Protein AF-0000000084946696 (afdb_homodimer)

Radius of gyration: 20.93 Å; Cα contacts (8 Å, |Δi|>4): 765; chains: 2; bounding box: 58×57×40 Å

Sequence (390 aa):
MMKVLVIYCHPSNKSFTARMKDEFIRGLEDGGHTCQLIDLYQINFDETFSEEEYLREAFYDQALKVPEDVQAHQRLINANDAVVFIYPVFWTEAPGKLVGWFQRVWTYGFAYGTETKMKQLDKVLMLVTMGGDLSEEIRQQQVAAMKVVMLGDRIGERAKTKEMIVFDRMSRDYPVREVNYSKNLKRAYLLGKEFMMKVLVIYCHPSNKSFTARMKDEFIRGLEDGGHTCQLIDLYQINFDETFSEEEYLREAFYDQALKVPEDVQAHQRLINANDAVVFIYPVFWTEAPGKLVGWFQRVWTYGFAYGTETKMKQLDKVLMLVTMGGDLSEEIRQQQVAAMKVVMLGDRIGER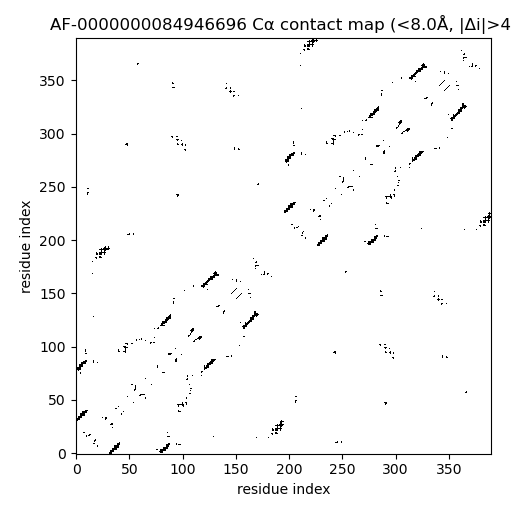AKTKEMIVFDRMSRDYPVREVNYSKNLKRAYLLGKEF

Structure (mmCIF, N/CA/C/O backbone):
data_AF-0000000084946696-model_v1
#
loop_
_entity.id
_entity.type
_entity.pdbx_description
1 polymer 'Flavodoxin-like protein'
#
loop_
_atom_site.group_PDB
_atom_site.id
_atom_site.type_symbol
_atom_site.label_atom_id
_atom_site.label_alt_id
_atom_site.label_comp_id
_atom_site.label_asym_id
_atom_site.label_entity_id
_atom_site.label_seq_id
_atom_site.pdbx_PDB_ins_code
_atom_site.Cartn_x
_atom_site.Cartn_y
_atom_site.Cartn_z
_atom_site.occupancy
_atom_site.B_iso_or_equiv
_atom_site.auth_seq_id
_atom_site.auth_comp_id
_atom_site.auth_asym_id
_atom_site.auth_atom_id
_atom_site.pdbx_PDB_model_num
ATOM 1 N N . MET A 1 1 ? 10.625 30.312 9.438 1 93.06 1 MET A N 1
ATOM 2 C CA . MET A 1 1 ? 10.898 29.094 10.188 1 93.06 1 MET A CA 1
ATOM 3 C C . MET A 1 1 ? 9.656 28.203 10.25 1 93.06 1 MET A C 1
ATOM 5 O O . MET A 1 1 ? 8.578 28.672 10.617 1 93.06 1 MET A O 1
ATOM 9 N N . MET A 1 2 ? 9.836 26.922 9.789 1 97.81 2 MET A N 1
ATOM 10 C CA . MET A 1 2 ? 8.711 25.984 9.859 1 97.81 2 MET A CA 1
ATOM 11 C C . MET A 1 2 ? 8.961 24.906 10.898 1 97.81 2 MET A C 1
ATOM 13 O O . MET A 1 2 ? 10.109 24.562 11.188 1 97.81 2 MET A O 1
ATOM 17 N N . LYS A 1 3 ? 7.832 24.422 11.469 1 98.75 3 LYS A N 1
ATOM 18 C CA . LYS A 1 3 ? 7.84 23.172 12.203 1 98.75 3 LYS A CA 1
ATOM 19 C C . LYS A 1 3 ? 7.559 21.984 11.273 1 98.75 3 LYS A C 1
ATOM 21 O O . LYS A 1 3 ? 6.496 21.922 10.656 1 98.75 3 LYS A O 1
ATOM 26 N N . VAL A 1 4 ? 8.539 21.094 11.211 1 98.88 4 VAL A N 1
ATOM 27 C CA . VAL A 1 4 ? 8.438 20.016 10.234 1 98.88 4 VAL A CA 1
ATOM 28 C C . VAL A 1 4 ? 8.336 18.672 10.961 1 98.88 4 VAL A C 1
ATOM 30 O O . VAL A 1 4 ? 9.203 18.344 11.773 1 98.88 4 VAL A O 1
ATOM 33 N N . LEU A 1 5 ? 7.27 17.953 10.734 1 98.94 5 LEU A N 1
ATOM 34 C CA . LEU A 1 5 ? 7.148 16.562 11.172 1 98.94 5 LEU A CA 1
ATOM 35 C C . LEU A 1 5 ? 7.711 15.617 10.117 1 98.94 5 LEU A C 1
ATOM 37 O O . LEU A 1 5 ? 7.258 15.617 8.969 1 98.94 5 LEU A O 1
ATOM 41 N N . VAL A 1 6 ? 8.75 14.906 10.445 1 98.94 6 VAL A N 1
ATOM 42 C CA . VAL A 1 6 ? 9.305 13.891 9.555 1 98.94 6 VAL A CA 1
ATOM 43 C C . VAL A 1 6 ? 8.812 12.508 9.984 1 98.94 6 VAL A C 1
ATOM 45 O O . VAL A 1 6 ? 9.062 12.078 11.109 1 98.94 6 VAL A O 1
ATOM 48 N N . ILE A 1 7 ? 8.07 11.891 9.164 1 98.94 7 ILE A N 1
ATOM 49 C CA . ILE A 1 7 ? 7.66 10.5 9.336 1 98.94 7 ILE A CA 1
ATOM 50 C C . ILE A 1 7 ? 8.57 9.586 8.508 1 98.94 7 ILE A C 1
ATOM 52 O O . ILE A 1 7 ? 8.523 9.609 7.273 1 98.94 7 ILE A O 1
ATOM 56 N N . TYR A 1 8 ? 9.383 8.859 9.188 1 98.94 8 TYR A N 1
ATOM 57 C CA . TYR A 1 8 ? 10.352 7.953 8.586 1 98.94 8 TYR A CA 1
ATOM 58 C C . TYR A 1 8 ? 9.898 6.504 8.711 1 98.94 8 TYR A C 1
ATOM 60 O O . TYR A 1 8 ? 9.398 6.094 9.766 1 98.94 8 TYR A O 1
ATOM 68 N N . CYS A 1 9 ? 9.977 5.789 7.633 1 98.94 9 CYS A N 1
ATOM 69 C CA . CYS A 1 9 ? 9.562 4.391 7.645 1 98.94 9 CYS A CA 1
ATOM 70 C C . CYS A 1 9 ? 10.523 3.527 6.836 1 98.94 9 CYS A C 1
ATOM 72 O O . CYS A 1 9 ? 10.508 3.566 5.602 1 98.94 9 CYS A O 1
ATOM 74 N N . HIS A 1 10 ? 11.312 2.781 7.539 1 98.88 10 HIS A N 1
ATOM 75 C CA . HIS A 1 10 ? 12.281 1.866 6.945 1 98.88 10 HIS A CA 1
ATOM 76 C C . HIS A 1 10 ? 12.656 0.753 7.918 1 98.88 10 HIS A C 1
ATOM 78 O O . HIS A 1 10 ? 12.891 1.01 9.102 1 98.88 10 HIS A O 1
ATOM 84 N N . PRO A 1 11 ? 12.766 -0.49 7.414 1 98.31 11 PRO A N 1
ATOM 85 C CA . PRO A 1 11 ? 13.023 -1.614 8.312 1 98.31 11 PRO A CA 1
ATOM 86 C C . PRO A 1 11 ? 14.43 -1.583 8.914 1 98.31 11 PRO A C 1
ATOM 88 O O . PRO A 1 11 ? 14.68 -2.234 9.93 1 98.31 11 PRO A O 1
ATOM 91 N N . SER A 1 12 ? 15.336 -0.868 8.234 1 97.19 12 SER A N 1
ATOM 92 C CA . SER A 1 12 ? 16.719 -0.859 8.688 1 97.19 12 SER A CA 1
ATOM 93 C C . SER A 1 12 ? 17.234 0.566 8.867 1 97.19 12 SER A C 1
ATOM 95 O O . SER A 1 12 ? 16.953 1.443 8.047 1 97.19 12 SER A O 1
ATOM 97 N N . ASN A 1 13 ? 18.047 0.75 9.883 1 94.38 13 ASN A N 1
ATOM 98 C CA . ASN A 1 13 ? 18.672 2.051 10.086 1 94.38 13 ASN A CA 1
ATOM 99 C C . ASN A 1 13 ? 20.094 2.088 9.516 1 94.38 13 ASN A C 1
ATOM 101 O O . ASN A 1 13 ? 20.844 3.039 9.75 1 94.38 13 ASN A O 1
ATOM 105 N N . LYS A 1 14 ? 20.484 1.103 8.727 1 94.06 14 LYS A N 1
ATOM 106 C CA . LYS A 1 14 ? 21.797 1.036 8.094 1 94.06 14 LYS A CA 1
ATOM 107 C C . LYS A 1 14 ? 21.688 1.19 6.578 1 94.06 14 LYS A C 1
ATOM 109 O O . LYS A 1 14 ? 22.641 0.935 5.848 1 94.06 14 LYS A O 1
ATOM 114 N N . SER A 1 15 ? 20.547 1.636 6.203 1 95.94 15 SER A N 1
ATOM 115 C CA . SER A 1 15 ? 20.25 1.726 4.777 1 95.94 15 SER A CA 1
ATOM 116 C C . SER A 1 15 ? 20.656 3.078 4.207 1 95.94 15 SER A C 1
ATOM 118 O O . SER A 1 15 ? 20.953 4.012 4.961 1 95.94 15 SER A O 1
ATOM 120 N N . PHE A 1 16 ? 20.719 3.158 2.875 1 96.62 16 PHE A N 1
ATOM 121 C CA . PHE A 1 16 ? 20.875 4.441 2.195 1 96.62 16 PHE A CA 1
ATOM 122 C C . PHE A 1 16 ? 19.781 5.414 2.621 1 96.62 16 PHE A C 1
ATOM 124 O O . PHE A 1 16 ? 20.062 6.59 2.879 1 96.62 16 PHE A O 1
ATOM 131 N N . THR A 1 17 ? 18.562 4.953 2.746 1 98.38 17 THR A N 1
ATOM 132 C CA . THR A 1 17 ? 17.422 5.785 3.109 1 98.38 17 THR A CA 1
ATOM 133 C C . THR A 1 17 ? 17.609 6.406 4.488 1 98.38 17 THR A C 1
ATOM 135 O O . THR A 1 17 ? 17.281 7.574 4.703 1 98.38 17 THR A O 1
ATOM 138 N N . ALA A 1 18 ? 18.141 5.645 5.398 1 98.38 18 ALA A N 1
ATOM 139 C CA . ALA A 1 18 ? 18.422 6.156 6.738 1 98.38 18 ALA A CA 1
ATOM 140 C C . ALA A 1 18 ? 19.422 7.305 6.691 1 98.38 18 ALA A C 1
ATOM 142 O O . ALA A 1 18 ? 19.234 8.336 7.348 1 98.38 18 ALA A O 1
ATOM 143 N N . ARG A 1 19 ? 20.453 7.133 5.902 1 98.12 19 ARG A N 1
ATOM 144 C CA . ARG A 1 19 ? 21.453 8.18 5.766 1 98.12 19 ARG A CA 1
ATOM 145 C C . ARG A 1 19 ? 20.875 9.414 5.078 1 98.12 19 ARG A C 1
ATOM 147 O O . ARG A 1 19 ? 21.219 10.547 5.43 1 98.12 19 ARG A O 1
ATOM 154 N N . MET A 1 20 ? 20.109 9.164 4.074 1 98.56 20 MET A N 1
ATOM 155 C CA . MET A 1 20 ? 19.438 10.25 3.371 1 98.56 20 MET A CA 1
ATOM 156 C C . MET A 1 20 ? 18.562 11.055 4.328 1 98.56 20 MET A C 1
ATOM 158 O O . MET A 1 20 ? 18.578 12.281 4.305 1 98.56 20 MET A O 1
ATOM 162 N N . LYS A 1 21 ? 17.797 10.32 5.168 1 98.88 21 LYS A N 1
ATOM 163 C CA . LYS A 1 21 ? 16.984 10.961 6.195 1 98.88 21 LYS A CA 1
ATOM 164 C C . LYS A 1 21 ? 17.828 11.859 7.09 1 98.88 21 LYS A C 1
ATOM 166 O O . LYS A 1 21 ? 17.469 13.008 7.355 1 98.88 21 LYS A O 1
ATOM 171 N N . ASP A 1 22 ? 18.969 11.352 7.559 1 98.75 22 ASP A N 1
ATOM 172 C CA . ASP A 1 22 ? 19.844 12.102 8.453 1 98.75 22 ASP A CA 1
ATOM 173 C C . ASP A 1 22 ? 20.344 13.375 7.773 1 98.75 22 ASP A C 1
ATOM 175 O O . ASP A 1 22 ? 20.359 14.445 8.383 1 98.75 22 ASP A O 1
ATOM 179 N N . GLU A 1 23 ? 20.766 13.273 6.492 1 98.81 23 GLU A N 1
ATOM 180 C CA . GLU A 1 23 ? 21.25 14.438 5.762 1 98.81 23 GLU A CA 1
ATOM 181 C C . GLU A 1 23 ? 20.141 15.461 5.555 1 98.81 23 GLU A C 1
ATOM 183 O O . GLU A 1 23 ? 20.375 16.672 5.688 1 98.81 23 GLU A O 1
ATOM 188 N N . PHE A 1 24 ? 18.969 15.031 5.191 1 98.94 24 PHE A N 1
ATOM 189 C CA . PHE A 1 24 ? 17.844 15.93 4.996 1 98.94 24 PHE A CA 1
ATOM 190 C C . PHE A 1 24 ? 17.547 16.703 6.273 1 98.94 24 PHE A C 1
ATOM 192 O O . PHE A 1 24 ? 17.359 17.922 6.238 1 98.94 24 PHE A O 1
ATOM 199 N N . ILE A 1 25 ? 17.484 15.977 7.434 1 98.88 25 ILE A N 1
ATOM 200 C CA . ILE A 1 25 ? 17.156 16.594 8.711 1 98.88 25 ILE A CA 1
ATOM 201 C C . ILE A 1 25 ? 18.25 17.609 9.086 1 98.88 25 ILE A C 1
ATOM 203 O O . ILE A 1 25 ? 17.938 18.703 9.562 1 98.88 25 ILE A O 1
ATOM 207 N N . ARG A 1 26 ? 19.531 17.188 8.891 1 98.75 26 ARG A N 1
ATOM 208 C CA . ARG A 1 26 ? 20.609 18.125 9.117 1 98.75 26 ARG A CA 1
ATOM 209 C C . ARG A 1 26 ? 20.422 19.391 8.297 1 98.75 26 ARG A C 1
ATOM 211 O O . ARG A 1 26 ? 20.594 20.5 8.805 1 98.75 26 ARG A O 1
ATOM 218 N N . GLY A 1 27 ? 20.078 19.234 7.027 1 98.81 27 GLY A N 1
ATOM 219 C CA . GLY A 1 27 ? 19.781 20.375 6.176 1 98.81 27 GLY A CA 1
ATOM 220 C C . GLY A 1 27 ? 18.641 21.219 6.684 1 98.81 27 GLY A C 1
ATOM 221 O O . GLY A 1 27 ? 18.703 22.453 6.684 1 98.81 27 GLY A O 1
ATOM 222 N N . LEU A 1 28 ? 17.531 20.594 7.102 1 98.69 28 LEU A N 1
ATOM 223 C CA . LEU A 1 28 ? 16.359 21.281 7.641 1 98.69 28 LEU A CA 1
ATOM 224 C C . LEU A 1 28 ? 16.766 22.203 8.797 1 98.69 28 LEU A C 1
ATOM 226 O O . LEU A 1 28 ? 16.344 23.359 8.852 1 98.69 28 LEU A O 1
ATOM 230 N N . GLU A 1 29 ? 17.516 21.609 9.672 1 98.12 29 GLU A N 1
ATOM 231 C CA . GLU A 1 29 ? 17.953 22.359 10.844 1 98.12 29 GLU A CA 1
ATOM 232 C C . GLU A 1 29 ? 18.891 23.5 10.453 1 98.12 29 GLU A C 1
ATOM 234 O O . GLU A 1 29 ? 18.734 24.625 10.953 1 98.12 29 GLU A O 1
ATOM 239 N N . ASP A 1 30 ? 19.797 23.219 9.617 1 98.44 30 ASP A N 1
ATOM 240 C CA . ASP A 1 30 ? 20.719 24.25 9.141 1 98.44 30 ASP A CA 1
ATOM 241 C C . ASP A 1 30 ? 19.969 25.359 8.406 1 98.44 30 ASP A C 1
ATOM 243 O O . ASP A 1 30 ? 20.406 26.5 8.367 1 98.44 30 ASP A O 1
ATOM 247 N N . GLY A 1 31 ? 18.922 24.984 7.82 1 98.38 31 GLY A N 1
ATOM 248 C CA . GLY A 1 31 ? 18.094 25.938 7.117 1 98.38 31 GLY A CA 1
ATOM 249 C C . GLY A 1 31 ? 17.219 26.766 8.039 1 98.38 31 GLY A C 1
ATOM 250 O O . GLY A 1 31 ? 16.484 27.641 7.59 1 98.38 31 GLY A O 1
ATOM 251 N N . GLY A 1 32 ? 17.172 26.422 9.312 1 98.19 32 GLY A N 1
ATOM 252 C CA . GLY A 1 32 ? 16.484 27.234 10.312 1 98.19 32 GLY A CA 1
ATOM 253 C C . GLY A 1 32 ? 15.141 26.672 10.711 1 98.19 32 GLY A C 1
ATOM 254 O O . GLY A 1 32 ? 14.375 27.328 11.422 1 98.19 32 GLY A O 1
ATOM 255 N N . HIS A 1 33 ? 14.773 25.484 10.25 1 98.56 33 HIS A N 1
ATOM 256 C CA . HIS A 1 33 ? 13.508 24.828 10.594 1 98.56 33 HIS A CA 1
ATOM 257 C C . HIS A 1 33 ? 13.672 23.922 11.812 1 98.56 33 HIS A C 1
ATOM 259 O O . HIS A 1 33 ? 14.789 23.625 12.227 1 98.56 33 HIS A O 1
ATOM 265 N N . THR A 1 34 ? 12.617 23.641 12.453 1 98.19 34 THR A N 1
ATOM 266 C CA . THR A 1 34 ? 12.617 22.641 13.508 1 98.19 34 THR A CA 1
ATOM 267 C C . THR A 1 34 ? 12.031 21.328 13.008 1 98.19 34 THR A C 1
ATOM 269 O O . THR A 1 34 ? 11.195 21.312 12.094 1 98.19 34 THR A O 1
ATOM 272 N N . CYS A 1 35 ? 12.562 20.328 13.562 1 98.12 35 CYS A N 1
ATOM 273 C CA . CYS A 1 35 ? 12.156 19 13.086 1 98.12 35 CYS A CA 1
ATOM 274 C C . CYS A 1 35 ? 11.734 18.109 14.242 1 98.12 35 CYS A C 1
ATOM 276 O O . CYS A 1 35 ? 12.391 18.078 15.281 1 98.12 35 CYS A O 1
ATOM 278 N N . GLN A 1 36 ? 10.617 17.484 14.117 1 98.5 36 GLN A N 1
ATOM 279 C CA . GLN A 1 36 ? 10.211 16.344 14.93 1 98.5 36 GLN A CA 1
ATOM 280 C C . GLN A 1 36 ? 10.195 15.055 14.109 1 98.5 36 GLN A C 1
ATOM 282 O O . GLN A 1 36 ? 9.547 14.984 13.062 1 98.5 36 GLN A O 1
ATOM 287 N N . LEU A 1 37 ? 10.938 14.102 14.625 1 98.75 37 LEU A N 1
ATOM 288 C CA . LEU A 1 37 ? 11.094 12.859 13.875 1 98.75 37 LEU A CA 1
ATOM 289 C C . LEU A 1 37 ? 10.281 11.734 14.508 1 98.75 37 LEU A C 1
ATOM 291 O O . LEU A 1 37 ? 10.344 11.531 15.719 1 98.75 37 LEU A O 1
ATOM 295 N N . ILE A 1 38 ? 9.508 11.07 13.688 1 98.81 38 ILE A N 1
ATOM 296 C CA . ILE A 1 38 ? 8.875 9.812 14.07 1 98.81 38 ILE A CA 1
ATOM 297 C C . ILE A 1 38 ? 9.375 8.688 13.172 1 98.81 38 ILE A C 1
ATOM 299 O O . ILE A 1 38 ? 9.203 8.742 11.945 1 98.81 38 ILE A O 1
ATOM 303 N N . ASP A 1 39 ? 10.039 7.797 13.742 1 98.81 39 ASP A N 1
ATOM 304 C CA . ASP A 1 39 ? 10.414 6.555 13.07 1 98.81 39 ASP A CA 1
ATOM 305 C C . ASP A 1 39 ? 9.414 5.441 13.375 1 98.81 39 ASP A C 1
ATOM 307 O O . ASP A 1 39 ? 9.375 4.922 14.492 1 98.81 39 ASP A O 1
ATOM 311 N N . LEU A 1 40 ? 8.656 5.004 12.391 1 98.88 40 LEU A N 1
ATOM 312 C CA . LEU A 1 40 ? 7.523 4.109 12.625 1 98.88 40 LEU A CA 1
ATOM 313 C C . LEU A 1 40 ? 8.008 2.729 13.055 1 98.88 40 LEU A C 1
ATOM 315 O O . LEU A 1 40 ? 7.328 2.049 13.836 1 98.88 40 LEU A O 1
ATOM 319 N N . TYR A 1 41 ? 9.141 2.268 12.516 1 98.75 41 TYR A N 1
ATOM 320 C CA . TYR A 1 41 ? 9.688 0.989 12.961 1 98.75 41 TYR A CA 1
ATOM 321 C C . TYR A 1 41 ? 10.219 1.085 14.383 1 98.75 41 TYR A C 1
ATOM 323 O O . TYR A 1 41 ? 10.008 0.18 15.195 1 98.75 41 TYR A O 1
ATOM 331 N N . GLN A 1 42 ? 10.875 2.174 14.711 1 98.31 42 GLN A N 1
ATOM 332 C CA . GLN A 1 42 ? 11.469 2.334 16.031 1 98.31 42 GLN A CA 1
ATOM 333 C C . GLN A 1 42 ? 10.391 2.35 17.109 1 98.31 42 GLN A C 1
ATOM 335 O O . GLN A 1 42 ? 10.562 1.75 18.172 1 98.31 42 GLN A O 1
ATOM 340 N N . ILE A 1 43 ? 9.242 3.033 16.859 1 98.38 43 ILE A N 1
ATOM 341 C CA . ILE A 1 43 ? 8.203 3.137 17.875 1 98.38 43 ILE A CA 1
ATOM 342 C C . ILE A 1 43 ? 7.273 1.927 17.797 1 98.38 43 ILE A C 1
ATOM 344 O O . ILE A 1 43 ? 6.289 1.842 18.531 1 98.38 43 ILE A O 1
ATOM 348 N N . ASN A 1 44 ? 7.555 0.996 16.875 1 98 44 ASN A N 1
ATOM 349 C CA . ASN A 1 44 ? 6.73 -0.186 16.641 1 98 44 ASN A CA 1
ATOM 350 C C . ASN A 1 44 ? 5.266 0.184 16.422 1 98 44 ASN A C 1
ATOM 352 O O . ASN A 1 44 ? 4.379 -0.369 17.078 1 98 44 ASN A O 1
ATOM 356 N N . PHE A 1 45 ? 5.07 1.173 15.539 1 98.62 45 PHE A N 1
ATOM 357 C CA . PHE A 1 45 ? 3.709 1.586 15.219 1 98.62 45 PHE A CA 1
ATOM 358 C C . PHE A 1 45 ? 2.865 0.389 14.797 1 98.62 45 PHE A C 1
ATOM 360 O O . PHE A 1 45 ? 3.307 -0.437 14 1 98.62 45 PHE A O 1
ATOM 367 N N . ASP A 1 46 ? 1.698 0.268 15.32 1 98.31 46 ASP A N 1
ATOM 368 C CA . ASP A 1 46 ? 0.771 -0.787 14.922 1 98.31 46 ASP A CA 1
ATOM 369 C C . ASP A 1 46 ? 0.082 -0.442 13.602 1 98.31 46 ASP A C 1
ATOM 371 O O . ASP A 1 46 ? -0.804 0.414 13.562 1 98.31 46 ASP A O 1
ATOM 375 N N . GLU A 1 47 ? 0.491 -1.127 12.562 1 98.25 47 GLU A N 1
ATOM 376 C CA . GLU A 1 47 ? 0.016 -0.787 11.227 1 98.25 47 GLU A CA 1
ATOM 377 C C . GLU A 1 47 ? -1.265 -1.544 10.891 1 98.25 47 GLU A C 1
ATOM 379 O O . GLU A 1 47 ? -1.835 -1.358 9.812 1 98.25 47 GLU A O 1
ATOM 384 N N . THR A 1 48 ? -1.779 -2.4 11.773 1 98.38 48 THR A N 1
ATOM 385 C CA . THR A 1 48 ? -2.975 -3.188 11.492 1 98.38 48 THR A CA 1
ATOM 386 C C . THR A 1 48 ? -4.23 -2.33 11.625 1 98.38 48 THR A C 1
ATOM 388 O O . THR A 1 48 ? -4.5 -1.774 12.695 1 98.38 48 THR A O 1
ATOM 391 N N . PHE A 1 49 ? -4.93 -2.197 10.547 1 98.31 49 PHE A N 1
ATOM 392 C CA . PHE A 1 49 ? -6.238 -1.556 10.555 1 98.31 49 PHE A CA 1
ATOM 393 C C . PHE A 1 49 ? -7.297 -2.494 11.125 1 98.31 49 PHE A C 1
ATOM 395 O O . PHE A 1 49 ? -7.699 -3.455 10.461 1 98.31 49 PHE A O 1
ATOM 402 N N . SER A 1 50 ? -7.836 -2.203 12.336 1 97.62 50 SER A N 1
ATOM 403 C CA . SER A 1 50 ? -8.664 -3.139 13.086 1 97.62 50 SER A CA 1
ATOM 404 C C . SER A 1 50 ? -10.109 -3.105 12.609 1 97.62 50 SER A C 1
ATOM 406 O O . SER A 1 50 ? -10.508 -2.191 11.883 1 97.62 50 SER A O 1
ATOM 408 N N . GLU A 1 51 ? -10.859 -4.125 13.047 1 97.12 51 GLU A N 1
ATOM 409 C CA . GLU A 1 51 ? -12.281 -4.16 12.727 1 97.12 51 GLU A CA 1
ATOM 410 C C . GLU A 1 51 ? -13.016 -2.957 13.32 1 97.12 51 GLU A C 1
ATOM 412 O O . GLU A 1 51 ? -13.883 -2.373 12.664 1 97.12 51 GLU A O 1
ATOM 417 N N . GLU A 1 52 ? -12.664 -2.59 14.562 1 95.75 52 GLU A N 1
ATOM 418 C CA . GLU A 1 52 ? -13.289 -1.438 15.195 1 95.75 52 GLU A CA 1
ATOM 419 C C . GLU A 1 52 ? -13.039 -0.16 14.406 1 95.75 52 GLU A C 1
ATOM 421 O O . GLU A 1 52 ? -13.961 0.631 14.18 1 95.75 52 GLU A O 1
ATOM 426 N N . GLU A 1 53 ? -11.828 0.016 14.016 1 97.5 53 GLU A N 1
ATOM 427 C CA . GLU A 1 53 ? -11.484 1.181 13.203 1 97.5 53 GLU A CA 1
ATOM 428 C C . GLU A 1 53 ? -12.211 1.15 11.859 1 97.5 53 GLU A C 1
ATOM 430 O O . GLU A 1 53 ? -12.703 2.178 11.391 1 97.5 53 GLU A O 1
ATOM 435 N N . TYR A 1 54 ? -12.281 -0.008 11.281 1 97.19 54 TYR A N 1
ATOM 436 C CA . TYR A 1 54 ? -13.008 -0.157 10.023 1 97.19 54 TYR A CA 1
ATOM 437 C C . TYR A 1 54 ? -14.477 0.234 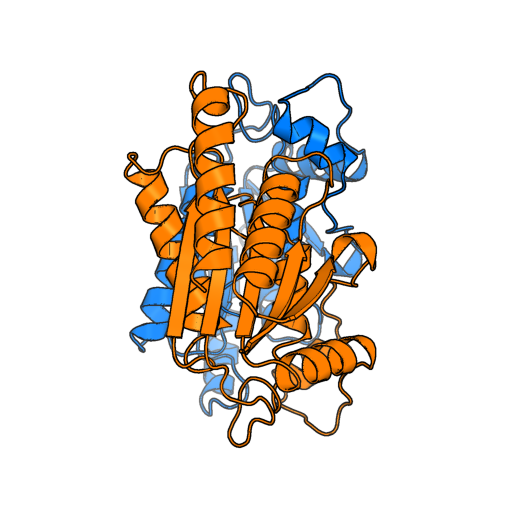10.188 1 97.19 54 TYR A C 1
ATOM 439 O O . TYR A 1 54 ? -15.023 0.962 9.359 1 97.19 54 TYR A O 1
ATOM 447 N N . LEU A 1 55 ? -15.094 -0.292 11.234 1 94.56 55 LEU A N 1
ATOM 448 C CA . LEU A 1 55 ? -16.5 -0.009 11.469 1 94.56 55 LEU A CA 1
ATOM 449 C C . LEU A 1 55 ? -16.734 1.488 11.648 1 94.56 55 LEU A C 1
ATOM 451 O O . LEU A 1 55 ? -17.734 2.029 11.156 1 94.56 55 LEU A O 1
ATOM 455 N N . ARG A 1 56 ? -15.852 2.154 12.312 1 94.81 56 ARG A N 1
ATOM 456 C CA . ARG A 1 56 ? -15.953 3.602 12.453 1 94.81 56 ARG A CA 1
ATOM 457 C C . ARG A 1 56 ? -15.922 4.289 11.094 1 94.81 56 ARG A C 1
ATOM 459 O O . ARG A 1 56 ? -16.766 5.145 10.805 1 94.81 56 ARG A O 1
ATOM 466 N N . GLU A 1 57 ? -14.953 3.883 10.273 1 95.19 57 GLU A N 1
ATOM 467 C CA . GLU A 1 57 ? -14.742 4.523 8.977 1 95.19 57 GLU A CA 1
ATOM 468 C C . GLU A 1 57 ? -15.867 4.176 8 1 95.19 57 GLU A C 1
ATOM 470 O O . GLU A 1 57 ? -16.375 5.047 7.297 1 95.19 57 GLU A O 1
ATOM 475 N N . ALA A 1 58 ? -16.281 2.902 7.973 1 92.56 58 ALA A N 1
ATOM 476 C CA . ALA A 1 58 ? -17.266 2.4 7.008 1 92.56 58 ALA A CA 1
ATOM 477 C C . ALA A 1 58 ? -18.641 2.986 7.273 1 92.56 58 ALA A C 1
ATOM 479 O O . ALA A 1 58 ? -19.438 3.176 6.344 1 92.56 58 ALA A O 1
ATOM 480 N N . PHE A 1 59 ? -18.922 3.289 8.523 1 90.62 59 PHE A N 1
ATOM 481 C CA . PHE A 1 59 ? -20.234 3.789 8.883 1 90.62 59 PHE A CA 1
ATOM 482 C C . PHE A 1 59 ? -20.203 5.289 9.148 1 90.62 59 PHE A C 1
ATOM 484 O O . PHE A 1 59 ? -21.203 5.887 9.539 1 90.62 59 PHE A O 1
ATOM 491 N N . TYR A 1 60 ? -19.047 5.82 8.945 1 90.25 60 TYR A N 1
ATOM 492 C CA . TYR A 1 60 ? -18.859 7.238 9.219 1 90.25 60 TYR A CA 1
ATOM 493 C C . TYR A 1 60 ? -19.328 7.586 10.633 1 90.25 60 TYR A C 1
ATOM 495 O O . TYR A 1 60 ? -20.047 8.57 10.828 1 90.25 60 TYR A O 1
ATOM 503 N N . ASP A 1 61 ? -19.047 6.723 11.531 1 87.88 61 ASP A N 1
ATOM 504 C CA . ASP A 1 61 ? -19.547 6.828 12.891 1 87.88 61 ASP A CA 1
ATOM 505 C C . ASP A 1 61 ? -18.547 7.562 13.789 1 87.88 61 ASP A C 1
ATOM 507 O O . ASP A 1 61 ? -17.672 6.938 14.398 1 87.88 61 ASP A O 1
ATOM 511 N N . GLN A 1 62 ? -18.781 8.766 14.031 1 83.25 62 GLN A N 1
ATOM 512 C CA . GLN A 1 62 ? -17.844 9.578 14.805 1 83.25 62 GLN A CA 1
ATOM 513 C C . GLN A 1 62 ? -18.031 9.352 16.312 1 83.25 62 GLN A C 1
ATOM 515 O O . GLN A 1 62 ? -17.25 9.852 17.109 1 83.25 62 GLN A O 1
ATOM 520 N N . ALA A 1 63 ? -19.031 8.555 16.609 1 84.38 63 ALA A N 1
ATOM 521 C CA . ALA A 1 63 ? -19.234 8.234 18.016 1 84.38 63 ALA A CA 1
ATOM 522 C C . ALA A 1 63 ? -18.219 7.207 18.5 1 84.38 63 ALA A C 1
ATOM 524 O O . ALA A 1 63 ? -17.938 7.117 19.688 1 84.38 63 ALA A O 1
ATOM 525 N N . LEU A 1 64 ? -17.734 6.41 17.531 1 88 64 LEU A N 1
ATOM 526 C CA . LEU A 1 64 ? -16.672 5.477 17.875 1 88 64 LEU A CA 1
ATOM 527 C C . LEU A 1 64 ? -15.336 6.199 18.016 1 88 64 LEU A C 1
ATOM 529 O O . LEU A 1 64 ? -14.992 7.047 17.188 1 88 64 LEU A O 1
ATOM 533 N N . LYS A 1 65 ? -14.703 5.848 19.047 1 91.94 65 LYS A N 1
ATOM 534 C CA . LYS A 1 65 ? -13.508 6.594 19.422 1 91.94 65 LYS A CA 1
ATOM 535 C C . LYS A 1 65 ? -12.344 6.266 18.484 1 91.94 65 LYS A C 1
ATOM 537 O O . LYS A 1 65 ? -12.156 5.105 18.109 1 91.94 65 LYS A O 1
ATOM 542 N N . VAL A 1 66 ? -11.625 7.266 18.141 1 96.19 66 VAL A N 1
ATOM 543 C CA . VAL A 1 66 ? -10.312 7.094 17.516 1 96.19 66 VAL A CA 1
ATOM 544 C C . VAL A 1 66 ? -9.305 6.617 18.547 1 96.19 66 VAL A C 1
ATOM 546 O O . VAL A 1 66 ? -9.219 7.176 19.641 1 96.19 66 VAL A O 1
ATOM 549 N N . PRO A 1 67 ? -8.562 5.547 18.234 1 97.44 67 PRO A N 1
ATOM 550 C CA . PRO A 1 67 ? -7.582 5.043 19.203 1 97.44 67 PRO A CA 1
ATOM 551 C C . PRO A 1 67 ? -6.57 6.105 19.625 1 97.44 67 PRO A C 1
ATOM 553 O O . PRO A 1 67 ? -6.203 6.969 18.828 1 97.44 67 PRO A O 1
ATOM 556 N N . GLU A 1 68 ? -6.027 6.004 20.828 1 97.56 68 GLU A N 1
ATOM 557 C CA . GLU A 1 68 ? -5.133 7.008 21.391 1 97.56 68 GLU A CA 1
ATOM 558 C C . GLU A 1 68 ? -3.844 7.121 20.578 1 97.56 68 GLU A C 1
ATOM 560 O O . GLU A 1 68 ? -3.311 8.219 20.406 1 97.56 68 GLU A O 1
ATOM 565 N N . ASP A 1 69 ? -3.273 6.023 20.172 1 98.12 69 ASP A N 1
ATOM 566 C CA . ASP A 1 69 ? -2.039 6.055 19.391 1 98.12 69 ASP A CA 1
ATOM 567 C C . ASP A 1 69 ? -2.244 6.801 18.078 1 98.12 69 ASP A C 1
ATOM 569 O O . ASP A 1 69 ? -1.343 7.5 17.609 1 98.12 69 ASP A O 1
ATOM 573 N N . VAL A 1 70 ? -3.445 6.676 17.531 1 98.56 70 VAL A N 1
ATOM 574 C CA . VAL A 1 70 ? -3.803 7.387 16.297 1 98.56 70 VAL A CA 1
ATOM 575 C C . VAL A 1 70 ? -3.975 8.875 16.594 1 98.56 70 VAL A C 1
ATOM 577 O O . VAL A 1 70 ? -3.445 9.719 15.875 1 98.56 70 VAL A O 1
ATOM 580 N N . GLN A 1 71 ? -4.637 9.188 17.688 1 98.25 71 GLN A N 1
ATOM 581 C CA . GLN A 1 71 ? -4.84 10.578 18.078 1 98.25 71 GLN A CA 1
ATOM 582 C C . GLN A 1 71 ? -3.506 11.289 18.281 1 98.25 71 GLN A C 1
ATOM 584 O O . GLN A 1 71 ? -3.377 12.477 17.969 1 98.25 71 GLN A O 1
ATOM 589 N N . ALA A 1 72 ? -2.602 10.609 18.844 1 98.62 72 ALA A N 1
ATOM 590 C CA . ALA A 1 72 ? -1.285 11.195 19.078 1 98.62 72 ALA A CA 1
ATOM 591 C C . ALA A 1 72 ? -0.64 11.656 17.781 1 98.62 72 ALA A C 1
ATOM 593 O O . ALA A 1 72 ? -0.069 12.75 17.719 1 98.62 72 ALA A O 1
ATOM 594 N N . HIS A 1 73 ? -0.707 10.852 16.75 1 98.88 73 HIS A N 1
ATOM 595 C CA . HIS A 1 73 ? -0.148 11.227 15.453 1 98.88 73 HIS A CA 1
ATOM 596 C C . HIS A 1 73 ? -0.927 12.383 14.828 1 98.88 73 HIS A C 1
ATOM 598 O O . HIS A 1 73 ? -0.342 13.258 14.18 1 98.88 73 HIS A O 1
ATOM 604 N N . GLN A 1 74 ? -2.258 12.375 15.023 1 98.81 74 GLN A N 1
ATOM 605 C CA . GLN A 1 74 ? -3.092 13.453 14.508 1 98.81 74 GLN A CA 1
ATOM 606 C C . GLN A 1 74 ? -2.748 14.781 15.18 1 98.81 74 GLN A C 1
ATOM 608 O O . GLN A 1 74 ? -2.691 15.82 14.523 1 98.81 74 GLN A O 1
ATOM 613 N N . ARG A 1 75 ? -2.486 14.695 16.469 1 98.69 75 ARG A N 1
ATOM 614 C CA . ARG A 1 75 ? -2.057 15.891 17.188 1 98.69 75 ARG A CA 1
ATOM 615 C C . ARG A 1 75 ? -0.717 16.391 16.656 1 98.69 75 ARG A C 1
ATOM 617 O O . ARG A 1 75 ? -0.523 17.594 16.484 1 98.69 75 ARG A O 1
ATOM 624 N N . LEU A 1 76 ? 0.197 15.484 16.406 1 98.81 76 LEU A N 1
ATOM 625 C CA . LEU A 1 76 ? 1.504 15.852 15.867 1 98.81 76 LEU A CA 1
ATOM 626 C C . LEU A 1 76 ? 1.365 16.531 14.508 1 98.81 76 LEU A C 1
ATOM 628 O O . LEU A 1 76 ? 2.043 17.516 14.227 1 98.81 76 LEU A O 1
ATOM 632 N N . ILE A 1 77 ? 0.497 15.984 13.68 1 98.88 77 ILE A N 1
ATOM 633 C CA . ILE A 1 77 ? 0.268 16.547 12.359 1 98.88 77 ILE A CA 1
ATOM 634 C C . ILE A 1 77 ? -0.216 18 12.492 1 98.88 77 ILE A C 1
ATOM 636 O O . ILE A 1 77 ? 0.333 18.906 11.867 1 98.88 77 ILE A O 1
ATOM 640 N N . ASN A 1 78 ? -1.174 18.219 13.367 1 98.81 78 ASN A N 1
ATOM 641 C CA . ASN A 1 78 ? -1.768 19.547 13.516 1 98.81 78 ASN A CA 1
ATOM 642 C C . ASN A 1 78 ? -0.804 20.516 14.195 1 98.81 78 ASN A C 1
ATOM 644 O O . ASN A 1 78 ? -0.957 21.734 14.07 1 98.81 78 ASN A O 1
ATOM 648 N N . ALA A 1 79 ? 0.161 19.984 14.898 1 98.69 79 ALA A N 1
ATOM 649 C CA . ALA A 1 79 ? 1.108 20.828 15.625 1 98.69 79 ALA A CA 1
ATOM 650 C C . ALA A 1 79 ? 2.242 21.297 14.719 1 98.69 79 ALA A C 1
ATOM 652 O O . ALA A 1 79 ? 3.082 22.094 15.117 1 98.69 79 ALA A O 1
ATOM 653 N N . ASN A 1 80 ? 2.32 20.844 13.461 1 98.88 80 ASN A N 1
ATOM 654 C CA . ASN A 1 80 ? 3.42 21.156 12.562 1 98.88 80 ASN A CA 1
ATOM 655 C C . ASN A 1 80 ? 2.922 21.844 11.289 1 98.88 80 ASN A C 1
ATOM 657 O O . ASN A 1 80 ? 1.739 21.766 10.961 1 98.88 80 ASN A O 1
ATOM 661 N N . ASP A 1 81 ? 3.842 22.562 10.641 1 98.88 81 ASP A N 1
ATOM 662 C CA . ASP A 1 81 ? 3.506 23.312 9.438 1 98.88 81 ASP A CA 1
ATOM 663 C C . ASP A 1 81 ? 3.598 22.422 8.195 1 98.88 81 ASP A C 1
ATOM 665 O O . ASP A 1 81 ? 2.902 22.672 7.203 1 98.88 81 ASP A O 1
ATOM 669 N N . ALA A 1 82 ? 4.516 21.438 8.25 1 98.88 82 ALA A N 1
ATOM 670 C CA . ALA A 1 82 ? 4.793 20.547 7.125 1 98.88 82 ALA A CA 1
ATOM 671 C C . ALA A 1 82 ? 5.023 19.109 7.602 1 98.88 82 ALA A C 1
ATOM 673 O O . ALA A 1 82 ? 5.422 18.891 8.75 1 98.88 82 ALA A O 1
ATOM 674 N N . VAL A 1 83 ? 4.715 18.219 6.758 1 98.94 83 VAL A N 1
ATOM 675 C CA . VAL A 1 83 ? 5.02 16.812 7.004 1 98.94 83 VAL A CA 1
ATOM 676 C C . VAL A 1 83 ? 5.883 16.266 5.867 1 98.94 83 VAL A C 1
ATOM 678 O O . VAL A 1 83 ? 5.598 16.516 4.691 1 98.94 83 VAL A O 1
ATOM 681 N N . VAL A 1 84 ? 6.961 15.633 6.168 1 98.94 84 VAL A N 1
ATOM 682 C CA . VAL A 1 84 ? 7.836 14.969 5.207 1 98.94 84 VAL A CA 1
ATOM 683 C C . VAL A 1 84 ? 7.816 13.461 5.449 1 98.94 84 VAL A C 1
ATOM 685 O O . VAL A 1 84 ? 8.055 13 6.566 1 98.94 84 VAL A O 1
ATOM 688 N N . PHE A 1 85 ? 7.473 12.742 4.441 1 99 85 PHE A N 1
ATOM 689 C CA . PHE A 1 85 ? 7.562 11.289 4.488 1 99 85 PHE A CA 1
ATOM 690 C C . PHE A 1 85 ? 8.852 10.805 3.828 1 99 85 PHE A C 1
ATOM 692 O O . PHE A 1 85 ? 9.172 11.219 2.713 1 99 85 PHE A O 1
ATOM 699 N N . ILE A 1 86 ? 9.625 9.969 4.484 1 98.94 86 ILE A N 1
ATOM 700 C CA . ILE A 1 86 ? 10.852 9.391 3.947 1 98.94 86 ILE A CA 1
ATOM 701 C C . ILE A 1 86 ? 10.773 7.863 4.012 1 98.94 86 ILE A C 1
ATOM 703 O O . ILE A 1 86 ? 10.656 7.285 5.098 1 98.94 86 ILE A O 1
ATOM 707 N N . TYR A 1 87 ? 10.844 7.211 2.867 1 98.88 87 TYR A N 1
ATOM 708 C CA . TYR A 1 87 ? 10.648 5.766 2.826 1 98.88 87 TYR A CA 1
ATOM 709 C C . TYR A 1 87 ? 11.18 5.18 1.527 1 98.88 87 TYR A C 1
ATOM 711 O O . TYR A 1 87 ? 11.359 5.898 0.541 1 98.88 87 TYR A O 1
ATOM 719 N N . PRO A 1 88 ? 11.477 3.859 1.533 1 98.69 88 PRO A N 1
ATOM 720 C CA . PRO A 1 88 ? 11.805 3.152 0.294 1 98.69 88 PRO A CA 1
ATOM 721 C C . PRO A 1 88 ? 10.57 2.658 -0.449 1 98.69 88 PRO A C 1
ATOM 723 O O . PRO A 1 88 ? 9.484 2.562 0.139 1 98.69 88 PRO A O 1
ATOM 726 N N . VAL A 1 89 ? 10.766 2.346 -1.704 1 98.44 89 VAL A N 1
ATOM 727 C CA . VAL A 1 89 ? 9.688 1.753 -2.482 1 98.44 89 VAL A CA 1
ATOM 728 C C . VAL A 1 89 ? 9.805 0.231 -2.455 1 98.44 89 VAL A C 1
ATOM 730 O O . VAL A 1 89 ? 10.867 -0.321 -2.738 1 98.44 89 VAL A O 1
ATOM 733 N N . PHE A 1 90 ? 8.781 -0.447 -2.078 1 98.31 90 PHE A N 1
ATOM 734 C CA . PHE A 1 90 ? 8.602 -1.889 -2.203 1 98.31 90 PHE A CA 1
ATOM 735 C C . PHE A 1 90 ? 7.402 -2.209 -3.086 1 98.31 90 PHE A C 1
ATOM 737 O O . PHE A 1 90 ? 6.266 -1.878 -2.744 1 98.31 90 PHE A O 1
ATOM 744 N N . TRP A 1 91 ? 7.684 -2.822 -4.266 1 98.12 91 TRP A N 1
ATOM 745 C CA . TRP A 1 91 ? 6.617 -3.205 -5.184 1 98.12 91 TRP A CA 1
ATOM 746 C C . TRP A 1 91 ? 5.68 -2.031 -5.453 1 98.12 91 TRP A C 1
ATOM 748 O O . TRP A 1 91 ? 4.465 -2.15 -5.297 1 98.12 91 TRP A O 1
ATOM 758 N N . THR A 1 92 ? 6.281 -0.865 -5.832 1 98.56 92 THR A N 1
ATOM 759 C CA . THR A 1 92 ? 5.625 0.36 -6.273 1 98.56 92 THR A CA 1
ATOM 760 C C . THR A 1 92 ? 4.734 0.926 -5.176 1 98.56 92 THR A C 1
ATOM 762 O O . THR A 1 92 ? 3.625 1.39 -5.445 1 98.56 92 THR A O 1
ATOM 765 N N . GLU A 1 93 ? 5.219 0.811 -3.928 1 98.5 93 GLU A N 1
ATOM 766 C CA . GLU A 1 93 ? 4.48 1.335 -2.783 1 98.5 93 GLU A CA 1
ATOM 767 C C . GLU A 1 93 ? 5.406 1.575 -1.594 1 98.5 93 GLU A C 1
ATOM 769 O O . GLU A 1 93 ? 6.555 1.134 -1.597 1 98.5 93 GLU A O 1
ATOM 774 N N . ALA A 1 94 ? 4.953 2.365 -0.604 1 98.81 94 ALA A N 1
ATOM 775 C CA . ALA A 1 94 ? 5.633 2.533 0.68 1 98.81 94 ALA A CA 1
ATOM 776 C C . ALA A 1 94 ? 5.621 1.231 1.479 1 98.81 94 ALA A C 1
ATOM 778 O O . ALA A 1 94 ? 4.863 0.311 1.168 1 98.81 94 ALA A O 1
ATOM 779 N N . PRO A 1 95 ? 6.539 1.14 2.482 1 98.81 95 PRO A N 1
ATOM 780 C CA . PRO A 1 95 ? 6.445 -0.018 3.375 1 98.81 95 PRO A CA 1
ATOM 781 C C . PRO A 1 95 ? 5.043 -0.212 3.943 1 98.81 95 PRO A C 1
ATOM 783 O O . PRO A 1 95 ? 4.352 0.766 4.238 1 98.81 95 PRO A O 1
ATOM 786 N N . GLY A 1 96 ? 4.633 -1.498 4.047 1 98.81 96 GLY A N 1
ATOM 787 C CA . GLY A 1 96 ? 3.312 -1.807 4.574 1 98.81 96 GLY A CA 1
ATOM 788 C C . GLY A 1 96 ? 2.99 -1.06 5.855 1 98.81 96 GLY A C 1
ATOM 789 O O . GLY A 1 96 ? 1.842 -0.67 6.078 1 98.81 96 GLY A O 1
ATOM 790 N N . LYS A 1 97 ? 3.975 -0.838 6.66 1 98.81 97 LYS A N 1
ATOM 791 C CA . LYS A 1 97 ? 3.785 -0.124 7.918 1 98.81 97 LYS A CA 1
ATOM 792 C C . LYS A 1 97 ? 3.303 1.303 7.672 1 98.81 97 LYS A C 1
ATOM 794 O O . LYS A 1 97 ? 2.4 1.785 8.359 1 98.81 97 LYS A O 1
ATOM 799 N N . LEU A 1 98 ? 3.869 1.984 6.746 1 98.94 98 LEU A N 1
ATOM 800 C CA . LEU A 1 98 ? 3.445 3.342 6.426 1 98.94 98 LEU A CA 1
ATOM 801 C C . LEU A 1 98 ? 2.066 3.342 5.773 1 98.94 98 LEU A C 1
ATOM 803 O O . LEU A 1 98 ? 1.264 4.25 6.004 1 98.94 98 LEU A O 1
ATOM 807 N N . VAL A 1 99 ? 1.783 2.305 4.91 1 98.94 99 VAL A N 1
ATOM 808 C CA . VAL A 1 99 ? 0.45 2.174 4.332 1 98.94 99 VAL A CA 1
ATOM 809 C C . VAL A 1 99 ? -0.585 2.035 5.445 1 98.94 99 VAL A C 1
ATOM 811 O O . VAL A 1 99 ? -1.611 2.719 5.438 1 98.94 99 VAL A O 1
ATOM 814 N N . GLY A 1 100 ? -0.278 1.144 6.387 1 98.88 100 GLY A N 1
ATOM 815 C CA . GLY A 1 100 ? -1.151 1.018 7.543 1 98.88 100 GLY A CA 1
ATOM 816 C C . GLY A 1 100 ? -1.298 2.311 8.32 1 98.88 100 GLY A C 1
ATOM 817 O O . GLY A 1 100 ? -2.377 2.613 8.836 1 98.88 100 GLY A O 1
ATOM 818 N N . TRP A 1 101 ? -0.216 3.072 8.422 1 98.94 101 TRP A N 1
ATOM 819 C CA . TRP A 1 101 ? -0.257 4.367 9.086 1 98.94 101 TRP A CA 1
ATOM 820 C C . TRP A 1 101 ? -1.3 5.281 8.453 1 98.94 101 TRP A C 1
ATOM 822 O O . TRP A 1 101 ? -2.133 5.863 9.148 1 98.94 101 TRP A O 1
ATOM 832 N N . PHE A 1 102 ? -1.302 5.414 7.125 1 98.88 102 PHE A N 1
ATOM 833 C CA . PHE A 1 102 ? -2.287 6.238 6.438 1 98.88 102 PHE A CA 1
ATOM 834 C C . PHE A 1 102 ? -3.697 5.723 6.695 1 98.88 102 PHE A C 1
ATOM 836 O O . PHE A 1 102 ? -4.617 6.508 6.93 1 98.88 102 PHE A O 1
ATOM 843 N N . GLN A 1 103 ? -3.869 4.406 6.672 1 98.75 103 GLN A N 1
ATOM 844 C CA . GLN A 1 103 ? -5.195 3.811 6.797 1 98.75 103 GLN A CA 1
ATOM 845 C C . GLN A 1 103 ? -5.754 4 8.203 1 98.75 103 GLN A C 1
ATOM 847 O O . GLN A 1 103 ? -6.969 4.121 8.383 1 98.75 103 GLN A O 1
ATOM 852 N N . ARG A 1 104 ? -4.887 4.129 9.18 1 98.75 104 ARG A N 1
ATOM 853 C CA . ARG A 1 104 ? -5.336 4.293 10.555 1 98.75 104 ARG A CA 1
ATOM 854 C C . ARG A 1 104 ? -5.453 5.77 10.922 1 98.75 104 ARG A C 1
ATOM 856 O O . ARG A 1 104 ? -6.398 6.176 11.602 1 98.75 104 ARG A O 1
ATOM 863 N N . VAL A 1 105 ? -4.586 6.633 10.445 1 98.81 105 VAL A N 1
ATOM 864 C CA . VAL A 1 105 ? -4.438 7.996 10.938 1 98.81 105 VAL A CA 1
ATOM 865 C C . VAL A 1 105 ? -5.363 8.93 10.164 1 98.81 105 VAL A C 1
ATOM 867 O O . VAL A 1 105 ? -5.895 9.891 10.719 1 98.81 105 VAL A O 1
ATOM 870 N N . TRP A 1 106 ? -5.582 8.672 8.82 1 98.44 106 TRP A N 1
ATOM 871 C CA . TRP A 1 106 ? -6.453 9.492 7.988 1 98.44 106 TRP A CA 1
ATOM 872 C C . TRP A 1 106 ? -7.918 9.148 8.227 1 98.44 106 TRP A C 1
ATOM 874 O O . TRP A 1 106 ? -8.617 8.695 7.312 1 98.44 106 TRP A O 1
ATOM 884 N N . THR A 1 107 ? -8.477 9.477 9.398 1 97.5 107 THR A N 1
ATOM 885 C CA . THR A 1 107 ? -9.812 9.039 9.789 1 97.5 107 THR A CA 1
ATOM 886 C C . THR A 1 107 ? -10.867 10.031 9.32 1 97.5 107 THR A C 1
ATOM 888 O O . THR A 1 107 ? -10.555 11.188 9.031 1 97.5 107 THR A O 1
ATOM 891 N N . TYR A 1 108 ? -12.07 9.523 9.234 1 96.25 108 TYR A N 1
ATOM 892 C CA . TYR A 1 108 ? -13.234 10.375 9.047 1 96.25 108 TYR A CA 1
ATOM 893 C C . TYR A 1 108 ? -13.359 11.391 10.18 1 96.25 108 TYR A C 1
ATOM 895 O O . TYR A 1 108 ? -13.242 11.039 11.352 1 96.25 108 TYR A O 1
ATOM 903 N N . GLY A 1 109 ? -13.555 12.57 9.867 1 95.31 109 GLY A N 1
ATOM 904 C CA . GLY A 1 109 ? -13.617 13.641 10.852 1 95.31 109 GLY A CA 1
ATOM 905 C C . GLY A 1 109 ? -12.289 14.344 11.055 1 95.31 109 GLY A C 1
ATOM 906 O O . GLY A 1 109 ? -12.25 15.469 11.555 1 95.31 109 GLY A O 1
ATOM 907 N N . PHE A 1 110 ? -11.211 13.68 10.758 1 97.38 110 PHE A N 1
ATOM 908 C CA . PHE A 1 110 ? -9.898 14.297 10.828 1 97.38 110 PHE A CA 1
ATOM 909 C C . PHE A 1 110 ? -9.391 14.641 9.43 1 97.38 110 PHE A C 1
ATOM 911 O O . PH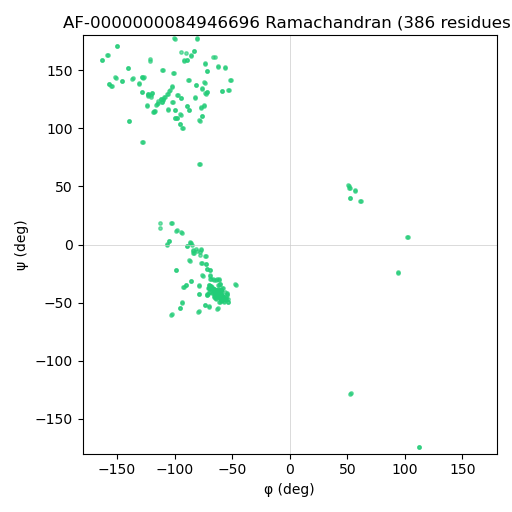E A 1 110 ? -9.242 15.82 9.094 1 97.38 110 PHE A O 1
ATOM 918 N N . ALA A 1 111 ? -9.242 13.656 8.594 1 97.38 111 ALA A N 1
ATOM 919 C CA . ALA A 1 111 ? -8.602 13.875 7.297 1 97.38 111 ALA A CA 1
ATOM 920 C C . ALA A 1 111 ? -9.633 14.047 6.195 1 97.38 111 ALA A C 1
ATOM 922 O O . ALA A 1 111 ? -9.312 14.531 5.105 1 97.38 111 ALA A O 1
ATOM 923 N N . TYR A 1 112 ? -10.844 13.578 6.375 1 95.62 112 TYR A N 1
ATOM 924 C CA . TYR A 1 112 ? -11.883 13.719 5.363 1 95.62 112 TYR A CA 1
ATOM 925 C C . TYR A 1 112 ? -13.266 13.797 6.004 1 95.62 112 TYR A C 1
ATOM 927 O O . TYR A 1 112 ? -13.414 13.523 7.195 1 95.62 112 TYR A O 1
ATOM 935 N N . GLY A 1 113 ? -14.195 14.117 5.172 1 91.5 113 GLY A N 1
ATOM 936 C CA . GLY A 1 113 ? -15.539 14.375 5.66 1 91.5 113 GLY A CA 1
ATOM 937 C C . GLY A 1 113 ? -15.961 15.828 5.508 1 91.5 113 GLY A C 1
ATOM 938 O O . GLY A 1 113 ? -15.266 16.625 4.879 1 91.5 113 GLY A O 1
ATOM 939 N N . THR A 1 114 ? -17.125 16.203 6.027 1 86.44 114 THR A N 1
ATOM 940 C CA . THR A 1 114 ? -17.703 17.531 5.832 1 86.44 114 THR A CA 1
ATOM 941 C C . THR A 1 114 ? -17.031 18.531 6.758 1 86.44 114 THR A C 1
ATOM 943 O O . THR A 1 114 ? -16.844 19.703 6.391 1 86.44 114 THR A O 1
ATOM 946 N N . GLU A 1 115 ? -16.641 18.188 7.98 1 88.94 115 GLU A N 1
ATOM 947 C CA . GLU A 1 115 ? -15.961 19.047 8.945 1 88.94 115 GLU A CA 1
ATOM 948 C C . GLU A 1 115 ? -14.688 18.391 9.469 1 88.94 115 GLU A C 1
ATOM 950 O O . GLU A 1 115 ? -14.695 17.797 10.547 1 88.94 115 GLU A O 1
ATOM 955 N N . THR A 1 116 ? -13.609 18.609 8.773 1 93.62 116 THR A N 1
ATOM 956 C CA . THR A 1 116 ? -12.367 17.938 9.148 1 93.62 116 THR A CA 1
ATOM 957 C C . THR A 1 116 ? -11.609 18.75 10.195 1 93.62 116 THR A C 1
ATOM 959 O O . THR A 1 116 ? -11.586 19.984 10.141 1 93.62 116 THR A O 1
ATOM 962 N N . LYS A 1 117 ? -11.023 18.078 11.117 1 96.19 117 LYS A N 1
ATOM 963 C CA . LYS A 1 117 ? -10.25 18.703 12.188 1 96.19 117 LYS A CA 1
ATOM 964 C C . LYS A 1 117 ? -8.797 18.906 11.766 1 96.19 117 LYS A C 1
ATOM 966 O O . LYS A 1 117 ? -8.047 19.625 12.422 1 96.19 117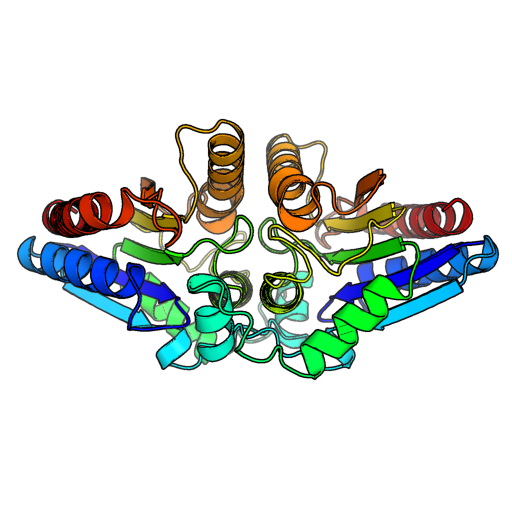 LYS A O 1
ATOM 971 N N . MET A 1 118 ? -8.383 18.297 10.711 1 97.88 118 MET A N 1
ATOM 972 C CA . MET A 1 118 ? -7.012 18.453 10.234 1 97.88 118 MET A CA 1
ATOM 973 C C . MET A 1 118 ? -6.793 19.828 9.633 1 97.88 118 MET A C 1
ATOM 975 O O . MET A 1 118 ? -7.594 20.281 8.812 1 97.88 118 MET A O 1
ATOM 979 N N . LYS A 1 119 ? -5.793 20.469 10.008 1 97.81 119 LYS A N 1
ATOM 980 C CA . LYS A 1 119 ? -5.449 21.719 9.352 1 97.81 119 LYS A CA 1
ATOM 981 C C . LYS A 1 119 ? -4.871 21.469 7.961 1 97.81 119 LYS A C 1
ATOM 983 O O . LYS A 1 119 ? -4.352 20.391 7.684 1 97.81 119 LYS A O 1
ATOM 988 N N . GLN A 1 120 ? -4.996 22.469 7.141 1 98.06 120 GLN A N 1
ATOM 989 C CA . GLN A 1 120 ? -4.27 22.391 5.879 1 98.06 120 GLN A CA 1
ATOM 990 C C . GLN A 1 120 ? -2.779 22.641 6.086 1 98.06 120 GLN A C 1
ATOM 992 O O . GLN A 1 120 ? -2.387 23.703 6.578 1 98.06 120 GLN A O 1
ATOM 997 N N . LEU A 1 121 ? -1.979 21.703 5.754 1 98.81 121 LEU A N 1
ATOM 998 C CA . LEU A 1 121 ? -0.532 21.844 5.887 1 98.81 121 LEU A CA 1
ATOM 999 C C . LEU A 1 121 ? 0.019 22.797 4.848 1 98.81 121 LEU A C 1
ATOM 1001 O O . LEU A 1 121 ? -0.535 22.922 3.752 1 98.81 121 LEU A O 1
ATOM 1005 N N . ASP A 1 122 ? 1.053 23.453 5.207 1 98.81 122 ASP A N 1
ATOM 1006 C CA . ASP A 1 122 ? 1.715 24.312 4.234 1 98.81 122 ASP A CA 1
ATOM 1007 C C . ASP A 1 122 ? 2.387 23.5 3.139 1 98.81 122 ASP A C 1
ATOM 1009 O O . ASP A 1 122 ? 2.365 23.875 1.966 1 98.81 122 ASP A O 1
ATOM 1013 N N . LYS A 1 123 ? 2.949 22.344 3.596 1 98.75 123 LYS A N 1
ATOM 1014 C CA . LYS A 1 123 ? 3.744 21.562 2.652 1 98.75 123 LYS A CA 1
ATOM 1015 C C . LYS A 1 123 ? 3.783 20.094 3.055 1 98.75 123 LYS A C 1
ATOM 1017 O O . LYS A 1 123 ? 3.943 19.781 4.234 1 98.75 123 LYS A O 1
ATOM 1022 N N . VAL A 1 124 ? 3.621 19.25 2.061 1 98.94 124 VAL A N 1
ATOM 1023 C CA . VAL A 1 124 ? 3.957 17.844 2.219 1 98.94 124 VAL A CA 1
ATOM 1024 C C . VAL A 1 124 ? 5.02 17.438 1.197 1 98.94 124 VAL A C 1
ATOM 1026 O O . VAL A 1 124 ? 4.895 17.75 0.01 1 98.94 124 VAL A O 1
ATOM 1029 N N . LEU A 1 125 ? 6.078 16.859 1.629 1 98.94 125 LEU A N 1
ATOM 1030 C CA . LEU A 1 125 ? 7.164 16.375 0.783 1 98.94 125 LEU A CA 1
ATOM 1031 C C . LEU A 1 125 ? 7.398 14.891 1.002 1 98.94 125 LEU A C 1
ATOM 1033 O O . LEU A 1 125 ? 7.449 14.422 2.143 1 98.94 125 LEU A O 1
ATOM 1037 N N . MET A 1 126 ? 7.418 14.148 -0.057 1 98.88 126 MET A N 1
ATOM 1038 C CA . MET A 1 126 ? 7.793 12.742 -0.009 1 98.88 126 MET A CA 1
ATOM 1039 C C . MET A 1 126 ? 9.18 12.523 -0.595 1 98.88 126 MET A C 1
ATOM 1041 O O . MET A 1 126 ? 9.422 12.828 -1.766 1 98.88 126 MET A O 1
ATOM 1045 N N . LEU A 1 127 ? 10.117 12.094 0.196 1 98.94 127 LEU A N 1
ATOM 1046 C CA . LEU A 1 127 ? 11.445 11.672 -0.236 1 98.94 127 LEU A CA 1
ATOM 1047 C C . LEU A 1 127 ? 11.531 10.148 -0.334 1 98.94 127 LEU A C 1
ATOM 1049 O O . LEU A 1 127 ? 11.555 9.461 0.687 1 98.94 127 LEU A O 1
ATOM 1053 N N . VAL A 1 128 ? 11.594 9.695 -1.543 1 98.88 128 VAL A N 1
ATOM 1054 C CA . VAL A 1 128 ? 11.383 8.281 -1.818 1 98.88 128 VAL A CA 1
ATOM 1055 C C . VAL A 1 128 ? 12.641 7.688 -2.459 1 98.88 128 VAL A C 1
ATOM 1057 O O . VAL A 1 128 ? 13.203 8.273 -3.385 1 98.88 128 VAL A O 1
ATOM 1060 N N . THR A 1 129 ? 13.109 6.578 -1.932 1 98.31 129 THR A N 1
ATOM 1061 C CA . THR A 1 129 ? 14.242 5.898 -2.562 1 98.31 129 THR A CA 1
ATOM 1062 C C . THR A 1 129 ? 13.766 4.688 -3.359 1 98.31 129 THR A C 1
ATOM 1064 O O . THR A 1 129 ? 12.859 3.971 -2.928 1 98.31 129 THR A O 1
ATOM 1067 N N . MET A 1 130 ? 14.305 4.562 -4.523 1 97.19 130 MET A N 1
ATOM 1068 C CA . MET A 1 130 ? 13.898 3.51 -5.453 1 97.19 130 MET A CA 1
ATOM 1069 C C . MET A 1 130 ? 15.117 2.773 -6 1 97.19 130 MET A C 1
ATOM 1071 O O . MET A 1 130 ? 16.141 3.393 -6.312 1 97.19 130 MET A O 1
ATOM 1075 N N . GLY A 1 131 ? 15 1.456 -6.113 1 95.12 131 GLY A N 1
ATOM 1076 C CA . GLY A 1 131 ? 16.094 0.673 -6.672 1 95.12 131 GLY A CA 1
ATOM 1077 C C . GLY A 1 131 ? 16.281 0.887 -8.164 1 95.12 131 GLY A C 1
ATOM 1078 O O . GLY A 1 131 ? 17.406 0.977 -8.648 1 95.12 131 GLY A O 1
ATOM 1079 N N . GLY A 1 132 ? 15.234 1.045 -8.906 1 94.44 132 GLY A N 1
ATOM 1080 C CA . GLY A 1 132 ? 15.242 1.068 -10.359 1 94.44 132 GLY A CA 1
ATOM 1081 C C . GLY A 1 132 ? 15.656 2.41 -10.93 1 94.44 132 GLY A C 1
ATOM 1082 O O . GLY A 1 132 ? 15.844 3.377 -10.188 1 94.44 132 GLY A O 1
ATOM 1083 N N . ASP A 1 133 ? 15.742 2.473 -12.25 1 95.88 133 ASP A N 1
ATOM 1084 C CA . ASP A 1 133 ? 16.203 3.623 -13.016 1 95.88 133 ASP A CA 1
ATOM 1085 C C . ASP A 1 133 ? 15.031 4.398 -13.617 1 95.88 133 ASP A C 1
ATOM 1087 O O . ASP A 1 133 ? 14.312 3.887 -14.469 1 95.88 133 ASP A O 1
ATOM 1091 N N . LEU A 1 134 ? 14.938 5.672 -13.305 1 96.25 134 LEU A N 1
ATOM 1092 C CA . LEU A 1 134 ? 13.805 6.484 -13.727 1 96.25 134 LEU A CA 1
ATOM 1093 C C . LEU A 1 134 ? 13.891 6.805 -15.211 1 96.25 134 LEU A C 1
ATOM 1095 O O . LEU A 1 134 ? 12.922 7.305 -15.805 1 96.25 134 LEU A O 1
ATOM 1099 N N . SER A 1 135 ? 14.984 6.5 -15.789 1 96.31 135 SER A N 1
ATOM 1100 C CA . SER A 1 135 ? 15.055 6.688 -17.234 1 96.31 135 SER A CA 1
ATOM 1101 C C . SER A 1 135 ? 14.227 5.637 -17.969 1 96.31 135 SER A C 1
ATOM 1103 O O . SER A 1 135 ? 13.945 5.781 -19.156 1 96.31 135 SER A O 1
ATOM 1105 N N . GLU A 1 136 ? 13.891 4.578 -17.266 1 96.69 136 GLU A N 1
ATOM 1106 C CA . GLU A 1 136 ? 13.07 3.52 -17.844 1 96.69 136 GLU A CA 1
ATOM 1107 C C . GLU A 1 136 ? 11.594 3.885 -17.812 1 96.69 136 GLU A C 1
ATOM 1109 O O . GLU A 1 136 ? 11.078 4.328 -16.781 1 96.69 136 GLU A O 1
ATOM 1114 N N . GLU A 1 137 ? 10.93 3.611 -18.891 1 97.62 137 GLU A N 1
ATOM 1115 C CA . GLU A 1 137 ? 9.516 3.957 -19.016 1 97.62 137 GLU A CA 1
ATOM 1116 C C . GLU A 1 137 ? 8.672 3.266 -17.953 1 97.62 137 GLU A C 1
ATOM 1118 O O . GLU A 1 137 ? 7.742 3.861 -17.406 1 97.62 137 GLU A O 1
ATOM 1123 N N . ILE A 1 138 ? 8.992 2.045 -17.719 1 97.06 138 ILE A N 1
ATOM 1124 C CA . ILE A 1 138 ? 8.227 1.282 -16.75 1 97.06 138 ILE A CA 1
ATOM 1125 C C . ILE A 1 138 ? 8.352 1.931 -15.367 1 97.06 138 ILE A C 1
ATOM 1127 O O . ILE A 1 138 ? 7.383 1.976 -14.609 1 97.06 138 ILE A O 1
ATOM 1131 N N . ARG A 1 139 ? 9.508 2.412 -15.047 1 98 139 ARG A N 1
ATOM 1132 C CA . ARG A 1 139 ? 9.711 3.082 -13.773 1 98 139 ARG A CA 1
ATOM 1133 C C . ARG A 1 139 ? 8.977 4.418 -13.727 1 98 139 ARG A C 1
ATOM 1135 O O . ARG A 1 139 ? 8.453 4.812 -12.688 1 98 139 ARG A O 1
ATOM 1142 N N . GLN A 1 140 ? 8.938 5.074 -14.836 1 98.5 140 GLN A N 1
ATOM 1143 C CA . GLN A 1 140 ? 8.172 6.316 -14.914 1 98.5 140 GLN A CA 1
ATOM 1144 C C . GLN A 1 140 ? 6.688 6.062 -14.664 1 98.5 140 GLN A C 1
ATOM 1146 O O . GLN A 1 140 ? 6.027 6.84 -13.969 1 98.5 140 GLN A O 1
ATOM 1151 N N . GLN A 1 141 ? 6.223 5.016 -15.227 1 98.5 141 GLN A N 1
ATOM 1152 C CA . GLN A 1 141 ? 4.824 4.641 -15.031 1 98.5 141 GLN A CA 1
ATOM 1153 C C . GLN A 1 141 ? 4.543 4.316 -13.562 1 98.5 141 GLN A C 1
ATOM 1155 O O . GLN A 1 141 ? 3.5 4.703 -13.031 1 98.5 141 GLN A O 1
ATOM 1160 N N . GLN A 1 142 ? 5.43 3.633 -12.977 1 98.75 142 GLN A N 1
ATOM 1161 C CA . GLN A 1 142 ? 5.289 3.273 -11.57 1 98.75 142 GLN A CA 1
ATOM 1162 C C . GLN A 1 142 ? 5.285 4.516 -10.688 1 98.75 142 GLN A C 1
ATOM 1164 O O . GLN A 1 142 ? 4.449 4.641 -9.789 1 98.75 142 GLN A O 1
ATOM 1169 N N . VAL A 1 143 ? 6.176 5.445 -10.945 1 98.81 143 VAL A N 1
ATOM 1170 C CA . VAL A 1 143 ? 6.25 6.676 -10.164 1 98.81 143 VAL A CA 1
ATOM 1171 C C . VAL A 1 143 ? 4.984 7.504 -10.383 1 98.81 143 VAL A C 1
ATOM 1173 O O . VAL A 1 143 ? 4.449 8.094 -9.438 1 98.81 143 VAL A O 1
ATOM 1176 N N . ALA A 1 144 ? 4.508 7.531 -11.609 1 98.88 144 ALA A N 1
ATOM 1177 C CA . ALA A 1 144 ? 3.258 8.234 -11.891 1 98.88 144 ALA A CA 1
ATOM 1178 C C . ALA A 1 144 ? 2.105 7.645 -11.086 1 98.88 144 ALA A C 1
ATOM 1180 O O . ALA A 1 144 ? 1.27 8.375 -10.547 1 98.88 144 ALA A O 1
ATOM 1181 N N . ALA A 1 145 ? 2.035 6.336 -11.016 1 98.88 145 ALA A N 1
ATOM 1182 C CA . ALA A 1 145 ? 1.005 5.668 -10.219 1 98.88 145 ALA A CA 1
ATOM 1183 C C . ALA A 1 145 ? 1.146 6.012 -8.742 1 98.88 145 ALA A C 1
ATOM 1185 O O . ALA A 1 145 ? 0.151 6.285 -8.062 1 98.88 145 ALA A O 1
ATOM 1186 N N . MET A 1 146 ? 2.385 6.008 -8.25 1 98.88 146 MET A N 1
ATOM 1187 C CA . MET A 1 146 ? 2.627 6.363 -6.852 1 98.88 146 MET A CA 1
ATOM 1188 C C . MET A 1 146 ? 2.156 7.785 -6.566 1 98.88 146 MET A C 1
ATOM 1190 O O . MET A 1 146 ? 1.611 8.062 -5.496 1 98.88 146 MET A O 1
ATOM 1194 N N . LYS A 1 147 ? 2.373 8.68 -7.48 1 98.88 147 LYS A N 1
ATOM 1195 C CA . LYS A 1 147 ? 1.963 10.07 -7.289 1 98.88 147 LYS A CA 1
ATOM 1196 C C . LYS A 1 147 ? 0.443 10.188 -7.227 1 98.88 147 LYS A C 1
ATOM 1198 O O . LYS A 1 147 ? -0.091 10.992 -6.457 1 98.88 147 LYS A O 1
ATOM 1203 N N . VAL A 1 148 ? -0.263 9.422 -8.023 1 98.88 148 VAL A N 1
ATOM 1204 C CA . VAL A 1 148 ? -1.722 9.414 -7.961 1 98.88 148 VAL A CA 1
ATOM 1205 C C . VAL A 1 148 ? -2.18 8.969 -6.574 1 98.88 148 VAL A C 1
ATOM 1207 O O . VAL A 1 148 ? -3.07 9.578 -5.98 1 98.88 148 VAL A O 1
ATOM 1210 N N . VAL A 1 149 ? -1.572 7.961 -6.039 1 98.81 149 VAL A N 1
ATOM 1211 C CA . VAL A 1 149 ? -1.978 7.359 -4.77 1 98.81 149 VAL A CA 1
ATOM 1212 C C . VAL A 1 149 ? -1.581 8.273 -3.613 1 98.81 149 VAL A C 1
ATOM 1214 O O . VAL A 1 149 ? -2.43 8.688 -2.818 1 98.81 149 VAL A O 1
ATOM 1217 N N . MET A 1 150 ? -0.324 8.664 -3.588 1 98.88 150 MET A N 1
ATOM 1218 C CA . MET A 1 150 ? 0.221 9.375 -2.434 1 98.88 150 MET A CA 1
ATOM 1219 C C . MET A 1 150 ? -0.18 10.844 -2.459 1 98.88 150 MET A C 1
ATOM 1221 O O . MET A 1 150 ? -0.835 11.328 -1.534 1 98.88 150 MET A O 1
ATOM 1225 N N . LEU A 1 151 ? 0.164 11.523 -3.518 1 98.88 151 LEU A N 1
ATOM 1226 C CA . LEU A 1 151 ? -0.098 12.953 -3.6 1 98.88 151 LEU A CA 1
ATOM 1227 C C . LEU A 1 151 ? -1.557 13.219 -3.959 1 98.88 151 LEU A C 1
ATOM 1229 O O . LEU A 1 151 ? -2.18 14.125 -3.406 1 98.88 151 LEU A O 1
ATOM 1233 N N . GLY A 1 152 ? -2.066 12.461 -4.879 1 98.62 152 GLY A N 1
ATOM 1234 C CA . GLY A 1 152 ? -3.414 12.688 -5.371 1 98.62 152 GLY A CA 1
ATOM 1235 C C . GLY A 1 152 ? -4.488 12.344 -4.359 1 98.62 152 GLY A C 1
ATOM 1236 O O . GLY A 1 152 ? -5.352 13.164 -4.051 1 98.62 152 GLY A O 1
ATOM 1237 N N . ASP A 1 153 ? -4.434 11.141 -3.836 1 98.5 153 ASP A N 1
ATOM 1238 C CA . ASP A 1 153 ? -5.52 10.68 -2.977 1 98.5 153 ASP A CA 1
ATOM 1239 C C . ASP A 1 153 ? -5.191 10.914 -1.503 1 98.5 153 ASP A C 1
ATOM 1241 O O . ASP A 1 153 ? -5.926 11.609 -0.803 1 98.5 153 ASP A O 1
ATOM 1245 N N . ARG A 1 154 ? -4.07 10.438 -0.999 1 98.75 154 ARG A N 1
ATOM 1246 C CA . ARG A 1 154 ? -3.768 10.438 0.429 1 98.75 154 ARG A CA 1
ATOM 1247 C C . ARG A 1 154 ? -3.508 11.852 0.933 1 98.75 154 ARG A C 1
ATOM 1249 O O . ARG A 1 154 ? -3.996 12.234 1.997 1 98.75 154 ARG A O 1
ATOM 1256 N N . ILE A 1 155 ? -2.846 12.711 0.15 1 98.81 155 ILE A N 1
ATOM 1257 C CA . ILE A 1 155 ? -2.605 14.086 0.585 1 98.81 155 ILE A CA 1
ATOM 1258 C C . ILE A 1 155 ? -3.719 14.992 0.066 1 98.81 155 ILE A C 1
ATOM 1260 O O . ILE A 1 155 ? -4.371 15.688 0.844 1 98.81 155 ILE A O 1
ATOM 1264 N N . GLY A 1 156 ? -3.953 14.82 -1.304 1 97.88 156 GLY A N 1
ATOM 1265 C CA . GLY A 1 156 ? -5.02 15.625 -1.873 1 97.88 156 GLY A CA 1
ATOM 1266 C C . GLY A 1 156 ? -4.879 17.109 -1.564 1 97.88 156 GLY A C 1
ATOM 1267 O O . GLY A 1 156 ? -3.82 17.688 -1.786 1 97.88 156 GLY A O 1
ATOM 1268 N N . GLU A 1 157 ? -5.898 17.688 -1.065 1 97.06 157 GLU A N 1
ATOM 1269 C CA . GLU A 1 157 ? -5.91 19.109 -0.786 1 97.06 157 GLU A CA 1
ATOM 1270 C C . GLU A 1 157 ? -5.496 19.406 0.656 1 97.06 157 GLU A C 1
ATOM 1272 O O . GLU A 1 157 ? -5.637 20.531 1.138 1 97.06 157 GLU A O 1
ATOM 1277 N N . ARG A 1 158 ? -5.012 18.453 1.356 1 98.31 158 ARG A N 1
ATOM 1278 C CA . ARG A 1 158 ? -4.688 18.578 2.773 1 98.31 158 ARG A CA 1
ATOM 1279 C C . ARG A 1 158 ? -3.383 19.344 2.975 1 98.31 158 ARG A C 1
ATOM 1281 O O . ARG A 1 158 ? -3.006 19.641 4.109 1 98.31 158 ARG A O 1
ATOM 1288 N N . ALA A 1 159 ? -2.711 19.688 1.872 1 98.69 159 ALA A N 1
ATOM 1289 C CA . ALA A 1 159 ? -1.517 20.531 1.886 1 98.69 159 ALA A CA 1
ATOM 1290 C C . ALA A 1 159 ? -1.565 21.578 0.772 1 98.69 159 ALA A C 1
ATOM 1292 O O . ALA A 1 159 ? -2.053 21.297 -0.326 1 98.69 159 ALA A O 1
ATOM 1293 N N . LYS A 1 160 ? -1.07 22.75 1.054 1 98.75 160 LYS A N 1
ATOM 1294 C CA . LYS A 1 160 ? -1.006 23.812 0.048 1 98.75 160 LYS A CA 1
ATOM 1295 C C . LYS A 1 160 ? -0.082 23.422 -1.102 1 98.75 160 LYS A C 1
ATOM 1297 O O . LYS A 1 160 ? -0.382 23.688 -2.266 1 98.75 160 LYS A O 1
ATOM 1302 N N . THR A 1 161 ? 1.025 22.875 -0.772 1 98.69 161 THR A N 1
ATOM 1303 C CA . THR A 1 161 ? 1.965 22.344 -1.755 1 98.69 161 THR A CA 1
ATOM 1304 C C . THR A 1 161 ? 2.354 20.906 -1.412 1 98.69 161 THR A C 1
ATOM 1306 O O . THR A 1 161 ? 2.4 20.531 -0.238 1 98.69 161 THR A O 1
ATOM 1309 N N . LYS A 1 162 ? 2.533 20.125 -2.406 1 98.81 162 LYS A N 1
ATOM 1310 C CA . LYS A 1 162 ? 2.936 18.734 -2.252 1 98.81 162 LYS A CA 1
ATOM 1311 C C . LYS A 1 162 ? 3.846 18.281 -3.395 1 98.81 162 LYS A C 1
ATOM 1313 O O . LYS A 1 162 ? 3.684 18.734 -4.531 1 98.81 162 LYS A O 1
ATOM 1318 N N . GLU A 1 163 ? 4.836 17.5 -3.025 1 98.75 163 GLU A N 1
ATOM 1319 C CA . GLU A 1 163 ? 5.785 17.031 -4.027 1 98.75 163 GLU A CA 1
ATOM 1320 C C . GLU A 1 163 ? 6.375 15.68 -3.639 1 98.75 163 GLU A C 1
ATOM 1322 O O . GLU A 1 163 ? 6.523 15.383 -2.453 1 98.75 163 GLU A O 1
ATOM 1327 N N . MET A 1 164 ? 6.602 14.852 -4.586 1 98.88 164 MET A N 1
ATOM 1328 C CA . MET A 1 164 ? 7.363 13.617 -4.418 1 98.88 164 MET A CA 1
ATOM 1329 C C . MET A 1 164 ? 8.703 13.695 -5.148 1 98.88 164 MET A C 1
ATOM 1331 O O . MET A 1 164 ? 8.742 13.953 -6.352 1 98.88 164 MET A O 1
ATOM 1335 N N . ILE A 1 165 ? 9.75 13.523 -4.48 1 98.88 165 ILE A N 1
ATOM 1336 C CA . ILE A 1 165 ? 11.094 13.461 -5.039 1 98.88 165 ILE A CA 1
ATOM 1337 C C . ILE A 1 165 ? 11.641 12.039 -4.902 1 98.88 165 ILE A C 1
ATOM 1339 O O . ILE A 1 165 ? 11.695 11.492 -3.799 1 98.88 165 ILE A O 1
ATOM 1343 N N . VAL A 1 166 ? 12.062 11.477 -6.035 1 98.62 166 VAL A N 1
ATOM 1344 C CA . VAL A 1 166 ? 12.508 10.086 -6.055 1 98.62 166 VAL A CA 1
ATOM 1345 C C . VAL A 1 166 ? 14.023 10.039 -6.227 1 98.62 166 VAL A C 1
ATOM 1347 O O . VAL A 1 166 ? 14.578 10.688 -7.117 1 98.62 166 VAL A O 1
ATOM 1350 N N . PHE A 1 167 ? 14.703 9.344 -5.352 1 98.12 167 PHE A N 1
ATOM 1351 C CA . PHE A 1 167 ? 16.109 8.977 -5.465 1 98.12 167 PHE A CA 1
ATOM 1352 C C . PHE A 1 167 ? 16.25 7.578 -6.055 1 98.12 167 PHE A C 1
ATOM 1354 O O . PHE A 1 167 ? 16.094 6.582 -5.352 1 98.12 167 PHE A O 1
ATOM 1361 N N . ASP A 1 168 ? 16.641 7.52 -7.387 1 95.94 168 ASP A N 1
ATOM 1362 C CA . ASP A 1 168 ? 16.578 6.258 -8.117 1 95.94 168 ASP A CA 1
ATOM 1363 C C . ASP A 1 168 ? 17.953 5.605 -8.195 1 95.94 168 ASP A C 1
ATOM 1365 O O . ASP A 1 168 ? 18.938 6.137 -7.656 1 95.94 168 ASP A O 1
ATOM 1369 N N . ARG A 1 169 ? 18.062 4.41 -8.781 1 95.69 169 ARG A N 1
ATOM 1370 C CA . ARG A 1 169 ? 19.266 3.611 -9.023 1 95.69 169 ARG A CA 1
ATOM 1371 C C . ARG A 1 169 ? 20 3.332 -7.727 1 95.69 169 ARG A C 1
ATOM 1373 O O . ARG A 1 169 ? 21.219 3.504 -7.656 1 95.69 169 ARG A O 1
ATOM 1380 N N . MET A 1 170 ? 19.188 2.908 -6.668 1 94.62 170 MET A N 1
ATOM 1381 C CA . MET A 1 170 ? 19.812 2.695 -5.363 1 94.62 170 MET A CA 1
ATOM 1382 C C . MET A 1 170 ? 19.922 1.206 -5.055 1 94.62 170 MET A C 1
ATOM 1384 O O . MET A 1 170 ? 20.438 0.826 -3.998 1 94.62 170 MET A O 1
ATOM 1388 N N . SER A 1 171 ? 19.469 0.407 -5.984 1 91.38 171 SER A N 1
ATOM 1389 C CA . SER A 1 171 ? 19.688 -1.025 -5.812 1 91.38 171 SER A CA 1
ATOM 1390 C C . SER A 1 171 ? 21.172 -1.354 -5.801 1 91.38 171 SER A C 1
ATOM 1392 O O . SER A 1 171 ? 21.969 -0.684 -6.457 1 91.38 171 SER A O 1
ATOM 1394 N N . ARG A 1 172 ? 21.5 -2.443 -5.141 1 89.06 172 ARG A N 1
ATOM 1395 C CA . ARG A 1 172 ? 22.906 -2.797 -4.941 1 89.06 172 ARG A CA 1
ATOM 1396 C C . ARG A 1 172 ? 23.516 -3.387 -6.215 1 89.06 172 ARG A C 1
ATOM 1398 O O . ARG A 1 172 ? 24.734 -3.459 -6.355 1 89.06 172 ARG A O 1
ATOM 1405 N N . ASP A 1 173 ? 22.641 -3.758 -7.086 1 84.88 173 ASP A N 1
ATOM 1406 C CA . ASP A 1 173 ? 23.141 -4.375 -8.312 1 84.88 173 ASP A CA 1
ATOM 1407 C C . ASP A 1 173 ? 23.547 -3.316 -9.336 1 84.88 173 ASP A C 1
ATOM 1409 O O . ASP A 1 173 ? 24.125 -3.641 -10.375 1 84.88 173 ASP A O 1
ATOM 1413 N N . TYR A 1 174 ? 23.25 -2.072 -9.031 1 86.06 174 TYR A N 1
ATOM 1414 C CA . TYR A 1 174 ? 23.656 -1.011 -9.945 1 86.06 174 TYR A CA 1
ATOM 1415 C C . TYR A 1 174 ? 25.109 -0.615 -9.719 1 86.06 174 TYR A C 1
ATOM 1417 O O . TYR A 1 174 ? 25.484 -0.217 -8.617 1 86.06 174 TYR A O 1
ATOM 1425 N N . PRO A 1 175 ? 25.906 -0.62 -10.75 1 82.56 175 PRO A N 1
ATOM 1426 C CA . PRO A 1 175 ? 27.312 -0.247 -10.602 1 82.56 175 PRO A CA 1
ATOM 1427 C C . PRO A 1 175 ? 27.5 1.207 -10.172 1 82.56 175 PRO A C 1
ATOM 1429 O O . PRO A 1 175 ? 28.469 1.533 -9.484 1 82.56 175 PRO A O 1
ATOM 1432 N N . VAL A 1 176 ? 26.594 2.07 -10.555 1 84.69 176 VAL A N 1
ATOM 1433 C CA . VAL A 1 176 ? 26.734 3.502 -10.312 1 84.69 176 VAL A CA 1
ATOM 1434 C C . VAL A 1 176 ? 26.203 3.848 -8.922 1 84.69 176 VAL A C 1
ATOM 1436 O O . VAL A 1 176 ? 26.25 5.008 -8.508 1 84.69 176 VAL A O 1
ATOM 1439 N N . ARG A 1 177 ? 25.766 2.918 -8.203 1 86.19 177 ARG A N 1
ATOM 1440 C CA . ARG A 1 177 ? 25.125 3.176 -6.918 1 86.19 177 ARG A CA 1
ATOM 1441 C C . ARG A 1 177 ? 26.031 4.008 -6.008 1 86.19 177 ARG A C 1
ATOM 1443 O O . ARG A 1 177 ? 25.562 4.941 -5.355 1 86.19 177 ARG A O 1
ATOM 1450 N N . GLU A 1 178 ? 27.266 3.676 -5.984 1 84.12 178 GLU A N 1
ATOM 1451 C CA . GLU A 1 178 ? 28.188 4.359 -5.082 1 84.12 178 GLU A CA 1
ATOM 1452 C C . GLU A 1 178 ? 28.266 5.848 -5.402 1 84.12 178 GLU A C 1
ATOM 1454 O O . GLU A 1 178 ? 28.234 6.684 -4.496 1 84.12 178 GLU A O 1
ATOM 1459 N N . VAL A 1 179 ? 28.484 6.176 -6.73 1 86.12 179 VAL A N 1
ATOM 1460 C CA . VAL A 1 179 ? 28.547 7.57 -7.156 1 86.12 179 VAL A CA 1
ATOM 1461 C C . VAL A 1 179 ? 27.203 8.258 -6.852 1 86.12 179 VAL A C 1
ATOM 1463 O O . VAL A 1 179 ? 27.188 9.383 -6.348 1 86.12 179 VAL A O 1
ATOM 1466 N N . ASN A 1 180 ? 26.156 7.566 -7.066 1 88.62 180 ASN A N 1
ATOM 1467 C CA . ASN A 1 180 ? 24.812 8.078 -6.789 1 88.62 180 ASN A CA 1
ATOM 1468 C C . ASN A 1 180 ? 24.594 8.281 -5.293 1 88.62 180 ASN A C 1
ATOM 1470 O O . ASN A 1 180 ? 23.891 9.211 -4.887 1 88.62 180 ASN A O 1
ATOM 1474 N N . TYR A 1 181 ? 25.281 7.469 -4.613 1 92.19 181 TYR A N 1
ATOM 1475 C CA . TYR A 1 181 ? 25.094 7.48 -3.164 1 92.19 181 TYR A CA 1
ATOM 1476 C C . TYR A 1 181 ? 25.5 8.82 -2.572 1 92.19 181 TYR A C 1
ATOM 1478 O O . TYR A 1 181 ? 24.688 9.508 -1.945 1 92.19 181 TYR A O 1
ATOM 1486 N N . SER A 1 182 ? 26.688 9.281 -2.797 1 93 182 SER A N 1
ATOM 1487 C CA . SER A 1 182 ? 27.188 10.547 -2.268 1 93 182 SER A CA 1
ATOM 1488 C C . SER A 1 182 ? 26.422 11.727 -2.844 1 93 182 SER A C 1
ATOM 1490 O O . SER A 1 182 ? 26.062 12.656 -2.115 1 93 182 SER A O 1
ATOM 1492 N N . LYS A 1 183 ? 26.203 11.695 -4.086 1 95.62 183 LYS A N 1
ATOM 1493 C CA . LYS A 1 183 ? 25.453 12.758 -4.754 1 95.62 183 LYS A CA 1
ATOM 1494 C C . LYS A 1 183 ? 24.047 12.898 -4.176 1 95.62 183 LYS A C 1
ATOM 1496 O O . LYS A 1 183 ? 23.578 14.016 -3.932 1 95.62 183 LYS A O 1
ATOM 1501 N N . ASN A 1 184 ? 23.438 11.797 -3.961 1 97.06 184 ASN A N 1
ATOM 1502 C CA . ASN A 1 184 ? 22.062 11.789 -3.451 1 97.06 184 ASN A CA 1
ATOM 1503 C C . ASN A 1 184 ? 22.016 12.25 -1.997 1 97.06 184 ASN A C 1
ATOM 1505 O O . ASN A 1 184 ? 21.047 12.883 -1.579 1 97.06 184 ASN A O 1
ATOM 1509 N N . LEU A 1 185 ? 23.031 11.914 -1.228 1 98 185 LEU A N 1
ATOM 1510 C CA . LEU A 1 185 ? 23.078 12.398 0.148 1 98 185 LEU A CA 1
ATOM 1511 C C . LEU A 1 185 ? 23.219 13.914 0.186 1 98 185 LEU A C 1
ATOM 1513 O O . LEU A 1 185 ? 22.578 14.586 0.994 1 98 185 LEU A O 1
ATOM 1517 N N . LYS A 1 186 ? 24.078 14.43 -0.681 1 97.88 186 LYS A N 1
ATOM 1518 C CA . LYS A 1 186 ? 24.219 15.875 -0.793 1 97.88 186 LYS A CA 1
ATOM 1519 C C . LYS A 1 186 ? 22.906 16.531 -1.224 1 97.88 186 LYS A C 1
ATOM 1521 O O . LYS A 1 186 ? 22.516 17.562 -0.69 1 97.88 186 LYS A O 1
ATOM 1526 N N . ARG A 1 187 ? 22.266 15.922 -2.18 1 98.5 187 ARG A N 1
ATOM 1527 C CA . ARG A 1 187 ? 20.984 16.406 -2.648 1 98.5 187 ARG A CA 1
ATOM 1528 C C . ARG A 1 187 ? 19.969 16.453 -1.512 1 98.5 187 ARG A C 1
ATOM 1530 O O . ARG A 1 187 ? 19.219 17.422 -1.375 1 98.5 187 ARG A O 1
ATOM 1537 N N . ALA A 1 188 ? 19.891 15.438 -0.706 1 98.81 188 ALA A N 1
ATOM 1538 C CA . ALA A 1 188 ? 18.969 15.383 0.43 1 98.81 188 ALA A CA 1
ATOM 1539 C C . ALA A 1 188 ? 19.25 16.516 1.41 1 98.81 188 ALA A C 1
ATOM 1541 O O . ALA A 1 188 ? 18.312 17.172 1.88 1 98.81 188 ALA A O 1
ATOM 1542 N N . TYR A 1 189 ? 20.516 16.703 1.717 1 98.81 189 TYR A N 1
ATOM 1543 C CA . TYR A 1 189 ? 20.891 17.812 2.594 1 98.81 189 TYR A CA 1
ATOM 1544 C C . TYR A 1 189 ? 20.406 19.141 2.041 1 98.81 189 TYR A C 1
ATOM 1546 O O . TYR A 1 189 ? 19.828 19.953 2.773 1 98.81 189 TYR A O 1
ATOM 1554 N N . LEU A 1 190 ? 20.625 19.375 0.749 1 98.75 190 LEU A N 1
ATOM 1555 C CA . LEU A 1 190 ? 20.25 20.641 0.126 1 98.75 190 LEU A CA 1
ATOM 1556 C C . LEU A 1 190 ? 18.734 20.812 0.127 1 98.75 190 LEU A C 1
ATOM 1558 O O . LEU A 1 190 ? 18.234 21.922 0.314 1 98.75 190 LEU A O 1
ATOM 1562 N N . LEU A 1 191 ? 17.984 19.75 -0.094 1 98.81 191 LEU A N 1
ATOM 1563 C CA . LEU A 1 191 ? 16.531 19.812 -0.019 1 98.81 191 LEU A CA 1
ATOM 1564 C C . LEU A 1 191 ? 16.078 20.25 1.368 1 98.81 191 LEU A C 1
ATOM 1566 O O . LEU A 1 191 ? 15.109 21 1.499 1 98.81 191 LEU A O 1
ATOM 1570 N N . GLY A 1 192 ? 16.719 19.719 2.414 1 98.75 192 GLY A N 1
ATOM 1571 C CA . GLY A 1 192 ? 16.438 20.172 3.766 1 98.75 192 GLY A CA 1
ATOM 1572 C C . GLY A 1 192 ? 16.797 21.625 4 1 98.75 192 GLY A C 1
ATOM 1573 O O . GLY A 1 192 ? 15.992 22.391 4.52 1 98.75 192 GLY A O 1
ATOM 1574 N N . LYS A 1 193 ? 18.016 22 3.557 1 98.44 193 LYS A N 1
ATOM 1575 C CA . LYS A 1 193 ? 18.547 23.344 3.787 1 98.44 193 LYS A CA 1
ATOM 1576 C C . LYS A 1 193 ? 17.672 24.406 3.119 1 98.44 193 LYS A C 1
ATOM 1578 O O . LYS A 1 193 ? 17.469 25.484 3.664 1 98.44 193 LYS A O 1
ATOM 1583 N N . GLU A 1 194 ? 17.125 24.062 1.991 1 97.88 194 GLU A N 1
ATOM 1584 C CA . GLU A 1 194 ? 16.344 25 1.19 1 97.88 194 GLU A CA 1
ATOM 1585 C C . GLU A 1 194 ? 14.852 24.75 1.344 1 97.88 194 GLU A C 1
ATOM 1587 O O . GLU A 1 194 ? 14.055 25.188 0.515 1 97.88 194 GLU A O 1
ATOM 1592 N N . PHE A 1 195 ? 14.445 24.094 2.314 1 97.56 195 PHE A N 1
ATOM 1593 C CA . PHE A 1 195 ? 13.062 23.656 2.521 1 97.56 195 PHE A CA 1
ATOM 1594 C C . PHE A 1 195 ? 12.141 24.859 2.701 1 97.56 195 PHE A C 1
ATOM 1596 O O . PHE A 1 195 ? 11.031 24.891 2.172 1 97.56 195 PHE A O 1
ATOM 1603 N N . MET B 1 1 ? -10.883 -28.125 -14.82 1 93 1 MET B N 1
ATOM 1604 C CA . MET B 1 1 ? -10.93 -27.891 -13.383 1 93 1 MET B CA 1
ATOM 1605 C C . MET B 1 1 ? -9.633 -27.25 -12.891 1 93 1 MET B C 1
ATOM 1607 O O . MET B 1 1 ? -8.539 -27.75 -13.203 1 93 1 MET B O 1
ATOM 1611 N N . MET B 1 2 ? -9.781 -26.094 -12.203 1 97.75 2 MET B N 1
ATOM 1612 C CA . MET B 1 2 ? -8.594 -25.438 -11.664 1 97.75 2 MET B CA 1
ATOM 1613 C C . MET B 1 2 ? -8.578 -25.516 -10.141 1 97.75 2 MET B C 1
ATOM 1615 O O . MET B 1 2 ? -9.633 -25.594 -9.508 1 97.75 2 MET B O 1
ATOM 1619 N N . LYS B 1 3 ? -7.336 -25.531 -9.609 1 98.75 3 LYS B N 1
ATOM 1620 C CA . LYS B 1 3 ? -7.117 -25.25 -8.195 1 98.75 3 LYS B CA 1
ATOM 1621 C C . LYS B 1 3 ? -6.91 -23.75 -7.961 1 98.75 3 LYS B C 1
ATOM 1623 O O . LYS B 1 3 ? -5.965 -23.156 -8.484 1 98.75 3 LYS B O 1
ATOM 1628 N N . VAL B 1 4 ? -7.809 -23.188 -7.172 1 98.88 4 VAL B N 1
ATOM 1629 C CA . VAL B 1 4 ? -7.793 -21.734 -7.012 1 98.88 4 VAL B CA 1
ATOM 1630 C C . VAL B 1 4 ? -7.473 -21.375 -5.562 1 98.88 4 VAL B C 1
ATOM 1632 O O . VAL B 1 4 ? -8.156 -21.828 -4.641 1 98.88 4 VAL B O 1
ATOM 1635 N N . LEU B 1 5 ? -6.406 -20.656 -5.355 1 98.94 5 LEU B N 1
ATOM 1636 C CA . LEU B 1 5 ? -6.105 -20.047 -4.062 1 98.94 5 LEU B CA 1
ATOM 1637 C C . LEU B 1 5 ? -6.762 -18.672 -3.936 1 98.94 5 LEU B C 1
ATOM 1639 O O . LEU B 1 5 ? -6.512 -17.781 -4.75 1 98.94 5 LEU B O 1
ATOM 1643 N N . VAL B 1 6 ? -7.668 -18.531 -3.012 1 98.94 6 VAL B N 1
ATOM 1644 C CA . VAL B 1 6 ? -8.281 -17.234 -2.73 1 98.94 6 VAL B CA 1
ATOM 1645 C C . VAL B 1 6 ? -7.621 -16.609 -1.509 1 98.94 6 VAL B C 1
ATOM 1647 O O . VAL B 1 6 ? -7.641 -17.172 -0.417 1 98.94 6 VAL B O 1
ATOM 1650 N N . ILE B 1 7 ? -6.98 -15.523 -1.703 1 98.94 7 ILE B N 1
ATOM 1651 C CA . ILE B 1 7 ? -6.441 -14.703 -0.627 1 98.94 7 ILE B CA 1
ATOM 1652 C C . ILE B 1 7 ? -7.402 -13.547 -0.327 1 98.94 7 ILE B C 1
ATOM 1654 O O . ILE B 1 7 ? -7.57 -12.641 -1.146 1 98.94 7 ILE B O 1
ATOM 1658 N N . TYR B 1 8 ? -8.031 -13.633 0.793 1 98.94 8 TYR B N 1
ATOM 1659 C CA . TYR B 1 8 ? -9.016 -12.664 1.247 1 98.94 8 TYR B CA 1
ATOM 1660 C C . TYR B 1 8 ? -8.438 -11.766 2.332 1 98.94 8 TYR B C 1
ATOM 1662 O O . TYR B 1 8 ? -7.734 -12.234 3.229 1 98.94 8 TYR B O 1
ATOM 1670 N N . CYS B 1 9 ? -8.641 -10.492 2.184 1 98.94 9 CYS B N 1
ATOM 1671 C CA . CYS B 1 9 ? -8.117 -9.547 3.162 1 98.94 9 CYS B CA 1
ATOM 1672 C C . CYS B 1 9 ? -9.133 -8.445 3.449 1 98.94 9 CYS B C 1
ATOM 1674 O O . CYS B 1 9 ? -9.344 -7.555 2.623 1 98.94 9 CYS B O 1
ATOM 1676 N N . HIS B 1 10 ? -9.727 -8.531 4.594 1 98.88 10 HIS B N 1
ATOM 1677 C CA . HIS B 1 10 ? -10.711 -7.555 5.062 1 98.88 10 HIS B CA 1
ATOM 1678 C C . HIS B 1 10 ? -10.82 -7.57 6.582 1 98.88 10 HIS B C 1
ATOM 1680 O O . HIS B 1 10 ? -10.875 -8.641 7.191 1 98.88 10 HIS B O 1
ATOM 1686 N N . PRO B 1 11 ? -10.914 -6.379 7.199 1 98.31 11 PRO B N 1
ATOM 1687 C CA . PRO B 1 11 ? -10.922 -6.328 8.664 1 98.31 11 PRO B CA 1
ATOM 1688 C C . PRO B 1 11 ? -12.203 -6.902 9.273 1 98.31 11 PRO B C 1
ATOM 1690 O O . PRO B 1 11 ? -12.227 -7.254 10.453 1 98.31 11 PRO B O 1
ATOM 1693 N N . SER B 1 12 ? -13.266 -6.938 8.461 1 97.19 12 SER B N 1
ATOM 1694 C CA . SER B 1 12 ? -14.555 -7.387 8.977 1 97.19 12 SER B CA 1
ATOM 1695 C C . SER B 1 12 ? -15.141 -8.5 8.117 1 97.19 12 SER B C 1
ATOM 1697 O O . SER B 1 12 ? -15.062 -8.453 6.891 1 97.19 12 SER B O 1
ATOM 1699 N N . ASN B 1 13 ? -15.797 -9.43 8.789 1 94.25 13 ASN B N 1
ATOM 1700 C CA . ASN B 1 13 ? -16.484 -10.492 8.055 1 94.25 13 ASN B CA 1
ATOM 1701 C C . ASN B 1 13 ? -17.969 -10.195 7.906 1 94.25 13 ASN B C 1
ATOM 1703 O O . ASN B 1 13 ? -18.734 -11.055 7.473 1 94.25 13 ASN B O 1
ATOM 1707 N N . LYS B 1 14 ? -18.406 -8.992 8.211 1 93.81 14 LYS B N 1
ATOM 1708 C CA . LYS B 1 14 ? -19.797 -8.57 8.078 1 93.81 14 LYS B CA 1
ATOM 1709 C C . LYS B 1 14 ? -19.938 -7.52 6.977 1 93.81 14 LYS B C 1
ATOM 1711 O O . LYS B 1 14 ? -20.969 -6.844 6.891 1 93.81 14 LYS B O 1
ATOM 1716 N N . SER B 1 15 ? -18.969 -7.488 6.172 1 95.88 15 SER B N 1
ATOM 1717 C CA . SER B 1 15 ? -18.922 -6.461 5.137 1 95.88 15 SER B CA 1
ATOM 1718 C C . SER B 1 15 ? -19.516 -6.965 3.828 1 95.88 15 SER B C 1
ATOM 1720 O O . SER B 1 15 ? -19.75 -8.164 3.666 1 95.88 15 SER B O 1
ATOM 1722 N N . PHE B 1 16 ? -19.797 -6.031 2.912 1 96.62 16 PHE B N 1
ATOM 1723 C CA . PHE B 1 16 ? -20.172 -6.387 1.547 1 96.62 16 PHE B CA 1
ATOM 1724 C C . PHE B 1 16 ? -19.094 -7.266 0.908 1 96.62 16 PHE B C 1
ATOM 1726 O O . PHE B 1 16 ? -19.422 -8.258 0.245 1 96.62 16 PHE B O 1
ATOM 1733 N N . THR B 1 17 ? -17.844 -6.957 1.125 1 98.38 17 THR B N 1
ATOM 1734 C CA . THR B 1 17 ? -16.734 -7.695 0.544 1 98.38 17 THR B CA 1
ATOM 1735 C C . THR B 1 17 ? -16.734 -9.148 1.005 1 98.38 17 THR B C 1
ATOM 1737 O O . THR B 1 17 ? -16.469 -10.055 0.217 1 98.38 17 THR B O 1
ATOM 1740 N N . ALA B 1 18 ? -17.047 -9.359 2.256 1 98.38 18 ALA B N 1
ATOM 1741 C CA . ALA B 1 18 ? -17.125 -10.719 2.785 1 98.38 18 ALA B CA 1
ATOM 1742 C C . ALA B 1 18 ? -18.203 -11.523 2.068 1 98.38 18 ALA B C 1
ATOM 1744 O O . ALA B 1 18 ? -17.984 -12.68 1.696 1 98.38 18 ALA B O 1
ATOM 1745 N N . ARG B 1 19 ? -19.328 -10.898 1.861 1 98.06 19 ARG B N 1
ATOM 1746 C CA . ARG B 1 19 ? -20.422 -11.578 1.165 1 98.06 19 ARG B CA 1
ATOM 1747 C C . ARG B 1 19 ? -20.062 -11.828 -0.295 1 98.06 19 ARG B C 1
ATOM 1749 O O . ARG B 1 19 ? -20.422 -12.875 -0.851 1 98.06 19 ARG B O 1
ATOM 1756 N N . MET B 1 20 ? -19.469 -10.859 -0.889 1 98.5 20 MET B N 1
ATOM 1757 C CA . MET B 1 20 ? -19.016 -11 -2.268 1 98.5 20 MET B CA 1
ATOM 1758 C C . MET B 1 20 ? -18.047 -12.18 -2.4 1 98.5 20 MET B C 1
ATOM 1760 O O . MET B 1 20 ? -18.172 -12.977 -3.33 1 98.5 20 MET B O 1
ATOM 1764 N N . LYS B 1 21 ? -17.094 -12.266 -1.444 1 98.88 21 LYS B N 1
ATOM 1765 C CA . LYS B 1 21 ? -16.172 -13.391 -1.397 1 98.88 21 LYS B CA 1
ATOM 1766 C C . LYS B 1 21 ? -16.922 -14.719 -1.343 1 98.88 21 LYS B C 1
ATOM 1768 O O . LYS B 1 21 ? -16.609 -15.648 -2.092 1 98.88 21 LYS B O 1
ATOM 1773 N N . ASP B 1 22 ? -17.922 -14.812 -0.466 1 98.75 22 ASP B N 1
ATOM 1774 C CA . ASP B 1 22 ? -18.688 -16.047 -0.305 1 98.75 22 ASP B CA 1
ATOM 1775 C C . ASP B 1 22 ? -19.406 -16.422 -1.604 1 98.75 22 ASP B C 1
ATOM 1777 O O . ASP B 1 22 ? -19.391 -17.594 -2.006 1 98.75 22 ASP B O 1
ATOM 1781 N N . GLU B 1 23 ? -20.016 -15.43 -2.277 1 98.81 23 GLU B N 1
ATOM 1782 C CA . GLU B 1 23 ? -20.719 -15.688 -3.533 1 98.81 23 GLU B CA 1
ATOM 1783 C C . GLU B 1 23 ? -19.734 -16.141 -4.621 1 98.81 23 GLU B C 1
ATOM 1785 O O . GLU B 1 23 ? -20.047 -17.047 -5.398 1 98.81 23 GLU B O 1
ATOM 1790 N N . PHE B 1 24 ? -18.609 -15.484 -4.734 1 98.94 24 PHE B N 1
ATOM 1791 C CA . PHE B 1 24 ? -17.609 -15.852 -5.723 1 98.94 24 PHE B CA 1
ATOM 1792 C C . PHE B 1 24 ? -17.156 -17.297 -5.527 1 98.94 24 PHE B C 1
ATOM 1794 O O . PHE B 1 24 ? -17.078 -18.062 -6.488 1 98.94 24 PHE B O 1
ATOM 1801 N N . ILE B 1 25 ? -16.844 -17.672 -4.25 1 98.88 25 ILE B N 1
ATOM 1802 C CA . ILE B 1 25 ? -16.359 -19.016 -3.943 1 98.88 25 ILE B CA 1
ATOM 1803 C C . ILE B 1 25 ? -17.438 -20.031 -4.27 1 98.88 25 ILE B C 1
ATOM 1805 O O . ILE B 1 25 ? -17.141 -21.094 -4.828 1 98.88 25 ILE B O 1
ATOM 1809 N N . ARG B 1 26 ? -18.703 -19.703 -3.854 1 98.75 26 ARG B N 1
ATOM 1810 C CA . ARG B 1 26 ? -19.812 -20.578 -4.23 1 98.75 26 ARG B CA 1
ATOM 1811 C C . ARG B 1 26 ? -19.844 -20.797 -5.738 1 98.75 26 ARG B C 1
ATOM 1813 O O . ARG B 1 26 ? -20.016 -21.922 -6.207 1 98.75 26 ARG B O 1
ATOM 1820 N N . GLY B 1 27 ? -19.719 -19.719 -6.496 1 98.81 27 GLY B N 1
ATOM 1821 C CA . GLY B 1 27 ? -19.672 -19.812 -7.945 1 98.81 27 GLY B CA 1
ATOM 1822 C C . GLY B 1 27 ? -18.516 -20.672 -8.445 1 98.81 27 GLY B C 1
ATOM 1823 O O . GLY B 1 27 ? -18.688 -21.484 -9.352 1 98.81 27 GLY B O 1
ATOM 1824 N N . LEU B 1 28 ? -17.312 -20.484 -7.895 1 98.69 28 LEU B N 1
ATOM 1825 C CA . LEU B 1 28 ? -16.125 -21.266 -8.266 1 98.69 28 LEU B CA 1
ATOM 1826 C C . LEU B 1 28 ? -16.406 -22.75 -8.133 1 98.69 28 LEU B C 1
ATOM 1828 O O . LEU B 1 28 ? -16.078 -23.531 -9.039 1 98.69 28 LEU B O 1
ATOM 1832 N N . GLU B 1 29 ? -16.938 -23.062 -6.988 1 98.12 29 GLU B N 1
ATOM 1833 C CA . GLU B 1 29 ? -17.234 -24.469 -6.719 1 98.12 29 GLU B CA 1
ATOM 1834 C C . GLU B 1 29 ? -18.297 -25.016 -7.668 1 98.12 29 GLU B C 1
ATOM 1836 O O . GLU B 1 29 ? -18.156 -26.109 -8.211 1 98.12 29 GLU B O 1
ATOM 1841 N N . ASP B 1 30 ? -19.328 -24.266 -7.84 1 98.44 30 ASP B N 1
ATOM 1842 C CA . ASP B 1 30 ? -20.375 -24.672 -8.766 1 98.44 30 ASP B CA 1
ATOM 1843 C C . ASP B 1 30 ? -19.859 -24.797 -10.188 1 98.44 30 ASP B C 1
ATOM 1845 O O . ASP B 1 30 ? -20.391 -25.547 -10.992 1 98.44 30 ASP B O 1
ATOM 1849 N N . GLY B 1 31 ? -18.891 -24.016 -10.469 1 98.38 31 GLY B N 1
ATOM 1850 C CA . GLY B 1 31 ? -18.281 -24.078 -11.781 1 98.38 31 GLY B CA 1
ATOM 1851 C C . GLY B 1 31 ? -17.328 -25.234 -11.945 1 98.38 31 GLY B C 1
ATOM 1852 O O . GLY B 1 31 ? -16.75 -25.438 -13.016 1 98.38 31 GLY B O 1
ATOM 1853 N N . GLY B 1 32 ? -17.047 -25.969 -10.867 1 98.19 32 GLY B N 1
ATOM 1854 C CA . GLY B 1 32 ? -16.266 -27.188 -10.953 1 98.19 32 GLY B CA 1
ATOM 1855 C C . GLY B 1 32 ? -14.828 -27.016 -10.508 1 98.19 32 GLY B C 1
ATOM 1856 O O . GLY B 1 32 ? -14.008 -27.922 -10.664 1 98.19 32 GLY B O 1
ATOM 1857 N N . HIS B 1 33 ? -14.445 -25.859 -9.977 1 98.56 33 HIS B N 1
ATOM 1858 C CA . HIS B 1 33 ? -13.102 -25.578 -9.492 1 98.56 33 HIS B CA 1
ATOM 1859 C C . HIS B 1 33 ? -12.977 -25.906 -8.008 1 98.56 33 HIS B C 1
ATOM 1861 O O . HIS B 1 33 ? -13.977 -26.109 -7.324 1 98.56 33 HIS B O 1
ATOM 1867 N N . THR B 1 34 ? -11.812 -26.125 -7.57 1 98.19 34 THR B N 1
ATOM 1868 C CA . THR B 1 34 ? -11.547 -26.25 -6.141 1 98.19 34 THR B CA 1
ATOM 1869 C C . THR B 1 34 ? -10.953 -24.953 -5.582 1 98.19 34 THR B C 1
ATOM 1871 O O . THR B 1 34 ? -10.289 -24.203 -6.305 1 98.19 34 THR B O 1
ATOM 1874 N N . CYS B 1 35 ? -11.305 -24.75 -4.395 1 98.12 35 CYS B N 1
ATOM 1875 C CA . CYS B 1 35 ? -10.891 -23.484 -3.789 1 98.12 35 CYS B CA 1
ATOM 1876 C C . CYS B 1 35 ? -10.203 -23.719 -2.447 1 98.12 35 CYS B C 1
ATOM 1878 O O . CYS B 1 35 ? -10.672 -24.531 -1.641 1 98.12 35 CYS B O 1
ATOM 1880 N N . GLN B 1 36 ? -9.078 -23.125 -2.238 1 98.5 36 GLN B N 1
ATOM 1881 C CA . GLN B 1 36 ? -8.453 -22.938 -0.933 1 98.5 36 GLN B CA 1
ATOM 1882 C C . GLN B 1 36 ? -8.484 -21.469 -0.511 1 98.5 36 GLN B C 1
ATOM 1884 O O . GLN B 1 36 ? -8.023 -20.594 -1.252 1 98.5 36 GLN B O 1
ATOM 1889 N N . LEU B 1 37 ? -9.047 -21.281 0.662 1 98.75 37 LEU B N 1
ATOM 1890 C CA . LEU B 1 37 ? -9.234 -19.906 1.131 1 98.75 37 LEU B CA 1
ATOM 1891 C C . LEU B 1 37 ? -8.234 -19.578 2.236 1 98.75 37 LEU B C 1
ATOM 1893 O O . LEU B 1 37 ? -8.078 -20.344 3.186 1 98.75 37 LEU B O 1
ATOM 1897 N N . ILE B 1 38 ? -7.555 -18.469 2.074 1 98.81 38 ILE B N 1
ATOM 1898 C CA . ILE B 1 38 ? -6.77 -17.875 3.148 1 98.81 38 ILE B CA 1
ATOM 1899 C C . ILE B 1 38 ? -7.328 -16.5 3.492 1 98.81 38 ILE B C 1
ATOM 1901 O O . ILE B 1 38 ? -7.371 -15.602 2.639 1 98.81 38 ILE B O 1
ATOM 1905 N N . ASP B 1 39 ? -7.82 -16.375 4.633 1 98.81 39 ASP B N 1
ATOM 1906 C CA . ASP B 1 39 ? -8.211 -15.086 5.191 1 98.81 39 ASP B CA 1
ATOM 1907 C C . ASP B 1 39 ? -7.086 -14.5 6.047 1 98.81 39 ASP B C 1
ATOM 1909 O O . ASP B 1 39 ? -6.816 -14.984 7.148 1 98.81 39 ASP B O 1
ATOM 1913 N N . LEU B 1 40 ? -6.469 -13.422 5.605 1 98.88 40 LEU B N 1
ATOM 1914 C CA . LEU B 1 40 ? -5.25 -12.914 6.227 1 98.88 40 LEU B CA 1
ATOM 1915 C C . LEU B 1 40 ? -5.539 -12.359 7.621 1 98.88 40 LEU B C 1
ATOM 1917 O O . LEU B 1 40 ? -4.688 -12.438 8.508 1 98.88 40 LEU B O 1
ATOM 1921 N N . TYR B 1 41 ? -6.711 -11.742 7.812 1 98.75 41 TYR B N 1
ATOM 1922 C CA . TYR B 1 41 ? -7.074 -11.258 9.141 1 98.75 41 TYR B CA 1
ATOM 1923 C C . TYR B 1 41 ? -7.363 -12.43 10.078 1 98.75 41 TYR B C 1
ATOM 1925 O O . TYR B 1 41 ? -6.945 -12.414 11.242 1 98.75 41 TYR B O 1
ATOM 1933 N N . GLN B 1 42 ? -8.031 -13.445 9.602 1 98.25 42 GLN B N 1
ATOM 1934 C CA . GLN B 1 42 ? -8.398 -14.578 10.438 1 98.25 42 GLN B CA 1
ATOM 1935 C C . GLN B 1 42 ? -7.156 -15.32 10.93 1 98.25 42 GLN B C 1
ATOM 1937 O O . GLN B 1 42 ? -7.094 -15.727 12.094 1 98.25 42 GLN B O 1
ATOM 1942 N N . ILE B 1 43 ? -6.121 -15.492 10.055 1 98.38 43 ILE B N 1
ATOM 1943 C CA . ILE B 1 43 ? -4.934 -16.234 10.461 1 98.38 43 ILE B CA 1
ATOM 1944 C C . ILE B 1 43 ? -3.945 -15.305 11.148 1 98.38 43 ILE B C 1
ATOM 1946 O O . ILE B 1 43 ? -2.844 -15.719 11.516 1 98.38 43 ILE B O 1
ATOM 1950 N N . ASN B 1 44 ? -4.309 -14.031 11.305 1 98 44 ASN B N 1
ATOM 1951 C CA . ASN B 1 44 ? -3.449 -13.016 11.891 1 98 44 ASN B CA 1
ATOM 1952 C C . ASN B 1 44 ? -2.074 -12.984 11.227 1 98 44 ASN B C 1
ATOM 1954 O O . ASN B 1 44 ? -1.05 -13.031 11.914 1 98 44 ASN B O 1
ATOM 1958 N N . PHE B 1 45 ? -2.113 -12.953 9.883 1 98.62 45 PHE B N 1
ATOM 1959 C CA . PHE B 1 45 ? -0.862 -12.883 9.141 1 98.62 45 PHE B CA 1
ATOM 1960 C C . PHE B 1 45 ? -0.013 -11.711 9.609 1 98.62 45 PHE B C 1
ATOM 1962 O O . PHE B 1 45 ? -0.52 -10.602 9.789 1 98.62 45 PHE B O 1
ATOM 1969 N N . ASP B 1 46 ? 1.23 -11.922 9.844 1 98.38 46 ASP B N 1
ATOM 1970 C CA . ASP B 1 46 ? 2.154 -10.852 10.211 1 98.38 46 ASP B CA 1
ATOM 1971 C C . ASP B 1 46 ? 2.578 -10.047 8.984 1 98.38 46 ASP B C 1
ATOM 1973 O O . ASP B 1 46 ? 3.377 -10.516 8.172 1 98.38 46 ASP B O 1
ATOM 1977 N N . GLU B 1 47 ? 2.047 -8.852 8.891 1 98.25 47 GLU B N 1
ATOM 1978 C CA . GLU B 1 47 ? 2.26 -8.047 7.691 1 98.25 47 GLU B CA 1
ATOM 1979 C C . GLU B 1 47 ? 3.52 -7.191 7.82 1 98.25 47 GLU B C 1
ATOM 1981 O O . GLU B 1 47 ? 3.881 -6.465 6.891 1 98.25 47 GLU B O 1
ATOM 1986 N N . THR B 1 48 ? 4.238 -7.246 8.945 1 98.38 48 THR B N 1
ATOM 1987 C CA . THR B 1 48 ? 5.426 -6.426 9.148 1 98.38 48 THR B CA 1
ATOM 1988 C C . THR B 1 48 ? 6.613 -6.992 8.375 1 98.38 48 THR B C 1
ATOM 1990 O O . THR B 1 48 ? 7.02 -8.133 8.609 1 98.38 48 THR B O 1
ATOM 1993 N N . PHE B 1 49 ? 7.105 -6.23 7.457 1 98.31 49 PHE B N 1
ATOM 1994 C CA . PHE B 1 49 ? 8.344 -6.559 6.758 1 98.31 49 PHE B CA 1
ATOM 1995 C C . PHE B 1 49 ? 9.555 -6.281 7.645 1 98.31 49 PHE B C 1
ATOM 1997 O O . PHE B 1 49 ? 9.914 -5.125 7.871 1 98.31 49 PHE B O 1
ATOM 2004 N N . SER B 1 50 ? 10.273 -7.32 8.109 1 97.69 50 SER B N 1
ATOM 2005 C CA . SER B 1 50 ? 11.289 -7.203 9.148 1 97.69 50 SER B CA 1
ATOM 2006 C C . SER B 1 50 ? 12.625 -6.754 8.57 1 97.69 50 SER B C 1
ATOM 2008 O O . SER B 1 50 ? 12.82 -6.785 7.352 1 97.69 50 SER B O 1
ATOM 2010 N N . GLU B 1 51 ? 13.508 -6.355 9.492 1 97.19 51 GLU B N 1
ATOM 2011 C CA . GLU B 1 51 ? 14.859 -5.977 9.07 1 97.19 51 GLU B CA 1
ATOM 2012 C C . GLU B 1 51 ? 15.578 -7.156 8.422 1 97.19 51 GLU B C 1
ATOM 2014 O O . GLU B 1 51 ? 16.281 -6.988 7.422 1 97.19 51 GLU B O 1
ATOM 2019 N N . GLU B 1 52 ? 15.422 -8.352 9.016 1 95.88 52 GLU B N 1
ATOM 2020 C CA . GLU B 1 52 ? 16.062 -9.539 8.461 1 95.88 52 GLU B CA 1
ATOM 2021 C C . GLU B 1 52 ? 15.578 -9.812 7.039 1 95.88 52 GLU B C 1
ATOM 2023 O O . GLU B 1 52 ? 16.391 -10.102 6.148 1 95.88 52 GLU B O 1
ATOM 2028 N N . GLU B 1 53 ? 14.312 -9.734 6.863 1 97.56 53 GLU B N 1
ATOM 2029 C CA . GLU B 1 53 ? 13.75 -9.93 5.531 1 97.56 53 GLU B CA 1
ATOM 2030 C C . GLU B 1 53 ? 14.227 -8.852 4.562 1 97.56 53 GLU B C 1
ATOM 2032 O O . GLU B 1 53 ? 14.555 -9.148 3.412 1 97.56 53 GLU B O 1
ATOM 2037 N N . TYR B 1 54 ? 14.281 -7.648 5.039 1 97.25 54 TYR B N 1
ATOM 2038 C CA . TYR B 1 54 ? 14.789 -6.559 4.215 1 97.25 54 TYR B CA 1
ATOM 2039 C C . TYR B 1 54 ? 16.219 -6.828 3.779 1 97.25 54 TYR B C 1
ATOM 2041 O O . TYR B 1 54 ? 16.562 -6.648 2.609 1 97.25 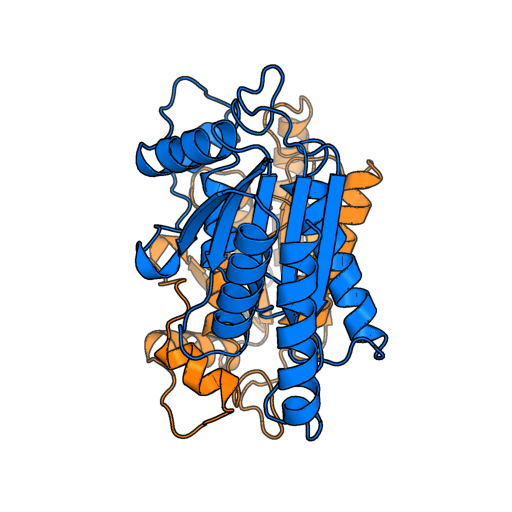54 TYR B O 1
ATOM 2049 N N . LEU B 1 55 ? 17.062 -7.203 4.738 1 94.62 55 LEU B N 1
ATOM 2050 C CA . LEU B 1 55 ? 18.469 -7.449 4.434 1 94.62 55 LEU B CA 1
ATOM 2051 C C . LEU B 1 55 ? 18.609 -8.555 3.395 1 94.62 55 LEU B C 1
ATOM 2053 O O . LEU B 1 55 ? 19.469 -8.469 2.502 1 94.62 55 LEU B O 1
ATOM 2057 N N . ARG B 1 56 ? 17.812 -9.57 3.479 1 94.94 56 ARG B N 1
ATOM 2058 C CA . ARG B 1 56 ? 17.828 -10.633 2.471 1 94.94 56 ARG B CA 1
ATOM 2059 C C . ARG B 1 56 ? 17.5 -10.07 1.088 1 94.94 56 ARG B C 1
ATOM 2061 O O . ARG B 1 56 ? 18.219 -10.359 0.12 1 94.94 56 ARG B O 1
ATOM 2068 N N . GLU B 1 57 ? 16.453 -9.258 1.032 1 95.25 57 GLU B N 1
ATOM 2069 C CA . GLU B 1 57 ? 15.977 -8.727 -0.243 1 95.25 57 GLU B CA 1
ATOM 2070 C C . GLU B 1 57 ? 16.938 -7.68 -0.798 1 95.25 57 GLU B C 1
ATOM 2072 O O . GLU B 1 57 ? 17.25 -7.688 -1.989 1 95.25 57 GLU B O 1
ATOM 2077 N N . ALA B 1 58 ? 17.438 -6.793 0.073 1 92.56 58 ALA B N 1
ATOM 2078 C CA . ALA B 1 58 ? 18.266 -5.664 -0.338 1 92.56 58 ALA B CA 1
ATOM 2079 C C . ALA B 1 58 ? 19.625 -6.145 -0.841 1 92.56 58 ALA B C 1
ATOM 2081 O O . ALA B 1 58 ? 20.234 -5.512 -1.716 1 92.56 58 ALA B O 1
ATOM 2082 N N . PHE B 1 59 ? 20.078 -7.25 -0.322 1 90.5 59 PHE B N 1
ATOM 2083 C CA . PHE B 1 59 ? 21.406 -7.746 -0.693 1 90.5 59 PHE B CA 1
ATOM 2084 C C . PHE B 1 59 ? 21.281 -8.93 -1.645 1 90.5 59 PHE B C 1
ATOM 2086 O O . PHE B 1 59 ? 22.297 -9.539 -2.008 1 90.5 59 PHE B O 1
ATOM 2093 N N . TYR B 1 60 ? 20.094 -9.219 -1.971 1 90.25 60 TYR B N 1
ATOM 2094 C CA . TYR B 1 60 ? 19.859 -10.375 -2.824 1 90.25 60 TYR B CA 1
ATOM 2095 C C . TYR B 1 60 ? 20.531 -11.625 -2.264 1 90.25 60 TYR B C 1
ATOM 2097 O O . TYR B 1 60 ? 21.188 -12.359 -2.998 1 90.25 60 TYR B O 1
ATOM 2105 N N . ASP B 1 61 ? 20.453 -11.75 -1.002 1 87.81 61 ASP B N 1
ATOM 2106 C CA . ASP B 1 61 ? 21.172 -12.805 -0.295 1 87.81 61 ASP B CA 1
ATOM 2107 C C . ASP B 1 61 ? 20.297 -14.039 -0.104 1 87.81 61 ASP B C 1
ATOM 2109 O O . ASP B 1 61 ? 19.578 -14.156 0.898 1 87.81 61 ASP B O 1
ATOM 2113 N N . GLN B 1 62 ? 20.469 -14.992 -0.891 1 82.94 62 GLN B N 1
ATOM 2114 C CA . GLN B 1 62 ? 19.625 -16.188 -0.844 1 82.94 62 GLN B CA 1
ATOM 2115 C C . GLN B 1 62 ? 20.078 -17.125 0.261 1 82.94 62 GLN B C 1
ATOM 2117 O O . GLN B 1 62 ? 19.406 -18.125 0.542 1 82.94 62 GLN B O 1
ATOM 2122 N N . ALA B 1 63 ? 21.172 -16.75 0.872 1 84 63 ALA B N 1
ATOM 2123 C CA . ALA B 1 63 ? 21.656 -17.562 1.984 1 84 63 ALA B CA 1
ATOM 2124 C C . ALA B 1 63 ? 20.812 -17.328 3.236 1 84 63 ALA B C 1
ATOM 2126 O O . ALA B 1 63 ? 20.75 -18.188 4.117 1 84 63 ALA B O 1
ATOM 2127 N N . LEU B 1 64 ? 20.234 -16.125 3.289 1 87.12 64 LEU B N 1
ATOM 2128 C CA . LEU B 1 64 ? 19.312 -15.844 4.395 1 87.12 64 LEU B CA 1
ATOM 2129 C C . LEU B 1 64 ? 17.969 -16.531 4.172 1 87.12 64 LEU B C 1
ATOM 2131 O O . LEU B 1 64 ? 17.438 -16.484 3.064 1 87.12 64 LEU B O 1
ATOM 2135 N N . LYS B 1 65 ? 17.562 -17.109 5.219 1 91.81 65 LYS B N 1
ATOM 2136 C CA . LYS B 1 65 ? 16.391 -17.969 5.105 1 91.81 65 LYS B CA 1
ATOM 2137 C C . LYS B 1 65 ? 15.109 -17.141 4.957 1 91.81 65 LYS B C 1
ATOM 2139 O O . LYS B 1 65 ? 14.953 -16.109 5.613 1 91.81 65 LYS B O 1
ATOM 2144 N N . VAL B 1 66 ? 14.258 -17.609 4.113 1 96.19 66 VAL B N 1
ATOM 2145 C CA . VAL B 1 66 ? 12.883 -17.125 4.066 1 96.19 66 VAL B CA 1
ATOM 2146 C C . VAL B 1 66 ? 12.102 -17.656 5.266 1 96.19 66 VAL B C 1
ATOM 2148 O O . VAL B 1 66 ? 12.172 -18.859 5.57 1 96.19 66 VAL B O 1
ATOM 2151 N N . PRO B 1 67 ? 11.398 -16.766 5.992 1 97.5 67 PRO B N 1
ATOM 2152 C CA . PRO B 1 67 ? 10.648 -17.234 7.164 1 97.5 67 PRO B CA 1
ATOM 2153 C C . PRO B 1 67 ? 9.648 -18.344 6.824 1 97.5 67 PRO B C 1
ATOM 2155 O O . PRO B 1 67 ? 9.078 -18.344 5.727 1 97.5 67 PRO B O 1
ATOM 2158 N N . GLU B 1 68 ? 9.328 -19.203 7.773 1 97.56 68 GLU B N 1
ATOM 2159 C CA . GLU B 1 68 ? 8.469 -20.375 7.555 1 97.56 68 GLU B CA 1
ATOM 2160 C C . GLU B 1 68 ? 7.059 -19.953 7.168 1 97.56 68 GLU B C 1
ATOM 2162 O O . GLU B 1 68 ? 6.422 -20.578 6.324 1 97.56 68 GLU B O 1
ATOM 2167 N N . ASP B 1 69 ? 6.508 -18.969 7.816 1 98.12 69 ASP B N 1
ATOM 2168 C CA . ASP B 1 69 ? 5.16 -18.5 7.5 1 98.12 69 ASP B CA 1
ATOM 2169 C C . ASP B 1 69 ? 5.07 -18 6.062 1 98.12 69 ASP B C 1
ATOM 2171 O O . ASP B 1 69 ? 4.051 -18.188 5.395 1 98.12 69 ASP B O 1
ATOM 2175 N N . VAL B 1 70 ? 6.168 -17.406 5.59 1 98.56 70 VAL B N 1
ATOM 2176 C CA . VAL B 1 70 ? 6.25 -16.938 4.215 1 98.56 70 VAL B CA 1
ATOM 2177 C C . VAL B 1 70 ? 6.355 -18.125 3.264 1 98.56 70 VAL B C 1
ATOM 2179 O O . VAL B 1 70 ? 5.645 -18.188 2.258 1 98.56 70 VAL B O 1
ATOM 2182 N N . GLN B 1 71 ? 7.176 -19.094 3.619 1 98.25 71 GLN B N 1
ATOM 2183 C CA . GLN B 1 71 ? 7.336 -20.281 2.805 1 98.25 71 GLN B CA 1
ATOM 2184 C C . GLN B 1 71 ? 6.008 -21.016 2.635 1 98.25 71 GLN B C 1
ATOM 2186 O O . GLN B 1 71 ? 5.734 -21.578 1.571 1 98.25 71 GLN B O 1
ATOM 2191 N N . ALA B 1 72 ? 5.266 -21.062 3.65 1 98.62 72 ALA B N 1
ATOM 2192 C CA . ALA B 1 72 ? 3.971 -21.734 3.598 1 98.62 72 ALA B CA 1
ATOM 2193 C C . ALA B 1 72 ? 3.076 -21.109 2.527 1 98.62 72 ALA B C 1
ATOM 2195 O O . ALA B 1 72 ? 2.42 -21.828 1.77 1 98.62 72 ALA B O 1
ATOM 2196 N N . HIS B 1 73 ? 3.02 -19.812 2.449 1 98.81 73 HIS B N 1
ATOM 2197 C CA . HIS B 1 73 ? 2.219 -19.141 1.433 1 98.81 73 HIS B CA 1
ATOM 2198 C C . HIS B 1 73 ? 2.787 -19.375 0.037 1 98.81 73 HIS B C 1
ATOM 2200 O O . HIS B 1 73 ? 2.033 -19.516 -0.929 1 98.81 73 HIS B O 1
ATOM 2206 N N . GLN B 1 74 ? 4.133 -19.406 -0.058 1 98.81 74 GLN B N 1
ATOM 2207 C CA . GLN B 1 74 ? 4.781 -19.672 -1.339 1 98.81 74 GLN B CA 1
ATOM 2208 C C . GLN B 1 74 ? 4.457 -21.078 -1.837 1 98.81 74 GLN B C 1
ATOM 2210 O O . GLN B 1 74 ? 4.211 -21.266 -3.027 1 98.81 74 GLN B O 1
ATOM 2215 N N . ARG B 1 75 ? 4.43 -22 -0.905 1 98.69 75 ARG B N 1
ATOM 2216 C CA . ARG B 1 75 ? 4.043 -23.359 -1.262 1 98.69 75 ARG B CA 1
ATOM 2217 C C . ARG B 1 75 ? 2.598 -23.406 -1.747 1 98.69 75 ARG B C 1
ATOM 2219 O O . ARG B 1 75 ? 2.287 -24.094 -2.723 1 98.69 75 ARG B O 1
ATOM 2226 N N . LEU B 1 76 ? 1.731 -22.688 -1.073 1 98.81 76 LEU B N 1
ATOM 2227 C CA . LEU B 1 76 ? 0.327 -22.641 -1.465 1 98.81 76 LEU B CA 1
ATOM 2228 C C . LEU B 1 76 ? 0.173 -22.062 -2.867 1 98.81 76 LEU B C 1
ATOM 2230 O O . LEU B 1 76 ? -0.617 -22.562 -3.668 1 98.81 76 LEU B O 1
ATOM 2234 N N . ILE B 1 77 ? 0.912 -21.016 -3.15 1 98.88 77 ILE B N 1
ATOM 2235 C CA . ILE B 1 77 ? 0.862 -20.391 -4.465 1 98.88 77 ILE B CA 1
ATOM 2236 C C . ILE B 1 77 ? 1.25 -21.406 -5.539 1 98.88 77 ILE B C 1
ATOM 2238 O O . ILE B 1 77 ? 0.533 -21.578 -6.527 1 98.88 77 ILE B O 1
ATOM 2242 N N . ASN B 1 78 ? 2.33 -22.125 -5.309 1 98.81 78 ASN B N 1
ATOM 2243 C CA . ASN B 1 78 ? 2.838 -23.062 -6.301 1 98.81 78 ASN B CA 1
ATOM 2244 C C . ASN B 1 78 ? 1.935 -24.297 -6.43 1 98.81 78 ASN B C 1
ATOM 2246 O O . ASN B 1 78 ? 1.971 -24.984 -7.441 1 98.81 78 ASN B O 1
ATOM 2250 N N . ALA B 1 79 ? 1.144 -24.547 -5.414 1 98.69 79 ALA B N 1
ATOM 2251 C CA . ALA B 1 79 ? 0.275 -25.719 -5.41 1 98.69 79 ALA B CA 1
ATOM 2252 C C . ALA B 1 79 ? -1.032 -25.438 -6.145 1 98.69 79 ALA B C 1
ATOM 2254 O O . ALA B 1 79 ? -1.851 -26.344 -6.344 1 98.69 79 ALA B O 1
ATOM 2255 N N . ASN B 1 80 ? -1.294 -24.203 -6.594 1 98.88 80 ASN B N 1
ATOM 2256 C CA . ASN B 1 80 ? -2.555 -23.844 -7.227 1 98.88 80 ASN B CA 1
ATOM 2257 C C . ASN B 1 80 ? -2.336 -23.312 -8.641 1 98.88 80 ASN B C 1
ATOM 2259 O O . ASN B 1 80 ? -1.226 -22.906 -8.992 1 98.88 80 ASN B O 1
ATOM 2263 N N . ASP B 1 81 ? -3.41 -23.359 -9.438 1 98.88 81 ASP B N 1
ATOM 2264 C CA . ASP B 1 81 ? -3.348 -22.922 -10.828 1 98.88 81 ASP B CA 1
ATOM 2265 C C . ASP B 1 81 ? -3.582 -21.422 -10.953 1 98.88 81 ASP B C 1
ATOM 2267 O O . ASP B 1 81 ? -3.084 -20.781 -11.883 1 98.88 81 ASP B O 1
ATOM 2271 N N . ALA B 1 82 ? -4.398 -20.891 -10.023 1 98.88 82 ALA B N 1
ATOM 2272 C CA . ALA B 1 82 ? -4.793 -19.484 -10.031 1 98.88 82 ALA B CA 1
ATOM 2273 C C . ALA B 1 82 ? -4.824 -18.906 -8.617 1 98.88 82 ALA B C 1
ATOM 2275 O O . ALA B 1 82 ? -4.996 -19.656 -7.645 1 98.88 82 ALA B O 1
ATOM 2276 N N . VAL B 1 83 ? -4.598 -17.656 -8.547 1 98.94 83 VAL B N 1
ATOM 2277 C CA . VAL B 1 83 ? -4.746 -16.938 -7.285 1 98.94 83 VAL B CA 1
ATOM 2278 C C . VAL B 1 83 ? -5.746 -15.797 -7.461 1 98.94 83 VAL B C 1
ATOM 2280 O O . VAL B 1 83 ? -5.688 -15.055 -8.453 1 98.94 83 VAL B O 1
ATOM 2283 N N . VAL B 1 84 ? -6.707 -15.68 -6.613 1 98.94 84 VAL B N 1
ATOM 2284 C CA . VAL B 1 84 ? -7.68 -14.594 -6.586 1 98.94 84 VAL B CA 1
ATOM 2285 C C . VAL B 1 84 ? -7.504 -13.773 -5.309 1 98.94 84 VAL B C 1
ATOM 2287 O O . VAL B 1 84 ? -7.512 -14.32 -4.207 1 98.94 84 VAL B O 1
ATOM 2290 N N . PHE B 1 85 ? -7.266 -12.531 -5.48 1 99 85 PHE B N 1
ATOM 2291 C CA . PHE B 1 85 ? -7.234 -11.609 -4.348 1 99 85 PHE B CA 1
ATOM 2292 C C . PHE B 1 85 ? -8.57 -10.891 -4.195 1 99 85 PHE B C 1
ATOM 2294 O O . PHE B 1 85 ? -9.109 -10.352 -5.164 1 99 85 PHE B O 1
ATOM 2301 N N . ILE B 1 86 ? -9.164 -10.883 -3.023 1 98.94 86 ILE B N 1
ATOM 2302 C CA . ILE B 1 86 ? -10.414 -10.195 -2.727 1 98.94 86 ILE B CA 1
ATOM 2303 C C . ILE B 1 86 ? -10.203 -9.227 -1.562 1 98.94 86 ILE B C 1
ATOM 2305 O O . ILE B 1 86 ? -9.867 -9.648 -0.454 1 98.94 86 ILE B O 1
ATOM 2309 N N . TYR B 1 87 ? -10.43 -7.953 -1.797 1 98.88 87 TYR B N 1
ATOM 2310 C CA . TYR B 1 87 ? -10.125 -6.953 -0.779 1 98.88 87 TYR B CA 1
ATOM 2311 C C . TYR B 1 87 ? -10.828 -5.637 -1.084 1 98.88 87 TYR B C 1
ATOM 2313 O O . TYR B 1 87 ? -11.234 -5.391 -2.223 1 98.88 87 TYR B O 1
ATOM 2321 N N . PRO B 1 88 ? -11.008 -4.785 -0.049 1 98.69 88 PRO B N 1
ATOM 2322 C CA . PRO B 1 88 ? -11.492 -3.418 -0.261 1 98.69 88 PRO B CA 1
ATOM 2323 C C . PRO B 1 88 ? -10.367 -2.439 -0.583 1 98.69 88 PRO B C 1
ATOM 2325 O O . PRO B 1 88 ? -9.195 -2.729 -0.322 1 98.69 88 PRO B O 1
ATOM 2328 N N . VAL B 1 89 ? -10.758 -1.312 -1.117 1 98.44 89 VAL B N 1
ATOM 2329 C CA . VAL B 1 89 ? -9.781 -0.253 -1.362 1 98.44 89 VAL B CA 1
ATOM 2330 C C . VAL B 1 89 ? -9.773 0.725 -0.19 1 98.44 89 VAL B C 1
ATOM 2332 O O . VAL B 1 89 ? -10.828 1.218 0.222 1 98.44 89 VAL B O 1
ATOM 2335 N N . PHE B 1 90 ? -8.656 0.979 0.387 1 98.25 90 PHE B N 1
ATOM 2336 C CA . PHE B 1 90 ? -8.391 2.039 1.352 1 98.25 90 PHE B CA 1
ATOM 2337 C C . PHE B 1 90 ? -7.344 3.008 0.816 1 98.25 90 PHE B C 1
ATOM 2339 O O . PHE B 1 90 ? -6.191 2.625 0.597 1 98.25 90 PHE B O 1
ATOM 2346 N N . TRP B 1 91 ? -7.777 4.27 0.559 1 98.12 91 TRP B N 1
ATOM 2347 C CA . TRP B 1 91 ? -6.859 5.289 0.066 1 98.12 91 TRP B CA 1
ATOM 2348 C C . TRP B 1 91 ? -6.086 4.785 -1.147 1 98.12 91 TRP B C 1
ATOM 2350 O O . TRP B 1 91 ? -4.855 4.852 -1.177 1 98.12 91 TRP B O 1
ATOM 2360 N N . THR B 1 92 ? -6.832 4.242 -2.15 1 98.56 92 THR B N 1
ATOM 2361 C CA . THR B 1 92 ? -6.363 3.812 -3.465 1 98.56 92 THR B CA 1
ATOM 2362 C C . THR B 1 92 ? -5.34 2.689 -3.334 1 98.56 92 THR B C 1
ATOM 2364 O O . THR B 1 92 ? -4.34 2.668 -4.055 1 98.56 92 THR B O 1
ATOM 2367 N N . GLU B 1 93 ? -5.574 1.805 -2.357 1 98.5 93 GLU B N 1
ATOM 2368 C CA . GLU B 1 93 ? -4.691 0.662 -2.143 1 98.5 93 GLU B CA 1
ATOM 2369 C C . GLU B 1 93 ? -5.41 -0.458 -1.396 1 98.5 93 GLU B C 1
ATOM 2371 O O . GLU B 1 93 ? -6.5 -0.252 -0.855 1 98.5 93 GLU B O 1
ATOM 2376 N N . ALA B 1 94 ? -4.863 -1.686 -1.434 1 98.81 94 ALA B N 1
ATOM 2377 C CA . ALA B 1 94 ? -5.312 -2.809 -0.616 1 98.81 94 ALA B CA 1
ATOM 2378 C C . ALA B 1 94 ? -5.066 -2.541 0.866 1 98.81 94 ALA B C 1
ATOM 2380 O O . ALA B 1 94 ? -4.293 -1.646 1.222 1 98.81 94 ALA B O 1
ATOM 2381 N N . PRO B 1 95 ? -5.781 -3.303 1.739 1 98.81 95 PRO B N 1
ATOM 2382 C CA . PRO B 1 95 ? -5.449 -3.193 3.162 1 98.81 95 PRO B CA 1
ATOM 2383 C C . PRO B 1 95 ? -3.957 -3.381 3.434 1 98.81 95 PRO B C 1
ATOM 2385 O O . PRO B 1 95 ? -3.305 -4.195 2.779 1 98.81 95 PRO B O 1
ATOM 2388 N N . GLY B 1 96 ? -3.439 -2.572 4.387 1 98.81 96 GLY B N 1
ATOM 2389 C CA . GLY B 1 96 ? -2.029 -2.656 4.734 1 98.81 96 GLY B CA 1
ATOM 2390 C C . GLY B 1 96 ? -1.552 -4.082 4.945 1 98.81 96 GLY B C 1
ATOM 2391 O O . GLY B 1 96 ? -0.417 -4.418 4.602 1 98.81 96 GLY B O 1
ATOM 2392 N N . LYS B 1 97 ? -2.398 -4.91 5.473 1 98.81 97 LYS B N 1
ATOM 2393 C CA . LYS B 1 97 ? -2.051 -6.309 5.719 1 98.81 97 LYS B CA 1
ATOM 2394 C C . LYS B 1 97 ? -1.732 -7.035 4.414 1 98.81 97 LYS B C 1
ATOM 2396 O O . LYS B 1 97 ? -0.769 -7.797 4.344 1 98.81 97 LYS B O 1
ATOM 2401 N N . LEU B 1 98 ? -2.502 -6.832 3.402 1 98.94 98 LEU B N 1
ATOM 2402 C CA . LEU B 1 98 ? -2.246 -7.461 2.111 1 98.94 98 LEU B CA 1
ATOM 2403 C C . LEU B 1 98 ? -1.004 -6.863 1.455 1 98.94 98 LEU B C 1
ATOM 2405 O O . LEU B 1 98 ? -0.246 -7.578 0.792 1 98.94 98 LEU B O 1
ATOM 2409 N N . VAL B 1 99 ? -0.791 -5.52 1.616 1 98.94 99 VAL B N 1
ATOM 2410 C CA . VAL B 1 99 ? 0.43 -4.898 1.113 1 98.94 99 VAL B CA 1
ATOM 2411 C C . VAL B 1 99 ? 1.648 -5.555 1.758 1 98.94 99 VAL B C 1
ATOM 2413 O O . VAL B 1 99 ? 2.602 -5.922 1.067 1 98.94 99 VAL B O 1
ATOM 2416 N N . GLY B 1 100 ? 1.576 -5.684 3.084 1 98.88 100 GLY B N 1
ATOM 2417 C CA . GLY B 1 100 ? 2.641 -6.395 3.775 1 98.88 100 GLY B CA 1
ATOM 2418 C C . GLY B 1 100 ? 2.82 -7.82 3.289 1 98.88 100 GLY B C 1
ATOM 2419 O O . GLY B 1 100 ? 3.943 -8.32 3.207 1 98.88 100 GLY B O 1
ATOM 2420 N N . TRP B 1 101 ? 1.714 -8.484 2.971 1 98.94 101 TRP B N 1
ATOM 2421 C CA . TRP B 1 101 ? 1.769 -9.836 2.432 1 98.94 101 TRP B CA 1
ATOM 2422 C C . TRP B 1 101 ? 2.611 -9.883 1.162 1 98.94 101 TRP B C 1
ATOM 2424 O O . TRP B 1 101 ? 3.504 -10.727 1.033 1 98.94 101 TRP B O 1
ATOM 2434 N N . PHE B 1 102 ? 2.373 -8.984 0.207 1 98.88 102 PHE B N 1
ATOM 2435 C CA . PHE B 1 102 ? 3.158 -8.945 -1.021 1 98.88 102 PHE B CA 1
ATOM 2436 C C . PHE B 1 102 ? 4.629 -8.68 -0.714 1 98.88 102 PHE B C 1
ATOM 2438 O O . PHE B 1 102 ? 5.512 -9.305 -1.306 1 98.88 102 PHE B O 1
ATOM 2445 N N . GLN B 1 103 ? 4.898 -7.777 0.218 1 98.75 103 GLN B N 1
ATOM 2446 C CA . GLN B 1 103 ? 6.27 -7.371 0.515 1 98.75 103 GLN B CA 1
ATOM 2447 C C . GLN B 1 103 ? 7.043 -8.508 1.182 1 98.75 103 GLN B C 1
ATOM 2449 O O . GLN B 1 103 ? 8.258 -8.633 0.995 1 98.75 103 GLN B O 1
ATOM 2454 N N . ARG B 1 104 ? 6.352 -9.383 1.87 1 98.81 104 ARG B N 1
ATOM 2455 C CA . ARG B 1 104 ? 7.016 -10.492 2.555 1 98.81 104 ARG B CA 1
ATOM 2456 C C . ARG B 1 104 ? 7.078 -11.727 1.665 1 98.81 104 ARG B C 1
ATOM 2458 O O . ARG B 1 104 ? 8.086 -12.43 1.644 1 98.81 104 ARG B O 1
ATOM 2465 N N . VAL B 1 105 ? 6.078 -12.008 0.868 1 98.81 105 VAL B N 1
ATOM 2466 C CA . VAL B 1 105 ? 5.914 -13.297 0.194 1 98.81 105 VAL B CA 1
ATOM 2467 C C . VAL B 1 105 ? 6.613 -13.258 -1.163 1 98.81 105 VAL B C 1
ATOM 2469 O O . VAL B 1 105 ? 7.156 -14.266 -1.614 1 98.81 105 VAL B O 1
ATOM 2472 N N . TRP B 1 106 ? 6.613 -12.078 -1.871 1 98.44 106 TRP B N 1
ATOM 2473 C CA . TRP B 1 106 ? 7.262 -11.922 -3.17 1 98.44 106 TRP B CA 1
ATOM 2474 C C . TRP B 1 106 ? 8.766 -11.758 -3.01 1 98.44 106 TRP B C 1
ATOM 2476 O O . TRP B 1 106 ? 9.32 -10.711 -3.367 1 98.44 106 TRP B O 1
ATOM 2486 N N . THR B 1 107 ? 9.5 -12.797 -2.6 1 97.5 107 THR B N 1
ATOM 2487 C CA . THR B 1 107 ? 10.914 -12.695 -2.25 1 97.5 107 THR B CA 1
ATOM 2488 C C . THR B 1 107 ? 11.789 -12.922 -3.475 1 97.5 107 THR B C 1
ATOM 2490 O O . THR B 1 107 ? 11.344 -13.5 -4.469 1 97.5 107 THR B O 1
ATOM 2493 N N . TYR B 1 108 ? 13 -12.43 -3.352 1 96.25 108 TYR B N 1
ATOM 2494 C CA . TYR B 1 108 ? 14.047 -12.766 -4.309 1 96.25 108 TYR B CA 1
ATOM 2495 C C . TYR B 1 108 ? 14.289 -14.273 -4.355 1 96.25 108 TYR B C 1
ATOM 2497 O O . TYR B 1 108 ? 14.398 -14.922 -3.316 1 96.25 108 TYR B O 1
ATOM 2505 N N . GLY B 1 109 ? 14.336 -14.797 -5.477 1 95.31 109 GLY B N 1
ATOM 2506 C CA . GLY B 1 109 ? 14.484 -16.234 -5.648 1 95.31 109 GLY B CA 1
ATOM 2507 C C . GLY B 1 109 ? 13.156 -16.953 -5.809 1 95.31 109 GLY B C 1
ATOM 2508 O O . GLY B 1 109 ? 13.117 -18.078 -6.328 1 95.31 109 GLY B O 1
ATOM 2509 N N . PHE B 1 110 ? 12.102 -16.391 -5.309 1 97.38 110 PHE B N 1
ATOM 2510 C CA . PHE B 1 110 ? 10.773 -16.953 -5.5 1 97.38 110 PHE B CA 1
ATOM 2511 C C . PHE B 1 110 ? 10.008 -16.188 -6.57 1 97.38 110 PHE B C 1
ATOM 2513 O O . PHE B 1 110 ? 9.703 -16.734 -7.637 1 97.38 110 PHE B O 1
ATOM 2520 N N . ALA B 1 111 ? 9.797 -14.914 -6.363 1 97.38 111 ALA B N 1
ATOM 2521 C CA . ALA B 1 111 ? 8.93 -14.141 -7.242 1 97.38 111 ALA B CA 1
ATOM 2522 C C . ALA B 1 111 ? 9.742 -13.352 -8.266 1 97.38 111 ALA B C 1
ATOM 2524 O O . ALA B 1 111 ? 9.203 -12.883 -9.266 1 97.38 111 ALA B O 1
ATOM 2525 N N . TYR B 1 112 ? 10.992 -13.086 -8.008 1 95.62 112 TYR B N 1
ATOM 2526 C CA . TYR B 1 112 ? 11.828 -12.344 -8.945 1 95.62 112 TYR B CA 1
ATOM 2527 C C . TYR B 1 112 ? 13.289 -12.766 -8.828 1 95.62 112 TYR B C 1
ATOM 2529 O O . TYR B 1 112 ? 13.664 -13.461 -7.879 1 95.62 112 TYR B O 1
ATOM 2537 N N . GLY B 1 113 ? 14.039 -12.273 -9.758 1 91.5 113 GLY B N 1
ATOM 2538 C CA . GLY B 1 113 ? 15.422 -12.711 -9.867 1 91.5 113 GLY B CA 1
ATOM 2539 C C . GLY B 1 113 ? 15.695 -13.516 -11.125 1 91.5 113 GLY B C 1
ATOM 2540 O O . GLY B 1 113 ? 14.828 -13.633 -11.992 1 91.5 113 GLY B O 1
ATOM 2541 N N . THR B 1 114 ? 16.906 -14.062 -11.273 1 86.38 114 THR B N 1
ATOM 2542 C CA . THR B 1 114 ? 17.328 -14.75 -12.484 1 86.38 114 THR B CA 1
ATOM 2543 C C . THR B 1 114 ? 16.75 -16.172 -12.531 1 86.38 114 THR B C 1
ATOM 2545 O O . THR B 1 114 ? 16.422 -16.672 -13.609 1 86.38 114 THR B O 1
ATOM 2548 N N . GLU B 1 115 ? 16.594 -16.875 -11.414 1 88.88 115 GLU B N 1
ATOM 2549 C CA . GLU B 1 115 ? 16.031 -18.219 -11.32 1 88.88 115 GLU B CA 1
ATOM 2550 C C . GLU B 1 115 ? 14.922 -18.281 -10.273 1 88.88 115 GLU B C 1
ATOM 2552 O O . GLU B 1 115 ? 15.164 -18.656 -9.125 1 88.88 115 GLU B O 1
ATOM 2557 N N . THR B 1 116 ? 13.711 -18 -10.695 1 93.56 116 THR B N 1
ATOM 2558 C CA . THR B 1 116 ? 12.617 -17.922 -9.742 1 93.56 116 THR B CA 1
ATOM 2559 C C . THR B 1 116 ? 11.984 -19.297 -9.539 1 93.56 116 THR B C 1
ATOM 2561 O O . THR B 1 116 ? 11.859 -20.078 -10.484 1 93.56 116 THR B O 1
ATOM 2564 N N . LYS B 1 117 ? 11.625 -19.578 -8.344 1 96.12 117 LYS B N 1
ATOM 2565 C CA . LYS B 1 117 ? 10.992 -20.844 -7.969 1 96.12 117 LYS B CA 1
ATOM 2566 C C . LYS B 1 117 ? 9.477 -20.781 -8.148 1 96.12 117 LYS B C 1
ATOM 2568 O O . LYS B 1 117 ? 8.805 -21.812 -8.133 1 96.12 117 LYS B O 1
ATOM 2573 N N . MET B 1 118 ? 8.945 -19.641 -8.305 1 97.88 118 MET B N 1
ATOM 2574 C CA . MET B 1 118 ? 7.504 -19.484 -8.484 1 97.88 118 MET B CA 1
ATOM 2575 C C . MET B 1 118 ? 7.074 -19.969 -9.867 1 97.88 118 MET B C 1
ATOM 2577 O O . MET B 1 118 ? 7.684 -19.594 -10.875 1 97.88 118 MET B O 1
ATOM 2581 N N . LYS B 1 119 ? 6.105 -20.734 -9.938 1 97.75 119 LYS B N 1
ATOM 2582 C CA . LYS B 1 119 ? 5.559 -21.109 -11.234 1 97.75 119 LYS B CA 1
ATOM 2583 C C . LYS B 1 119 ? 4.777 -19.953 -11.852 1 97.75 119 LYS B C 1
ATOM 2585 O O . LYS B 1 119 ? 4.312 -19.062 -11.141 1 97.75 119 LYS B O 1
ATOM 2590 N N . GLN B 1 120 ? 4.68 -19.984 -13.141 1 98.06 120 GLN B N 1
ATOM 2591 C CA . GLN B 1 120 ? 3.754 -19.062 -13.773 1 98.06 120 GLN B CA 1
ATOM 2592 C C . GLN B 1 120 ? 2.307 -19.5 -13.57 1 98.06 120 GLN B C 1
ATOM 2594 O O . GLN B 1 120 ? 1.921 -20.594 -13.984 1 98.06 120 GLN B O 1
ATOM 2599 N N . LEU B 1 121 ? 1.538 -18.688 -12.945 1 98.81 121 LEU B N 1
ATOM 2600 C CA . LEU B 1 121 ? 0.131 -19 -12.711 1 98.81 121 LEU B CA 1
ATOM 2601 C C . LEU B 1 121 ? -0.666 -18.906 -14.008 1 98.81 121 LEU B C 1
ATOM 2603 O O . LEU B 1 121 ? -0.322 -18.125 -14.898 1 98.81 121 LEU B O 1
ATOM 2607 N N . ASP B 1 122 ? -1.666 -19.688 -14.078 1 98.81 122 ASP B N 1
ATOM 2608 C CA . ASP B 1 122 ? -2.551 -19.578 -15.234 1 98.81 122 ASP B CA 1
ATOM 2609 C C . ASP B 1 122 ? -3.336 -18.266 -15.211 1 98.81 122 ASP B C 1
ATOM 2611 O O . ASP B 1 122 ? -3.541 -17.641 -16.25 1 98.81 122 ASP B O 1
ATOM 2615 N N . LYS B 1 123 ? -3.729 -17.906 -13.977 1 98.75 123 LYS B N 1
ATOM 2616 C CA . LYS B 1 123 ? -4.609 -16.75 -13.867 1 98.75 123 LYS B CA 1
ATOM 2617 C C . LYS B 1 123 ? -4.465 -16.078 -12.5 1 98.75 123 LYS B C 1
ATOM 2619 O O . LYS B 1 123 ? -4.395 -16.75 -11.477 1 98.75 123 LYS B O 1
ATOM 2624 N N . VAL B 1 124 ? -4.41 -14.758 -12.539 1 98.94 124 VAL B N 1
ATOM 2625 C CA . VAL B 1 124 ? -4.602 -13.969 -11.32 1 98.94 124 VAL B CA 1
ATOM 2626 C C . VAL B 1 124 ? -5.789 -13.031 -11.5 1 98.94 124 VAL B C 1
ATOM 2628 O O . VAL B 1 124 ? -5.898 -12.344 -12.523 1 98.94 124 VAL B O 1
ATOM 2631 N N . LEU B 1 125 ? -6.707 -13.039 -10.602 1 98.94 125 LEU B N 1
ATOM 2632 C CA . LEU B 1 125 ? -7.879 -12.18 -10.602 1 98.94 125 LEU B CA 1
ATOM 2633 C C . LEU B 1 125 ? -7.957 -11.367 -9.312 1 98.94 125 LEU B C 1
ATOM 2635 O O . LEU B 1 125 ? -7.773 -11.914 -8.219 1 98.94 125 LEU B O 1
ATOM 2639 N N . MET B 1 126 ? -8.102 -10.102 -9.438 1 98.88 126 MET B N 1
ATOM 2640 C CA . MET B 1 126 ? -8.352 -9.227 -8.289 1 98.88 126 MET B CA 1
ATOM 2641 C C . MET B 1 126 ? -9.805 -8.766 -8.266 1 98.88 126 MET B C 1
ATOM 2643 O O . MET B 1 126 ? -10.273 -8.117 -9.203 1 98.88 126 MET B O 1
ATOM 2647 N N . LEU B 1 127 ? -10.547 -9.125 -7.281 1 98.94 127 LEU B N 1
ATOM 2648 C CA . LEU B 1 127 ? -11.891 -8.633 -7.012 1 98.94 127 LEU B CA 1
ATOM 2649 C C . LEU B 1 127 ? -11.867 -7.559 -5.93 1 98.94 127 LEU B C 1
ATOM 2651 O O . LEU B 1 127 ? -11.664 -7.863 -4.754 1 98.94 127 LEU B O 1
ATOM 2655 N N . VAL B 1 128 ? -12.109 -6.371 -6.363 1 98.88 128 VAL B N 1
ATOM 2656 C CA . VAL B 1 128 ? -11.844 -5.211 -5.52 1 98.88 128 VAL B CA 1
ATOM 2657 C C . VAL B 1 128 ? -13.141 -4.441 -5.273 1 98.88 128 VAL B C 1
ATOM 2659 O O . VAL B 1 128 ? -13.906 -4.191 -6.207 1 98.88 128 VAL B O 1
ATOM 2662 N N . THR B 1 129 ? -13.43 -4.125 -4.031 1 98.25 129 THR B N 1
ATOM 2663 C CA . THR B 1 129 ? -14.586 -3.293 -3.736 1 98.25 129 THR B CA 1
ATOM 2664 C C . THR B 1 129 ? -14.164 -1.86 -3.43 1 98.25 129 THR B C 1
ATOM 2666 O O . THR B 1 129 ? -13.141 -1.637 -2.777 1 98.25 129 THR B O 1
ATOM 2669 N N . MET B 1 130 ? -14.891 -0.952 -3.994 1 97.19 130 MET B N 1
ATOM 2670 C CA . MET B 1 130 ? -14.578 0.47 -3.877 1 97.19 130 MET B CA 1
ATOM 2671 C C . MET B 1 130 ? -15.812 1.268 -3.473 1 97.19 130 MET B C 1
ATOM 2673 O O . MET B 1 130 ? -16.906 1.009 -3.963 1 97.19 130 MET B O 1
ATOM 2677 N N . GLY B 1 131 ? -15.617 2.225 -2.564 1 95.19 131 GLY B N 1
ATOM 2678 C CA . GLY B 1 131 ? -16.719 3.072 -2.154 1 95.19 131 GLY B CA 1
ATOM 2679 C C . GLY B 1 131 ? -17.188 4.027 -3.24 1 95.19 131 GLY B C 1
ATOM 2680 O O . GLY B 1 131 ? -18.375 4.23 -3.43 1 95.19 131 GLY B O 1
ATOM 2681 N N . GLY B 1 132 ? -16.297 4.559 -4.016 1 94.44 132 GLY B N 1
ATOM 2682 C CA . GLY B 1 132 ? -16.562 5.629 -4.969 1 94.44 132 GLY B CA 1
ATOM 2683 C C . GLY B 1 132 ? -17.172 5.133 -6.266 1 94.44 132 GLY B C 1
ATOM 2684 O O . GLY B 1 132 ? -17.312 3.928 -6.473 1 94.44 132 GLY B O 1
ATOM 2685 N N . ASP B 1 133 ? -17.469 6.074 -7.148 1 95.94 133 ASP B N 1
ATOM 2686 C CA . ASP B 1 133 ? -18.156 5.848 -8.422 1 95.94 133 ASP B CA 1
ATOM 2687 C C . ASP B 1 133 ? -17.172 5.863 -9.586 1 95.94 133 ASP B C 1
ATOM 2689 O O . ASP B 1 133 ? -16.562 6.898 -9.875 1 95.94 133 ASP B O 1
ATOM 2693 N N . LEU B 1 134 ? -17.109 4.793 -10.359 1 96.31 134 LEU B N 1
ATOM 2694 C CA . LEU B 1 134 ? -16.141 4.656 -11.438 1 96.31 134 LEU B CA 1
ATOM 2695 C C . LEU B 1 134 ? -16.5 5.543 -12.617 1 96.31 134 LEU B C 1
ATOM 2697 O O . LEU B 1 134 ? -15.695 5.723 -13.539 1 96.31 134 LEU B O 1
ATOM 2701 N N . SER B 1 135 ? -17.656 6.094 -12.57 1 96.38 135 SER B N 1
ATOM 2702 C CA . SER B 1 135 ? -17.984 7.043 -13.633 1 96.38 135 SER B CA 1
ATOM 2703 C C . SER B 1 135 ? -17.219 8.352 -13.469 1 96.38 135 SER B C 1
ATOM 2705 O O . SER B 1 135 ? -17.156 9.164 -14.391 1 96.38 135 SER B O 1
ATOM 2707 N N . GLU B 1 136 ? -16.688 8.555 -12.273 1 96.75 136 GLU B N 1
ATOM 2708 C CA . GLU B 1 136 ? -15.898 9.75 -12.008 1 96.75 136 GLU B CA 1
ATOM 2709 C C . GLU B 1 136 ? -14.469 9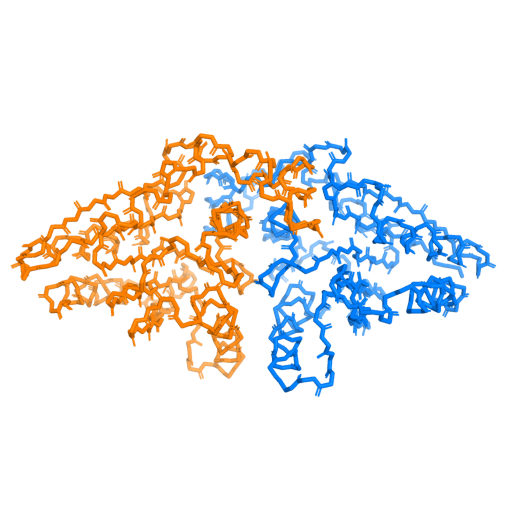.602 -12.508 1 96.75 136 GLU B C 1
ATOM 2711 O O . GLU B 1 136 ? -13.82 8.578 -12.266 1 96.75 136 GLU B O 1
ATOM 2716 N N . GLU B 1 137 ? -13.977 10.625 -13.117 1 97.62 137 GLU B N 1
ATOM 2717 C CA . GLU B 1 137 ? -12.633 10.602 -13.703 1 97.62 137 GLU B CA 1
ATOM 2718 C C . GLU B 1 137 ? -11.57 10.336 -12.648 1 97.62 137 GLU B C 1
ATOM 2720 O O . GLU B 1 137 ? -10.609 9.602 -12.898 1 97.62 137 GLU B O 1
ATOM 2725 N N . ILE B 1 138 ? -11.75 10.953 -11.531 1 97.12 138 ILE B N 1
ATOM 2726 C CA . ILE B 1 138 ? -10.766 10.789 -10.461 1 97.12 138 ILE B CA 1
ATOM 2727 C C . ILE B 1 138 ? -10.703 9.328 -10.031 1 97.12 138 ILE B C 1
ATOM 2729 O O . ILE B 1 138 ? -9.625 8.805 -9.742 1 97.12 138 ILE B O 1
ATOM 2733 N N . ARG B 1 139 ? -11.82 8.68 -9.992 1 98.06 139 ARG B N 1
ATOM 2734 C CA . ARG B 1 139 ? -11.852 7.266 -9.633 1 98.06 139 ARG B CA 1
ATOM 2735 C C . ARG B 1 139 ? -11.227 6.406 -10.727 1 98.06 139 ARG B C 1
ATOM 2737 O O . ARG B 1 139 ? -10.562 5.414 -10.438 1 98.06 139 ARG B O 1
ATOM 2744 N N . GLN B 1 140 ? -11.43 6.797 -11.938 1 98.5 140 GLN B N 1
ATOM 2745 C CA . GLN B 1 140 ? -10.789 6.09 -13.039 1 98.5 140 GLN B CA 1
ATOM 2746 C C . GLN B 1 140 ? -9.273 6.191 -12.945 1 98.5 140 GLN B C 1
ATOM 2748 O O . GLN B 1 140 ? -8.562 5.211 -13.195 1 98.5 140 GLN B O 1
ATOM 2753 N N . GLN B 1 141 ? -8.828 7.344 -12.609 1 98.56 141 GLN B N 1
ATOM 2754 C CA . GLN B 1 141 ? -7.395 7.555 -12.453 1 98.56 141 GLN B CA 1
ATOM 2755 C C . GLN B 1 141 ? -6.84 6.703 -11.312 1 98.56 141 GLN B C 1
ATOM 2757 O O . GLN B 1 141 ? -5.754 6.129 -11.438 1 98.56 141 GLN B O 1
ATOM 2762 N N . GLN B 1 142 ? -7.559 6.66 -10.273 1 98.75 142 GLN B N 1
ATOM 2763 C CA . GLN B 1 142 ? -7.148 5.859 -9.125 1 98.75 142 GLN B CA 1
ATOM 2764 C C . GLN B 1 142 ? -7.09 4.379 -9.477 1 98.75 142 GLN B C 1
ATOM 2766 O O . GLN B 1 142 ? -6.121 3.689 -9.141 1 98.75 142 GLN B O 1
ATOM 2771 N N . VAL B 1 143 ? -8.078 3.885 -10.188 1 98.81 143 VAL B N 1
ATOM 2772 C CA . VAL B 1 143 ? -8.109 2.482 -10.586 1 98.81 143 VAL B CA 1
ATOM 2773 C C . VAL B 1 143 ? -6.965 2.193 -11.562 1 98.81 143 VAL B C 1
ATOM 2775 O O . VAL B 1 143 ? -6.328 1.143 -11.484 1 98.81 143 VAL B O 1
ATOM 2778 N N . ALA B 1 144 ? -6.715 3.119 -12.453 1 98.88 144 ALA B N 1
ATOM 2779 C CA . ALA B 1 144 ? -5.586 2.961 -13.367 1 98.88 144 ALA B CA 1
ATOM 2780 C C . ALA B 1 144 ? -4.273 2.84 -12.602 1 98.88 144 ALA B C 1
ATOM 2782 O O . ALA B 1 144 ? -3.418 2.023 -12.953 1 98.88 144 ALA B O 1
ATOM 2783 N N . ALA B 1 145 ? -4.086 3.66 -11.594 1 98.88 145 ALA B N 1
ATOM 2784 C CA . ALA B 1 145 ? -2.889 3.588 -10.766 1 98.88 145 ALA B CA 1
ATOM 2785 C C . ALA B 1 145 ? -2.805 2.244 -10.039 1 98.88 145 ALA B C 1
ATOM 2787 O O . ALA B 1 145 ? -1.734 1.635 -9.977 1 98.88 145 ALA B O 1
ATOM 2788 N N . MET B 1 146 ? -3.945 1.787 -9.5 1 98.88 146 MET B N 1
ATOM 2789 C CA . MET B 1 146 ? -3.979 0.491 -8.828 1 98.88 146 MET B CA 1
ATOM 2790 C C . MET B 1 146 ? -3.574 -0.627 -9.789 1 98.88 146 MET B C 1
ATOM 2792 O O . MET B 1 146 ? -2.877 -1.564 -9.391 1 98.88 146 MET B O 1
ATOM 2796 N N . LYS B 1 147 ? -3.998 -0.545 -11.008 1 98.88 147 LYS B N 1
ATOM 2797 C CA . LYS B 1 147 ? -3.668 -1.572 -11.992 1 98.88 147 LYS B CA 1
ATOM 2798 C C . LYS B 1 147 ? -2.172 -1.58 -12.297 1 98.88 147 LYS B C 1
ATOM 2800 O O . LYS B 1 147 ? -1.577 -2.643 -12.492 1 98.88 147 LYS B O 1
ATOM 2805 N N . VAL B 1 148 ? -1.559 -0.429 -12.352 1 98.88 148 VAL B N 1
ATOM 2806 C CA . VAL B 1 148 ? -0.116 -0.354 -12.555 1 98.88 148 VAL B CA 1
ATOM 2807 C C . VAL B 1 148 ? 0.604 -1.058 -11.406 1 98.88 148 VAL B C 1
ATOM 2809 O O . VAL B 1 148 ? 1.534 -1.836 -11.633 1 98.88 148 VAL B O 1
ATOM 2812 N N . VAL B 1 149 ? 0.173 -0.84 -10.203 1 98.81 149 VAL B N 1
ATOM 2813 C CA . VAL B 1 149 ? 0.83 -1.355 -9.008 1 98.81 149 VAL B CA 1
ATOM 2814 C C . VAL B 1 149 ? 0.57 -2.855 -8.883 1 98.81 149 VAL B C 1
ATOM 2816 O O . VAL B 1 149 ? 1.511 -3.65 -8.812 1 98.81 149 VAL B O 1
ATOM 2819 N N . MET B 1 150 ? -0.688 -3.234 -8.953 1 98.88 150 MET B N 1
ATOM 2820 C CA . MET B 1 150 ? -1.079 -4.609 -8.648 1 98.88 150 MET B CA 1
ATOM 2821 C C . MET B 1 150 ? -0.801 -5.527 -9.836 1 98.88 150 MET B C 1
ATOM 2823 O O . MET B 1 150 ? -0.027 -6.48 -9.719 1 98.88 150 MET B O 1
ATOM 2827 N N . LEU B 1 151 ? -1.373 -5.215 -10.953 1 98.88 151 LEU B N 1
ATOM 2828 C CA . LEU B 1 151 ? -1.238 -6.078 -12.125 1 98.88 151 LEU B CA 1
ATOM 2829 C C . LEU B 1 151 ? 0.112 -5.867 -12.797 1 98.88 151 LEU B C 1
ATOM 2831 O O . LEU B 1 151 ? 0.746 -6.832 -13.234 1 98.88 151 LEU B O 1
ATOM 2835 N N . GLY B 1 152 ? 0.516 -4.645 -12.914 1 98.62 152 GLY B N 1
ATOM 2836 C CA . GLY B 1 152 ? 1.737 -4.316 -13.625 1 98.62 152 GLY B CA 1
ATOM 2837 C C . GLY B 1 152 ? 2.994 -4.762 -12.898 1 98.62 152 GLY B C 1
ATOM 2838 O O . GLY B 1 152 ? 3.824 -5.477 -13.469 1 98.62 152 GLY B O 1
ATOM 2839 N N . ASP B 1 153 ? 3.131 -4.359 -11.656 1 98.5 153 ASP B N 1
ATOM 2840 C CA . ASP B 1 153 ? 4.379 -4.609 -10.938 1 98.5 153 ASP B CA 1
ATOM 2841 C C . ASP B 1 153 ? 4.285 -5.891 -10.109 1 98.5 153 ASP B C 1
ATOM 2843 O O . ASP B 1 153 ? 5.066 -6.824 -10.312 1 98.5 153 ASP B O 1
ATOM 2847 N N . ARG B 1 154 ? 3.299 -6.035 -9.234 1 98.75 154 ARG B N 1
ATOM 2848 C CA . ARG B 1 154 ? 3.242 -7.121 -8.266 1 98.75 154 ARG B CA 1
ATOM 2849 C C . ARG B 1 154 ? 2.965 -8.453 -8.953 1 98.75 154 ARG B C 1
ATOM 2851 O O . ARG B 1 154 ? 3.594 -9.469 -8.633 1 98.75 154 ARG B O 1
ATOM 2858 N N . ILE B 1 155 ? 2.125 -8.484 -9.984 1 98.81 155 ILE B N 1
ATOM 2859 C CA . ILE B 1 155 ? 1.862 -9.734 -10.688 1 98.81 155 ILE B CA 1
ATOM 2860 C C . ILE B 1 155 ? 2.801 -9.867 -11.883 1 98.81 155 ILE B C 1
ATOM 2862 O O . ILE B 1 155 ? 3.521 -10.859 -12.016 1 98.81 155 ILE B O 1
ATOM 2866 N N . GLY B 1 156 ? 2.811 -8.711 -12.688 1 97.81 156 GLY B N 1
ATOM 2867 C CA . GLY B 1 156 ? 3.703 -8.734 -13.836 1 97.81 156 GLY B CA 1
ATOM 2868 C C . GLY B 1 156 ? 3.5 -9.953 -14.719 1 97.81 156 GLY B C 1
ATOM 2869 O O . GLY B 1 156 ? 2.375 -10.25 -15.125 1 97.81 156 GLY B O 1
ATOM 2870 N N . GLU B 1 157 ? 4.535 -10.633 -14.992 1 97.06 157 GLU B N 1
ATOM 2871 C CA . GLU B 1 157 ? 4.473 -11.789 -15.883 1 97.06 157 GLU B CA 1
ATOM 2872 C C . GLU B 1 157 ? 4.289 -13.086 -15.102 1 97.06 157 GLU B C 1
ATOM 2874 O O . GLU B 1 157 ? 4.426 -14.172 -15.656 1 97.06 157 GLU B O 1
ATOM 2879 N N . ARG B 1 158 ? 4.004 -13.023 -13.875 1 98.38 158 ARG B N 1
ATOM 2880 C CA . ARG B 1 158 ? 3.916 -14.18 -12.992 1 98.38 158 ARG B CA 1
ATOM 2881 C C . ARG B 1 158 ? 2.609 -14.938 -13.211 1 98.38 158 ARG B C 1
ATOM 2883 O O . ARG B 1 158 ? 2.406 -16.016 -12.633 1 98.38 158 ARG B O 1
ATOM 2890 N N . ALA B 1 159 ? 1.741 -14.406 -14.07 1 98.69 159 ALA B N 1
ATOM 2891 C CA . ALA B 1 159 ? 0.505 -15.07 -14.477 1 98.69 159 ALA B CA 1
ATOM 2892 C C . ALA B 1 159 ? 0.28 -14.922 -15.984 1 98.69 159 ALA B C 1
ATOM 2894 O O . ALA B 1 159 ? 0.59 -13.883 -16.562 1 98.69 159 ALA B O 1
ATOM 2895 N N . LYS B 1 160 ? -0.237 -15.953 -16.594 1 98.75 160 LYS B N 1
ATOM 2896 C CA . LYS B 1 160 ? -0.555 -15.906 -18.016 1 98.75 160 LYS B CA 1
ATOM 2897 C C . LYS B 1 160 ? -1.632 -14.867 -18.312 1 98.75 160 LYS B C 1
ATOM 2899 O O . LYS B 1 160 ? -1.561 -14.156 -19.312 1 98.75 160 LYS B O 1
ATOM 2904 N N . THR B 1 161 ? -2.625 -14.844 -17.5 1 98.69 161 THR B N 1
ATOM 2905 C CA . THR B 1 161 ? -3.678 -13.836 -17.578 1 98.69 161 THR B CA 1
ATOM 2906 C C . THR B 1 161 ? -3.891 -13.172 -16.219 1 98.69 161 THR B C 1
ATOM 2908 O O . THR B 1 161 ? -3.703 -13.805 -15.18 1 98.69 161 THR B O 1
ATOM 2911 N N . LYS B 1 162 ? -4.176 -11.93 -16.25 1 98.81 162 LYS B N 1
ATOM 2912 C CA . LYS B 1 162 ? -4.438 -11.148 -15.047 1 98.81 162 LYS B CA 1
ATOM 2913 C C . LYS B 1 162 ? -5.496 -10.078 -15.297 1 98.81 162 LYS B C 1
ATOM 2915 O O . LYS B 1 162 ? -5.566 -9.516 -16.391 1 98.81 162 LYS B O 1
ATOM 2920 N N . GLU B 1 163 ? -6.344 -9.906 -14.297 1 98.75 163 GLU B N 1
ATOM 2921 C CA . GLU B 1 163 ? -7.406 -8.914 -14.43 1 98.75 163 GLU B CA 1
ATOM 2922 C C . GLU B 1 163 ? -7.812 -8.359 -13.07 1 98.75 163 GLU B C 1
ATOM 2924 O O . GLU B 1 163 ? -7.73 -9.055 -12.055 1 98.75 163 GLU B O 1
ATOM 2929 N N . MET B 1 164 ? -8.141 -7.125 -13.023 1 98.88 164 MET B N 1
ATOM 2930 C CA . MET B 1 164 ? -8.758 -6.492 -11.859 1 98.88 164 MET B CA 1
ATOM 2931 C C . MET B 1 164 ? -10.203 -6.109 -12.156 1 98.88 164 MET B C 1
ATOM 2933 O O . MET B 1 164 ? -10.477 -5.391 -13.117 1 98.88 164 MET B O 1
ATOM 2937 N N . I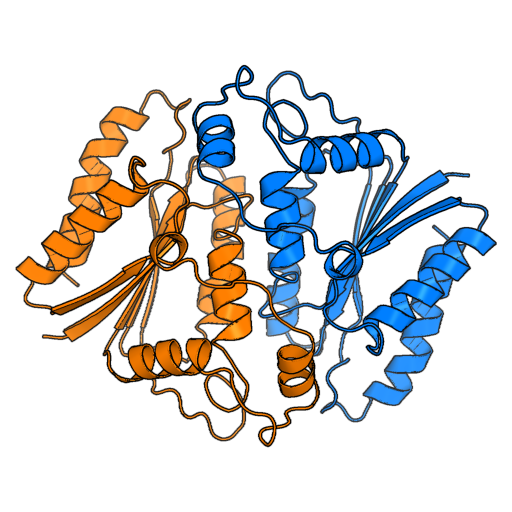LE B 1 165 ? -11.094 -6.562 -11.422 1 98.88 165 ILE B N 1
ATOM 2938 C CA . ILE B 1 165 ? -12.508 -6.211 -11.492 1 98.88 165 ILE B CA 1
ATOM 2939 C C . ILE B 1 165 ? -12.906 -5.418 -10.258 1 98.88 165 ILE B C 1
ATOM 2941 O O . ILE B 1 165 ? -12.727 -5.879 -9.125 1 98.88 165 ILE B O 1
ATOM 2945 N N . VAL B 1 166 ? -13.477 -4.242 -10.492 1 98.62 166 VAL B N 1
ATOM 2946 C CA . VAL B 1 166 ? -13.812 -3.342 -9.391 1 98.62 166 VAL B CA 1
ATOM 2947 C C . VAL B 1 166 ? -15.328 -3.293 -9.211 1 98.62 166 VAL B C 1
ATOM 2949 O O . VAL B 1 166 ? -16.062 -3.098 -10.172 1 98.62 166 VAL B O 1
ATOM 2952 N N . PHE B 1 167 ? -15.781 -3.537 -8.023 1 98.12 167 PHE B N 1
ATOM 2953 C CA . PHE B 1 167 ? -17.156 -3.318 -7.578 1 98.12 167 PHE B CA 1
ATOM 2954 C C . PHE B 1 167 ? -17.297 -1.967 -6.891 1 98.12 167 PHE B C 1
ATOM 2956 O O . PHE B 1 167 ? -16.906 -1.815 -5.727 1 98.12 167 PHE B O 1
ATOM 2963 N N . ASP B 1 168 ? -17.906 -0.97 -7.625 1 96.06 168 ASP B N 1
ATOM 2964 C CA . ASP B 1 168 ? -17.875 0.413 -7.16 1 96.06 168 ASP B CA 1
ATOM 2965 C C . ASP B 1 168 ? -19.203 0.795 -6.492 1 96.06 168 ASP B C 1
ATOM 2967 O O . ASP B 1 168 ? -20.094 -0.038 -6.363 1 96.06 168 ASP B O 1
ATOM 2971 N N . ARG B 1 169 ? -19.312 2.025 -5.965 1 95.88 169 ARG B N 1
ATOM 2972 C CA . ARG B 1 169 ? -20.469 2.639 -5.328 1 95.88 169 ARG B CA 1
ATOM 2973 C C . ARG B 1 169 ? -20.969 1.796 -4.152 1 95.88 169 ARG B C 1
ATOM 2975 O O . ARG B 1 169 ? -22.156 1.528 -4.027 1 95.88 169 ARG B O 1
ATOM 2982 N N . MET B 1 170 ? -19.938 1.374 -3.297 1 94.75 170 MET B N 1
ATOM 2983 C CA . MET B 1 170 ? -20.297 0.499 -2.188 1 94.75 170 MET B CA 1
ATOM 2984 C C . MET B 1 170 ? -20.25 1.251 -0.863 1 94.75 170 MET B C 1
ATOM 2986 O O . MET B 1 170 ? -20.547 0.682 0.189 1 94.75 170 MET B O 1
ATOM 2990 N N . SER B 1 171 ? -19.906 2.502 -0.953 1 91.38 171 SER B N 1
ATOM 2991 C CA . SER B 1 171 ? -19.984 3.311 0.26 1 91.38 171 SER B CA 1
ATOM 2992 C C . SER B 1 171 ? -21.422 3.396 0.773 1 91.38 171 SER B C 1
ATOM 2994 O O . SER B 1 171 ? -22.375 3.387 -0.014 1 91.38 171 SER B O 1
ATOM 2996 N N . ARG B 1 172 ? -21.531 3.586 2.064 1 89 172 ARG B N 1
ATOM 2997 C CA . ARG B 1 172 ? -22.859 3.557 2.701 1 89 172 ARG B CA 1
ATOM 2998 C C . ARG B 1 172 ? -23.625 4.844 2.43 1 89 172 ARG B C 1
ATOM 3000 O O . ARG B 1 172 ? -24.844 4.895 2.605 1 89 172 ARG B O 1
ATOM 3007 N N . ASP B 1 173 ? -22.891 5.809 2.01 1 84.81 173 ASP B N 1
ATOM 3008 C CA . ASP B 1 173 ? -23.547 7.09 1.77 1 84.81 173 ASP B CA 1
ATOM 3009 C C . ASP B 1 173 ? -24.203 7.117 0.392 1 84.81 173 ASP B C 1
ATOM 3011 O O . ASP B 1 173 ? -24.938 8.055 0.066 1 84.81 173 ASP B O 1
ATOM 3015 N N . TYR B 1 174 ? -23.953 6.09 -0.395 1 85.88 174 TYR B N 1
ATOM 3016 C CA . TYR B 1 174 ? -24.594 6.027 -1.706 1 85.88 174 TYR B CA 1
ATOM 3017 C C . TYR B 1 174 ? -26.016 5.477 -1.601 1 85.88 174 TYR B C 1
ATOM 3019 O O . TYR B 1 174 ? -26.219 4.355 -1.13 1 85.88 174 TYR B O 1
ATOM 3027 N N . PRO B 1 175 ? -27 6.191 -2.115 1 83.12 175 PRO B N 1
ATOM 3028 C CA . PRO B 1 175 ? -28.375 5.707 -2.068 1 83.12 175 PRO B CA 1
ATOM 3029 C C . PRO B 1 175 ? -28.578 4.418 -2.861 1 83.12 175 PRO B C 1
ATOM 3031 O O . PRO B 1 175 ? -29.422 3.598 -2.506 1 83.12 175 PRO B O 1
ATOM 3034 N N . VAL B 1 176 ? -27.812 4.227 -3.893 1 84.88 176 VAL B N 1
ATOM 3035 C CA . VAL B 1 176 ? -28 3.098 -4.797 1 84.88 176 VAL B CA 1
ATOM 3036 C C . VAL B 1 176 ? -27.281 1.872 -4.246 1 84.88 176 VAL B C 1
ATOM 3038 O O . VAL B 1 176 ? -27.328 0.791 -4.836 1 84.88 176 VAL B O 1
ATOM 3041 N N . ARG B 1 177 ? -26.656 1.986 -3.16 1 86.44 177 ARG B N 1
ATOM 3042 C CA . ARG B 1 177 ? -25.812 0.91 -2.635 1 86.44 177 ARG B CA 1
ATOM 3043 C C . ARG B 1 177 ? -26.609 -0.391 -2.527 1 86.44 177 ARG B C 1
ATOM 3045 O O . ARG B 1 177 ? -26.094 -1.459 -2.885 1 86.44 177 ARG B O 1
ATOM 3052 N N . GLU B 1 178 ? -27.781 -0.293 -2.059 1 84.62 178 GLU B N 1
ATOM 3053 C CA . GLU B 1 178 ? -28.594 -1.494 -1.85 1 84.62 178 GLU B CA 1
ATOM 3054 C C . GLU B 1 178 ? -28.828 -2.24 -3.16 1 84.62 178 GLU B C 1
ATOM 3056 O O . GLU B 1 178 ? -28.672 -3.463 -3.219 1 84.62 178 GLU B O 1
ATOM 3061 N N . VAL B 1 179 ? -29.281 -1.481 -4.227 1 86.62 179 VAL B N 1
ATOM 3062 C CA . VAL B 1 179 ? -29.5 -2.076 -5.539 1 86.62 179 VAL B CA 1
ATOM 3063 C C . VAL B 1 179 ? -28.188 -2.652 -6.066 1 86.62 179 VAL B C 1
ATOM 3065 O O . VAL B 1 179 ? -28.156 -3.768 -6.59 1 86.62 179 VAL B O 1
ATOM 3068 N N . ASN B 1 180 ? -27.156 -1.971 -5.867 1 89 180 ASN B N 1
ATOM 3069 C CA . ASN B 1 180 ? -25.828 -2.412 -6.277 1 89 180 ASN B CA 1
ATOM 3070 C C . ASN B 1 180 ? -25.375 -3.65 -5.504 1 89 180 ASN B C 1
ATOM 3072 O O . ASN B 1 180 ? -24.719 -4.527 -6.059 1 89 180 ASN B O 1
ATOM 3076 N N . TYR B 1 181 ? -25.875 -3.654 -4.328 1 92.69 181 TYR B N 1
ATOM 3077 C CA . TYR B 1 181 ? -25.453 -4.73 -3.434 1 92.69 181 TYR B CA 1
ATOM 3078 C C . TYR B 1 181 ? -25.875 -6.09 -3.99 1 92.69 181 TYR B C 1
ATOM 3080 O O . TYR B 1 181 ? -25.016 -6.953 -4.227 1 92.69 181 TYR B O 1
ATOM 3088 N N . SER B 1 182 ? -27.109 -6.312 -4.281 1 93.44 182 SER B N 1
ATOM 3089 C CA . SER B 1 182 ? -27.609 -7.582 -4.801 1 93.44 182 SER B CA 1
ATOM 3090 C C . SER B 1 182 ? -27.047 -7.879 -6.184 1 93.44 182 SER B C 1
ATOM 3092 O O . SER B 1 182 ? -26.641 -9.008 -6.461 1 93.44 182 SER B O 1
ATOM 3094 N N . LYS B 1 183 ? -27.031 -6.914 -7.012 1 95.88 183 LYS B N 1
ATOM 3095 C CA . LYS B 1 183 ? -26.5 -7.066 -8.359 1 95.88 183 LYS B CA 1
ATOM 3096 C C . LYS B 1 183 ? -25.031 -7.488 -8.32 1 95.88 183 LYS B C 1
ATOM 3098 O O . LYS B 1 183 ? -24.609 -8.375 -9.078 1 95.88 183 LYS B O 1
ATOM 3103 N N . ASN B 1 184 ? -24.297 -6.875 -7.465 1 97.06 184 ASN B N 1
ATOM 3104 C CA . ASN B 1 184 ? -22.875 -7.148 -7.359 1 97.06 184 ASN B CA 1
ATOM 3105 C C . ASN B 1 184 ? -22.609 -8.531 -6.773 1 97.06 184 ASN B C 1
ATOM 3107 O O . ASN B 1 184 ? -21.641 -9.195 -7.141 1 97.06 184 ASN B O 1
ATOM 3111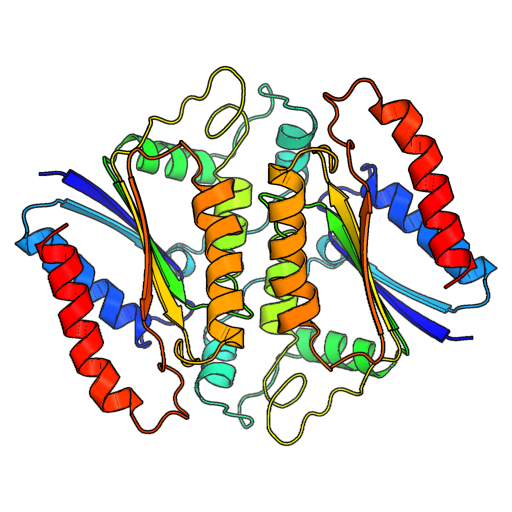 N N . LEU B 1 185 ? -23.453 -8.961 -5.852 1 98 185 LEU B N 1
ATOM 3112 C CA . LEU B 1 185 ? -23.297 -10.305 -5.316 1 98 185 LEU B CA 1
ATOM 3113 C C . LEU B 1 185 ? -23.562 -11.352 -6.398 1 98 185 LEU B C 1
ATOM 3115 O O . LEU B 1 185 ? -22.844 -12.352 -6.492 1 98 185 LEU B O 1
ATOM 3119 N N . LYS B 1 186 ? -24.578 -11.109 -7.203 1 97.94 186 LYS B N 1
ATOM 3120 C CA . LYS B 1 186 ? -24.859 -11.992 -8.328 1 97.94 186 LYS B CA 1
ATOM 3121 C C . LYS B 1 186 ? -23.688 -12 -9.32 1 97.94 186 LYS B C 1
ATOM 3123 O O . LYS B 1 186 ? -23.312 -13.062 -9.82 1 97.94 186 LYS B O 1
ATOM 3128 N N . ARG B 1 187 ? -23.188 -10.836 -9.586 1 98.5 187 ARG B N 1
ATOM 3129 C CA . ARG B 1 187 ? -22.031 -10.719 -10.477 1 98.5 187 ARG B CA 1
ATOM 3130 C C . ARG B 1 187 ? -20.844 -11.516 -9.945 1 98.5 187 ARG B C 1
ATOM 3132 O O . ARG B 1 187 ? -20.172 -12.203 -10.711 1 98.5 187 ARG B O 1
ATOM 3139 N N . ALA B 1 188 ? -20.562 -11.43 -8.68 1 98.81 188 ALA B N 1
ATOM 3140 C CA . ALA B 1 188 ? -19.453 -12.172 -8.062 1 98.81 188 ALA B CA 1
ATOM 3141 C C . ALA B 1 188 ? -19.656 -13.68 -8.234 1 98.81 188 ALA B C 1
ATOM 3143 O O . ALA B 1 188 ? -18.703 -14.391 -8.586 1 98.81 188 ALA B O 1
ATOM 3144 N N . TYR B 1 189 ? -20.859 -14.125 -7.965 1 98.81 189 TYR B N 1
ATOM 3145 C CA . TYR B 1 189 ? -21.172 -15.539 -8.156 1 98.81 189 TYR B CA 1
ATOM 3146 C C . TYR B 1 189 ? -20.891 -15.977 -9.586 1 98.81 189 TYR B C 1
ATOM 3148 O O . TYR B 1 189 ? -20.266 -17.016 -9.812 1 98.81 189 TYR B O 1
ATOM 3156 N N . LEU B 1 190 ? -21.344 -15.18 -10.555 1 98.81 190 LEU B N 1
ATOM 3157 C CA . LEU B 1 190 ? -21.172 -15.523 -11.961 1 98.81 190 LEU B CA 1
ATOM 3158 C C . LEU B 1 190 ? -19.703 -15.523 -12.352 1 98.81 190 LEU B C 1
ATOM 3160 O O . LEU B 1 190 ? -19.266 -16.359 -13.148 1 98.81 190 LEU B O 1
ATOM 3164 N N . LEU B 1 191 ? -18.922 -14.594 -11.836 1 98.81 191 LEU B N 1
ATOM 3165 C CA . LEU B 1 191 ? -17.484 -14.578 -12.078 1 98.81 191 LEU B CA 1
ATOM 3166 C C . LEU B 1 191 ? -16.828 -15.867 -11.586 1 98.81 191 LEU B C 1
ATOM 3168 O O . LEU B 1 191 ? -15.922 -16.391 -12.234 1 98.81 191 LEU B O 1
ATOM 3172 N N . GLY B 1 192 ? -17.25 -16.344 -10.406 1 98.75 192 GLY B N 1
ATOM 3173 C CA . GLY B 1 192 ? -16.766 -17.625 -9.922 1 98.75 192 GLY B CA 1
ATOM 3174 C C . GLY B 1 192 ? -17.203 -18.797 -10.789 1 98.75 192 GLY B C 1
ATOM 3175 O O . GLY B 1 192 ? -16.391 -19.641 -11.172 1 98.75 192 GLY B O 1
ATOM 3176 N N . LYS B 1 193 ? -18.5 -18.812 -11.148 1 98.44 193 LYS B N 1
ATOM 3177 C CA . LYS B 1 193 ? -19.078 -19.922 -11.906 1 98.44 193 LYS B CA 1
ATOM 3178 C C . LYS B 1 193 ? -18.422 -20.062 -13.273 1 98.44 193 LYS B C 1
ATOM 3180 O O . LYS B 1 193 ? -18.219 -21.172 -13.766 1 98.44 193 LYS B O 1
ATOM 3185 N N . GLU B 1 194 ? -18.062 -18.953 -13.844 1 97.88 194 GLU B N 1
ATOM 3186 C CA . GLU B 1 194 ? -17.5 -18.922 -15.195 1 97.88 194 GLU B CA 1
ATOM 3187 C C . GLU B 1 194 ? -15.984 -18.75 -15.164 1 97.88 194 GLU B C 1
ATOM 3189 O O . GLU B 1 194 ? -15.383 -18.344 -16.172 1 97.88 194 GLU B O 1
ATOM 3194 N N . PHE B 1 195 ? -15.367 -19 -14.125 1 97.56 195 PHE B N 1
ATOM 3195 C CA . PHE B 1 195 ? -13.945 -18.766 -13.914 1 97.56 195 PHE B CA 1
ATOM 3196 C C . PHE B 1 195 ? -13.102 -19.609 -14.852 1 97.56 195 PHE B C 1
ATOM 3198 O O . PHE B 1 195 ? -12.102 -19.141 -15.398 1 97.56 195 PHE B O 1
#

pLDDT: mean 96.86, std 3.6, range [82.56, 99.0]

Foldseek 3Di:
DWEEEEEEEDQDCPALLVLLVVLLQLLQVLLPYHYDYDYCVVVVPDLDCDPLQVVCQVVVPPVRDQDPVLVVVLVVQQVTQEYEYGAEDDPLDGPSSVVSNLSRNCGRQDNDDDHHPQAQHAEYEYEYEEQADCVDPVNVVSVVVSCCVVVVPSCNRSYPYYDYDYQYNCHPPRPCNVVSSVVSSVVSNNNSNVD/DWEEEEEEEDQDCPALLVLLVVLLQLLQVLLPYHYDYDYCVVVVPDLDCDPLQVVCQVVVPPVRDQDPVLVVVLVVQQVTQEYEYGAEDDPLDGPSSVVSNLSRNCGRQDNDDDHHPQAQHAEYEYEYEEQADCVDPVNVVSVVVSCCVVVVPSCNRSYPYYDYDYQYNCHPVRPCNVVSSVVSSVVSNNNSNVD

InterPro domains:
  IPR003680 Flavodoxin-like fold [PF02525] (2-137)
  IPR029039 Flavoprotein-like superfamily [G3DSA:3.40.50.360] (1-189)
  IPR029039 Flavoprotein-like superfamily [SSF52218] (1-134)
  IPR051545 NAD(P)H dehydrogenase (quinone) [PTHR10204] (2-146)

Secondary structure (DSSP, 8-state):
--EEEEEE--S-TTSHHHHHHHHHHHHHHHTT-EEEEEETTTTT------HHHHHHHHTT-TTSPPPHHHHHHHHHHHT-SEEEEEEE-SSSS--HHHHHHHHHHS-BTTTBSSS--SPPEEEEEEEEE-SS-TTSHHHHHHHHHHHIIIIIIIIGGGEEEEEEEEE---STT-TTHHHHHHHHHHHHHHHHHT-/--EEEEEE--S-SSSHHHHHHHHHHHHHHHTT-EEEEEETTTTT------HHHHHHHHTT-TTSPPPHHHHHHHHHHHT-SEEEEEEE-SSSS--HHHHHHHHHHS-BTTTBSSS--SPPEEEEEEEEE-SS-TTSHHHHHHHHHHHIIIIIIIIGGGEEEEEEEEE---STT-TTHHHHHHHHHHHHHHHHHT-

Organism: NCBI:txid445974

Nearest PDB structures (foldseek):
  4r81-assembly1_A  TM=9.436E-01  e=8.910E-20  Methanothermobacter marburgensis str. Marburg
  4r81-assembly3_B  TM=9.353E-01  e=8.394E-20  Methanothermobacter marburgensis str. Marburg
  4r81-assembly3_C-2  TM=9.112E-01  e=1.933E-19  Methanothermobacter marburgensis str. Marburg
  6jxn-assembly2_C  TM=7.916E-01  e=3.088E-11  Bacillus smithii
  2z98-assembly1_A-2  TM=7.273E-01  e=3.570E-07  Escherichia coli

Solvent-accessible surface area (backbone atoms only — not comparable to full-atom values): 20167 Å² total; per-residue (Å²): 122,47,39,32,35,36,45,33,39,58,62,47,82,83,38,70,66,40,51,30,50,52,30,19,51,52,14,23,46,74,48,56,29,46,78,46,79,44,48,43,58,81,70,59,58,80,27,74,63,44,43,70,58,45,52,26,56,65,64,65,35,80,83,52,78,77,54,66,76,40,49,52,53,51,50,52,55,61,72,27,40,26,43,32,41,38,34,46,55,51,73,65,32,61,45,26,54,54,47,8,42,50,69,54,53,58,32,70,44,34,66,36,72,95,68,46,69,52,62,71,24,58,32,35,40,34,45,33,37,31,47,58,52,67,88,37,66,69,45,43,52,42,52,54,26,40,43,46,29,47,51,50,58,67,42,40,79,45,26,76,38,73,50,76,48,77,47,54,38,60,29,74,84,41,86,57,22,66,66,46,46,58,54,48,33,53,49,28,19,49,52,20,36,70,100,122,48,40,32,34,35,44,36,40,57,61,48,81,84,38,72,65,40,52,30,50,52,30,19,51,52,15,24,45,75,46,55,31,46,79,46,82,44,47,41,57,82,72,58,58,80,28,74,64,44,43,70,58,44,51,24,55,63,62,67,35,78,83,52,79,77,54,66,77,40,48,53,53,52,50,52,55,62,72,29,41,26,43,34,40,39,34,46,55,52,74,66,33,62,44,28,55,54,48,9,42,50,70,54,53,58,31,70,44,34,67,37,73,94,67,47,70,53,60,71,24,58,32,33,40,35,45,34,39,32,48,57,52,68,88,36,67,70,44,44,52,43,52,52,27,41,43,47,31,48,52,50,57,65,42,40,80,45,26,77,38,74,50,77,47,75,46,55,37,60,30,74,84,40,87,59,22,66,64,45,46,59,55,48,32,53,48,29,19,49,52,20,37,70,101